Protein AF-A0A3G9IIC0-F1 (afdb_monomer)

Sequence (709 aa):
MGKASKRKFDRRQGTRGLTDKEKLRHTKKIDARGQRVPQTIVGYERVAKLGKKRLEEALIARHTARMGRIRRPSPIEQEFLLGALVPIVHLTPTLLSAGASSTRPPCSYYGEWPDHLLWGVDSAVATTRLLMCGQIVGAATVARNQLERWLMHRAHNASMSQNEGESTLDFIARVWSSTETFHEDWSTPVDVEPLSEGGTSGEEPKFDHEHVQTTDGREICPPLTYKILSELMHARWDPNALGWDALGMLEGHAWPDSLHVAVEAVTDAITLCLRQVRTGAAAMALARGDLNDVALLKGSLDWYSSADFDTTKHRLRVTKAMLRDLGYQTDDANAQKERDEQAFETVDDRNPPALLEKRTVSEESTRKLAYPPLSVLAPLVPMEGLSAEAIASADTLADLYEATVRGRKPAGRMWRDNEYLTIAFGWHRSRSISTALDAMEYERSVIGEGFSELNFGGRIAQWILLGEATSLVGAWHENVPSSAAASLLGSGVRSAYWLWLEDDDRAMSVLRCLLEQTARLRVWRLKPEKAARLEEREQTTPRDWLEDAGWRRLRPLNTALGEYAHTKASSRWSSARQLLSSLQVDADPETAISTARGAAIDFVCELIAAEIAEQMESISPTIAEVLKDVLSDVGLDSVTSAKPVEQRLNHIWSQRATRLGDGDFTRVARPETAKAQTPQEELRRRLEQHRGRPRGETWHPRRRRNPFL

Organism: NCBI:txid1804624

Structure (mmCIF, N/CA/C/O backbone):
data_AF-A0A3G9IIC0-F1
#
_entry.id   AF-A0A3G9IIC0-F1
#
loop_
_atom_site.group_PDB
_atom_site.id
_atom_site.type_symbol
_atom_site.label_atom_id
_atom_site.label_alt_id
_atom_site.label_comp_id
_atom_site.label_asym_id
_atom_site.label_entity_id
_atom_site.label_seq_id
_atom_site.pdbx_PDB_ins_code
_atom_site.Cartn_x
_atom_site.Cartn_y
_atom_site.Cartn_z
_atom_site.occupancy
_atom_site.B_iso_or_equiv
_atom_site.auth_seq_id
_atom_site.auth_comp_id
_atom_site.auth_asym_id
_atom_site.auth_atom_id
_atom_site.pdbx_PDB_model_num
ATOM 1 N N . MET A 1 1 ? -57.717 -7.337 0.389 1.00 72.81 1 MET A N 1
ATOM 2 C CA . MET A 1 1 ? -56.393 -6.721 0.663 1.00 72.81 1 MET A CA 1
ATOM 3 C C . MET A 1 1 ? -55.758 -6.306 -0.667 1.00 72.81 1 MET A C 1
ATOM 5 O O . MET A 1 1 ? -55.681 -7.145 -1.555 1.00 72.81 1 MET A O 1
ATOM 9 N N . GLY A 1 2 ? -55.349 -5.045 -0.859 1.00 93.25 2 GLY A N 1
ATOM 10 C CA . GLY A 1 2 ? -54.723 -4.610 -2.123 1.00 93.25 2 GLY A CA 1
ATOM 11 C C . GLY A 1 2 ? -53.372 -5.297 -2.385 1.00 93.25 2 GLY A C 1
ATOM 12 O O . GLY A 1 2 ? -52.690 -5.682 -1.433 1.00 93.25 2 GLY A O 1
AT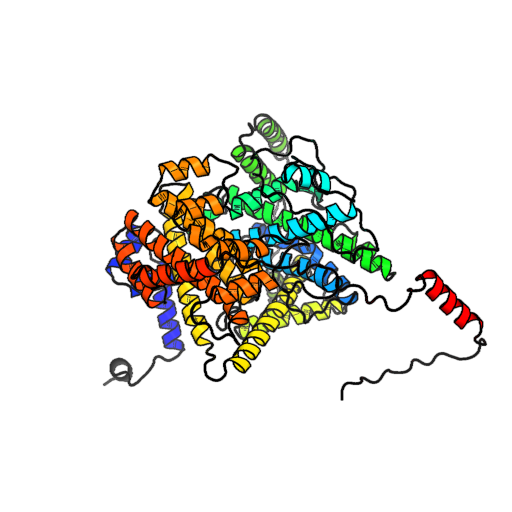OM 13 N N . LYS A 1 3 ? -52.952 -5.426 -3.657 1.00 88.31 3 LYS A N 1
ATOM 14 C CA . LYS A 1 3 ? -51.690 -6.104 -4.047 1.00 88.31 3 LYS A CA 1
ATOM 15 C C . LYS A 1 3 ? -50.466 -5.577 -3.277 1.00 88.31 3 LYS A C 1
ATOM 17 O O . LYS A 1 3 ? -49.592 -6.360 -2.920 1.00 88.31 3 LYS A O 1
ATOM 22 N N . ALA A 1 4 ? -50.412 -4.277 -2.980 1.00 86.38 4 ALA A N 1
ATOM 23 C CA . ALA A 1 4 ? -49.338 -3.671 -2.187 1.00 86.38 4 ALA A CA 1
ATOM 24 C C . ALA A 1 4 ? -49.367 -4.101 -0.707 1.00 86.38 4 ALA A C 1
ATOM 26 O O . ALA A 1 4 ? -48.327 -4.464 -0.159 1.00 86.38 4 ALA A O 1
ATOM 27 N N . SER A 1 5 ? -50.547 -4.126 -0.079 1.00 86.94 5 SER A N 1
ATOM 28 C CA . SER A 1 5 ? -50.704 -4.605 1.301 1.00 86.94 5 SER A CA 1
ATOM 29 C C . SER A 1 5 ? -50.406 -6.093 1.424 1.00 86.94 5 SER A C 1
ATOM 31 O O . SER A 1 5 ? -49.714 -6.466 2.362 1.00 86.94 5 SER A O 1
ATOM 33 N N . LYS A 1 6 ? -50.823 -6.918 0.449 1.00 89.00 6 LYS A N 1
ATOM 34 C CA . LYS A 1 6 ? -50.459 -8.343 0.410 1.00 89.00 6 LYS A CA 1
ATOM 35 C C . LYS A 1 6 ? -48.939 -8.514 0.322 1.00 89.00 6 LYS A C 1
ATOM 37 O O . LYS A 1 6 ? -48.357 -9.142 1.186 1.00 89.00 6 LYS A O 1
ATOM 42 N N . ARG A 1 7 ? -48.260 -7.813 -0.597 1.00 84.56 7 ARG A N 1
ATOM 43 C CA . ARG A 1 7 ? -46.783 -7.832 -0.690 1.00 84.56 7 ARG A CA 1
ATOM 44 C C . ARG A 1 7 ? -46.073 -7.367 0.587 1.00 84.56 7 ARG A C 1
ATOM 46 O O . ARG A 1 7 ? -44.972 -7.831 0.865 1.00 84.56 7 ARG A O 1
ATOM 53 N N . LYS A 1 8 ? -46.650 -6.413 1.327 1.00 85.62 8 LYS A N 1
ATOM 54 C CA . LYS A 1 8 ? -46.109 -5.935 2.611 1.00 85.62 8 LYS A CA 1
ATOM 55 C C . LYS A 1 8 ? -46.358 -6.945 3.733 1.00 85.62 8 LYS A C 1
ATOM 57 O O . LYS A 1 8 ? -45.491 -7.110 4.583 1.00 85.62 8 LYS A O 1
ATOM 62 N N . PHE A 1 9 ? -47.513 -7.607 3.724 1.00 87.25 9 PHE A N 1
ATOM 63 C CA . PHE A 1 9 ? -47.853 -8.690 4.642 1.00 87.25 9 PHE A CA 1
ATOM 64 C C . PHE A 1 9 ? -46.951 -9.907 4.411 1.00 87.25 9 PHE A C 1
ATOM 66 O O . PHE A 1 9 ? -46.278 -10.327 5.343 1.00 87.25 9 PHE A O 1
ATOM 73 N N . ASP A 1 10 ? -46.825 -10.368 3.166 1.00 85.75 10 ASP A N 1
ATOM 74 C CA . ASP A 1 10 ? -45.964 -11.494 2.785 1.00 85.75 10 ASP A CA 1
ATOM 75 C C . ASP A 1 10 ? -44.499 -11.234 3.189 1.00 85.75 10 ASP A C 1
ATOM 77 O O . ASP A 1 10 ? -43.832 -12.110 3.737 1.00 85.75 10 ASP A O 1
ATOM 81 N N . ARG A 1 11 ? -44.017 -9.991 3.015 1.00 84.50 11 ARG A N 1
ATOM 82 C CA . ARG A 1 11 ? -42.690 -9.558 3.490 1.00 84.50 11 ARG A CA 1
ATOM 83 C C . ARG A 1 11 ? -42.536 -9.626 5.007 1.00 84.50 11 ARG A C 1
ATOM 85 O O . ARG A 1 11 ? -41.489 -10.039 5.484 1.00 84.50 11 ARG A O 1
ATOM 92 N N . ARG A 1 12 ? -43.550 -9.199 5.766 1.00 86.31 12 ARG A N 1
ATOM 93 C CA . ARG A 1 12 ? -43.527 -9.270 7.239 1.00 86.31 12 ARG A CA 1
ATOM 94 C C . ARG A 1 12 ? -43.547 -10.711 7.739 1.00 86.31 12 ARG A C 1
ATOM 96 O O . ARG A 1 12 ? -42.940 -10.987 8.759 1.00 86.31 12 ARG A O 1
ATOM 103 N N . GLN A 1 13 ? -44.215 -11.598 7.007 1.00 90.38 13 GLN A N 1
ATOM 104 C CA . GLN A 1 13 ? -44.273 -13.030 7.296 1.00 90.38 13 GLN A CA 1
ATOM 105 C C . GLN A 1 13 ? -43.028 -13.795 6.814 1.00 90.38 13 GLN A C 1
ATOM 107 O O . GLN A 1 13 ? -42.997 -15.014 6.907 1.00 90.38 13 GLN A O 1
ATOM 112 N N . GLY A 1 14 ? -42.039 -13.128 6.202 1.00 84.69 14 GLY A N 1
ATOM 113 C CA . GLY A 1 14 ? -40.867 -13.792 5.612 1.00 84.69 14 GLY A CA 1
ATOM 114 C C . GLY A 1 14 ? -41.170 -14.660 4.381 1.00 84.69 14 GLY A C 1
ATOM 115 O O . GLY A 1 14 ? -40.251 -15.130 3.725 1.00 84.69 14 GLY A O 1
ATOM 116 N N . THR A 1 15 ? -42.443 -14.811 4.000 1.00 85.88 15 THR A N 1
ATOM 117 C CA . THR A 1 15 ? -42.888 -15.626 2.851 1.00 85.88 15 THR A CA 1
ATOM 118 C C . THR A 1 15 ? -42.455 -15.063 1.497 1.00 85.88 15 THR A C 1
ATOM 120 O O . THR A 1 15 ? -42.553 -15.742 0.477 1.00 85.88 15 THR A O 1
ATOM 123 N N . ARG A 1 16 ? -41.960 -13.820 1.462 1.00 87.50 16 ARG A N 1
ATOM 124 C CA . ARG A 1 16 ? -41.419 -13.195 0.256 1.00 87.50 16 ARG A CA 1
ATOM 125 C C . ARG A 1 16 ? -40.153 -12.390 0.548 1.00 87.50 16 ARG A C 1
ATOM 127 O O . ARG A 1 16 ? -40.221 -11.339 1.188 1.00 87.50 16 ARG A O 1
ATOM 134 N N . GLY A 1 17 ? -39.033 -12.817 -0.037 1.00 86.00 17 GLY A N 1
ATOM 135 C CA . GLY A 1 17 ? -37.795 -12.037 -0.103 1.00 86.00 17 GLY A CA 1
ATOM 136 C C . GLY A 1 17 ? -37.917 -10.774 -0.970 1.00 86.00 17 GLY A C 1
ATOM 137 O O . GLY A 1 17 ? -38.825 -10.632 -1.797 1.00 86.00 17 GLY A O 1
ATOM 138 N N . LEU A 1 18 ? -36.996 -9.825 -0.779 1.00 86.88 18 LEU A N 1
ATOM 139 C CA . LEU A 1 18 ? -36.877 -8.658 -1.657 1.00 86.88 18 LEU A CA 1
ATOM 140 C C . LEU A 1 18 ? -36.412 -9.107 -3.046 1.00 86.88 18 LEU A C 1
ATOM 142 O O . LEU A 1 18 ? -35.469 -9.885 -3.161 1.00 86.88 18 LEU A O 1
ATOM 146 N N . THR A 1 19 ? -37.039 -8.577 -4.096 1.00 89.81 19 THR A N 1
ATOM 147 C CA . THR A 1 19 ? -36.488 -8.689 -5.459 1.00 89.81 19 THR A CA 1
ATOM 148 C C . THR A 1 19 ? -35.150 -7.952 -5.547 1.00 89.81 19 THR A C 1
ATOM 150 O O . THR A 1 19 ? -34.929 -7.012 -4.784 1.00 89.81 19 THR A O 1
ATOM 153 N N . ASP A 1 20 ? -34.279 -8.283 -6.500 1.00 84.62 20 ASP A N 1
ATOM 154 C CA . ASP A 1 20 ? -32.958 -7.633 -6.602 1.00 84.62 20 ASP A CA 1
ATOM 155 C C . ASP A 1 20 ? -33.063 -6.122 -6.825 1.00 84.62 20 ASP A C 1
ATOM 157 O O . ASP A 1 20 ? -32.340 -5.335 -6.218 1.00 84.62 20 ASP A O 1
ATOM 161 N N . LYS A 1 21 ? -34.077 -5.677 -7.577 1.00 90.00 21 LYS A N 1
ATOM 162 C CA . LYS A 1 21 ? -34.403 -4.251 -7.721 1.00 90.00 21 LYS A CA 1
ATOM 163 C C . LYS A 1 21 ? -34.821 -3.603 -6.397 1.00 90.00 21 LYS A C 1
ATOM 165 O O . LYS A 1 21 ? -34.520 -2.433 -6.161 1.00 90.00 21 LYS A O 1
ATOM 170 N N . GLU A 1 22 ? -35.548 -4.321 -5.541 1.00 89.56 22 GLU A N 1
ATOM 171 C CA . GLU A 1 22 ? -35.915 -3.839 -4.206 1.00 89.56 22 GLU A CA 1
ATOM 172 C C . GLU A 1 22 ? -34.720 -3.849 -3.245 1.00 89.56 22 GLU A C 1
ATOM 174 O O . GLU A 1 22 ? -34.578 -2.880 -2.500 1.00 89.56 22 GLU A O 1
ATOM 179 N N . LYS A 1 23 ? -33.850 -4.869 -3.299 1.00 87.88 23 LYS A N 1
ATOM 180 C CA . LYS A 1 23 ? -32.579 -4.913 -2.557 1.00 87.88 23 LYS A CA 1
ATOM 181 C C . LYS A 1 23 ? -31.701 -3.727 -2.945 1.00 87.88 23 LYS A C 1
ATOM 183 O O . LYS A 1 23 ? -31.352 -2.939 -2.079 1.00 87.88 23 LYS A O 1
ATOM 188 N N . LEU A 1 24 ? -31.480 -3.496 -4.241 1.00 87.12 24 LEU A N 1
ATOM 189 C CA . LEU A 1 24 ? -30.690 -2.369 -4.743 1.00 87.12 24 LEU A CA 1
ATOM 190 C C . LEU A 1 24 ? -31.259 -1.014 -4.298 1.00 87.12 24 LEU A C 1
ATOM 192 O O . LEU A 1 24 ? -30.520 -0.136 -3.864 1.00 87.12 24 LEU A O 1
ATOM 196 N N . ARG A 1 25 ? -32.584 -0.824 -4.377 1.00 92.25 25 ARG A N 1
ATOM 197 C CA . ARG A 1 25 ? -33.235 0.403 -3.879 1.00 92.25 25 ARG A CA 1
ATOM 198 C C . ARG A 1 25 ? -33.069 0.570 -2.372 1.00 92.25 25 ARG A C 1
ATOM 200 O O . ARG A 1 25 ? -32.905 1.694 -1.904 1.00 92.25 25 ARG A O 1
ATOM 207 N N . HIS A 1 26 ? -33.148 -0.525 -1.623 1.00 91.88 26 HIS A N 1
ATOM 208 C CA . HIS A 1 26 ? -32.935 -0.523 -0.184 1.00 91.88 26 HIS A CA 1
ATOM 209 C C . HIS A 1 26 ? -31.484 -0.163 0.159 1.00 91.88 26 HIS A C 1
ATOM 211 O O . HIS A 1 26 ? -31.283 0.761 0.942 1.00 91.88 26 HIS A O 1
ATOM 217 N N . THR A 1 27 ? -30.502 -0.782 -0.500 1.00 90.88 27 THR A N 1
ATOM 218 C CA . THR A 1 27 ? -29.070 -0.475 -0.362 1.00 90.88 27 THR A CA 1
ATOM 219 C C . THR A 1 27 ? -28.776 0.984 -0.700 1.00 90.88 27 THR A C 1
ATOM 221 O O . THR A 1 27 ? -28.221 1.688 0.130 1.00 90.88 27 THR A O 1
ATOM 224 N N . LYS A 1 28 ? -29.270 1.505 -1.835 1.00 93.94 28 LYS A N 1
ATOM 225 C CA . LYS A 1 28 ? -29.121 2.931 -2.193 1.00 93.94 28 LYS A CA 1
ATOM 226 C C . LYS A 1 28 ? -29.718 3.876 -1.150 1.00 93.94 28 LYS A C 1
ATOM 228 O O . LYS A 1 28 ? -29.195 4.958 -0.921 1.00 93.94 28 LYS A O 1
ATOM 233 N N . LYS A 1 29 ? -30.836 3.495 -0.522 1.00 95.75 29 LYS A N 1
ATOM 234 C CA . LYS A 1 29 ? -31.463 4.298 0.538 1.00 95.75 29 LYS A CA 1
ATOM 235 C C . LYS A 1 29 ? -30.662 4.257 1.842 1.00 95.75 29 LYS A C 1
ATOM 237 O O . LYS A 1 29 ? -30.664 5.250 2.566 1.00 95.75 29 LYS A O 1
ATOM 242 N N . ILE A 1 30 ? -30.059 3.115 2.166 1.00 95.38 30 ILE A N 1
ATOM 243 C CA . ILE A 1 30 ? -29.148 2.972 3.305 1.00 95.38 30 ILE A CA 1
ATOM 244 C C . ILE A 1 30 ? -27.918 3.852 3.085 1.00 95.38 30 ILE A C 1
ATOM 246 O O . ILE A 1 30 ? -27.655 4.722 3.909 1.00 95.38 30 ILE A O 1
ATOM 250 N N . ASP A 1 31 ? -27.256 3.684 1.943 1.00 94.44 31 ASP A N 1
ATOM 251 C CA . ASP A 1 31 ? -26.055 4.421 1.558 1.00 94.44 31 ASP A CA 1
ATOM 252 C C . ASP A 1 31 ? -26.300 5.938 1.564 1.00 94.44 31 ASP A C 1
ATOM 254 O O . ASP A 1 31 ? -25.673 6.676 2.319 1.00 94.44 31 ASP A O 1
ATOM 258 N N . ALA A 1 32 ? -27.346 6.407 0.874 1.00 96.19 32 ALA A N 1
ATOM 259 C CA . ALA A 1 32 ? -27.707 7.826 0.859 1.00 96.19 32 ALA A CA 1
ATOM 260 C C . ALA A 1 32 ? -28.062 8.400 2.242 1.00 96.19 32 ALA A C 1
ATOM 262 O O . ALA A 1 32 ? -28.059 9.617 2.418 1.00 96.19 32 ALA A O 1
ATOM 263 N N . ARG A 1 33 ? -28.438 7.564 3.217 1.00 96.75 33 ARG A N 1
ATOM 264 C CA . ARG A 1 33 ? -28.648 8.002 4.602 1.00 96.75 33 ARG A CA 1
ATOM 265 C C . ARG A 1 33 ? -27.324 8.069 5.357 1.00 96.75 33 ARG A C 1
ATOM 267 O O . ARG A 1 33 ? -27.125 9.050 6.063 1.00 96.75 33 ARG A O 1
ATOM 274 N N . GLY A 1 34 ? -26.458 7.067 5.214 1.00 95.81 34 GLY A N 1
ATOM 275 C CA . GLY A 1 34 ? -25.131 7.066 5.828 1.00 95.81 34 GLY A CA 1
ATOM 276 C C . GLY A 1 34 ? -24.267 8.230 5.329 1.00 95.81 34 GLY A C 1
ATOM 277 O O . GLY A 1 34 ? -23.682 8.937 6.136 1.00 95.81 34 GLY A O 1
ATOM 278 N N . GLN A 1 35 ? -24.320 8.553 4.033 1.00 95.19 35 GLN A N 1
ATOM 279 C CA . GLN A 1 35 ? -23.603 9.699 3.448 1.00 95.19 35 GLN A CA 1
ATOM 280 C C . GLN A 1 35 ? -24.067 11.068 3.972 1.00 95.19 35 GLN A C 1
ATOM 282 O O . GLN A 1 35 ? -23.371 12.063 3.799 1.00 95.19 35 GLN A O 1
ATOM 287 N N . ARG A 1 36 ? -25.249 11.153 4.601 1.00 96.44 36 ARG A N 1
ATOM 288 C CA . ARG A 1 36 ? -25.744 12.396 5.224 1.00 96.44 36 ARG A CA 1
ATOM 289 C C . ARG A 1 36 ? -25.224 12.598 6.642 1.00 96.44 36 ARG A C 1
ATOM 291 O O . ARG A 1 36 ? -25.537 13.625 7.240 1.00 96.44 36 ARG A O 1
ATOM 298 N N . VAL A 1 37 ? -24.522 11.618 7.203 1.00 97.19 37 VAL A N 1
ATOM 299 C CA . VAL A 1 37 ? -23.908 11.734 8.524 1.00 97.19 37 VAL A CA 1
ATOM 300 C C . VAL A 1 37 ? -22.700 12.664 8.386 1.00 97.19 37 VAL A C 1
ATOM 302 O O . VAL A 1 37 ? -21.791 12.347 7.616 1.00 97.19 37 VAL A O 1
ATOM 305 N N . PRO A 1 38 ? -22.678 13.820 9.077 1.00 96.19 38 PRO A N 1
ATOM 306 C CA . PRO A 1 38 ? -21.505 14.687 9.080 1.00 96.19 38 PRO A CA 1
ATOM 307 C C . PRO A 1 38 ? -20.289 13.933 9.624 1.00 96.19 38 PRO A C 1
ATOM 309 O O . PRO A 1 38 ? -20.434 13.142 10.556 1.00 96.19 38 PRO A O 1
ATOM 312 N N . GLN A 1 39 ? -19.095 14.201 9.091 1.00 95.44 39 GLN A N 1
ATOM 313 C CA . GLN A 1 39 ? -17.842 13.552 9.510 1.00 95.44 39 GLN A CA 1
ATOM 314 C C . GLN A 1 39 ? -17.295 14.119 10.837 1.00 95.44 39 GLN A C 1
ATOM 316 O O . GLN A 1 39 ? -16.098 14.317 11.012 1.00 95.44 39 GLN A O 1
ATOM 321 N N . THR A 1 40 ? -18.192 14.393 11.784 1.00 96.88 40 THR A N 1
ATOM 322 C CA . THR A 1 40 ? -17.900 14.967 13.100 1.00 96.88 40 THR A CA 1
ATOM 323 C C . THR A 1 40 ? -18.251 13.979 14.206 1.00 96.88 40 THR A C 1
ATOM 325 O O . THR A 1 40 ? -19.152 13.151 14.037 1.00 96.88 40 THR A O 1
ATOM 328 N N . ILE A 1 41 ? -17.603 14.123 15.367 1.00 98.25 41 ILE A N 1
ATOM 329 C CA . ILE A 1 41 ? -17.883 13.312 16.564 1.00 98.25 41 ILE A CA 1
ATOM 330 C C . ILE A 1 41 ? -19.388 13.334 16.882 1.00 98.25 41 ILE A C 1
ATOM 332 O O . ILE A 1 41 ? -20.027 12.289 16.954 1.00 98.25 41 ILE A O 1
ATOM 336 N N . VAL A 1 42 ? -20.002 14.523 16.933 1.00 98.38 42 VAL A N 1
ATOM 337 C CA . VAL A 1 42 ? -21.445 14.698 17.210 1.00 98.38 42 VAL A CA 1
ATOM 338 C C . VAL A 1 42 ? -22.333 13.965 16.193 1.00 98.38 42 VAL A C 1
ATOM 340 O O . VAL A 1 42 ? -23.367 13.390 16.552 1.00 98.38 42 VAL A O 1
ATOM 343 N N . GLY A 1 43 ? -21.949 13.976 14.912 1.00 98.00 43 GLY A N 1
ATOM 344 C CA . GLY A 1 43 ? -22.666 13.272 13.850 1.00 98.00 43 GLY A CA 1
ATOM 345 C C . GLY A 1 43 ? -22.700 11.763 14.089 1.00 98.00 43 GLY A C 1
ATOM 346 O O . GLY A 1 43 ? -23.772 11.153 14.022 1.00 98.00 43 GLY A O 1
ATOM 347 N N . TYR A 1 44 ? -21.552 11.179 14.426 1.00 98.44 44 TYR A N 1
ATOM 348 C CA . TYR A 1 44 ? -21.422 9.745 14.671 1.00 98.44 44 TYR A CA 1
ATOM 349 C C . TYR A 1 44 ? -21.953 9.312 16.038 1.00 98.44 44 TYR A C 1
ATOM 351 O O . TYR A 1 44 ? -22.566 8.253 16.118 1.00 98.44 44 TYR A O 1
ATOM 359 N N . GLU A 1 45 ? -21.864 10.140 17.081 1.00 98.62 45 GLU A N 1
ATOM 360 C CA . GLU A 1 45 ? -22.526 9.879 18.366 1.00 98.62 45 GLU A CA 1
ATOM 361 C C . GLU A 1 45 ? -24.037 9.742 18.207 1.00 98.62 45 GLU A C 1
ATOM 363 O O . GLU A 1 45 ? -24.662 8.843 18.773 1.00 98.62 45 GLU A O 1
ATOM 368 N N . ARG A 1 46 ? -24.652 10.625 17.411 1.00 98.50 46 ARG A N 1
ATOM 369 C CA . ARG A 1 46 ? -26.086 10.547 17.116 1.00 98.50 46 ARG A CA 1
ATOM 370 C C . ARG A 1 46 ? -26.438 9.224 16.443 1.00 98.50 46 ARG A C 1
ATOM 372 O O . ARG A 1 46 ? -27.489 8.660 16.729 1.00 98.50 46 ARG A O 1
ATOM 379 N N . VAL A 1 47 ? -25.600 8.757 15.525 1.00 98.31 47 VAL A N 1
ATOM 380 C CA . VAL A 1 47 ? -25.810 7.506 14.791 1.00 98.31 47 VAL A CA 1
ATOM 381 C C . VAL A 1 47 ? -25.579 6.297 15.699 1.00 98.31 47 VAL A C 1
ATOM 383 O O . VAL A 1 47 ? -26.414 5.396 15.697 1.00 98.31 47 VAL A O 1
ATOM 386 N N . ALA A 1 48 ? -24.532 6.311 16.523 1.00 98.25 48 ALA A N 1
ATOM 387 C CA . ALA A 1 48 ? -24.242 5.284 17.520 1.00 98.25 48 ALA A CA 1
ATOM 388 C C . ALA A 1 48 ? -25.400 5.126 18.521 1.00 98.25 48 ALA A C 1
ATOM 390 O O . ALA A 1 48 ? -25.880 4.014 18.731 1.00 98.25 48 ALA A O 1
ATOM 391 N N . LYS A 1 49 ? -25.974 6.234 19.018 1.00 98.31 49 LYS A N 1
ATOM 392 C CA . LYS A 1 49 ? -27.180 6.237 19.880 1.00 98.31 49 LYS A CA 1
ATOM 393 C C . LYS A 1 49 ? -28.414 5.602 19.227 1.00 98.31 49 LYS A C 1
ATOM 395 O O . LYS A 1 49 ? -29.339 5.196 19.924 1.00 98.31 49 LYS A O 1
ATOM 400 N N . LEU A 1 50 ? -28.463 5.523 17.895 1.00 97.94 50 LEU A N 1
ATOM 401 C CA . LEU A 1 50 ? -29.533 4.839 17.159 1.00 97.94 50 LEU A CA 1
ATOM 402 C C . LEU A 1 50 ? -29.262 3.332 16.960 1.00 97.94 50 LEU A C 1
ATOM 404 O O . LEU A 1 50 ? -30.101 2.646 16.367 1.00 97.94 50 LEU A O 1
ATOM 408 N N . GLY A 1 51 ? -28.125 2.826 17.444 1.00 97.69 51 GLY A N 1
ATOM 409 C CA . GLY A 1 51 ? -27.745 1.415 17.500 1.00 97.69 51 GLY A CA 1
ATOM 410 C C . GLY A 1 51 ? -26.666 1.003 16.493 1.00 97.69 51 GLY A C 1
ATOM 411 O O . GLY A 1 51 ? -26.461 1.659 15.470 1.00 97.69 51 GLY A O 1
ATOM 412 N N . LYS A 1 52 ? -26.035 -0.153 16.747 1.00 97.38 52 LYS A N 1
ATOM 413 C CA . LYS A 1 52 ? -24.899 -0.701 15.977 1.00 97.38 52 LYS A CA 1
ATOM 414 C C . LYS A 1 52 ? -25.074 -0.685 14.463 1.00 97.38 52 LYS A C 1
ATOM 416 O O . LYS A 1 52 ? -24.242 -0.147 13.741 1.00 97.38 52 LYS A O 1
ATOM 421 N N . LYS A 1 53 ? -26.237 -1.135 13.984 1.00 96.88 53 LYS A N 1
ATOM 422 C CA . LYS A 1 53 ? -26.555 -1.171 12.553 1.00 96.88 53 LYS A CA 1
ATOM 423 C C . LYS A 1 53 ? -26.457 0.209 11.902 1.00 96.88 53 LYS A C 1
ATOM 425 O O . LYS A 1 53 ? -26.126 0.320 10.733 1.00 96.88 53 LYS A O 1
ATOM 430 N N . ARG A 1 54 ? -26.790 1.282 12.622 1.00 97.81 54 ARG A N 1
ATOM 431 C CA . ARG A 1 54 ? -26.712 2.640 12.072 1.00 97.81 54 ARG A CA 1
ATOM 432 C C . ARG A 1 54 ? -25.275 3.098 11.910 1.00 97.81 54 ARG A C 1
ATOM 434 O O . ARG A 1 54 ? -24.982 3.744 10.908 1.00 97.81 54 ARG A O 1
ATOM 441 N N . LEU A 1 55 ? -24.422 2.764 12.875 1.00 98.25 55 LEU A N 1
ATOM 442 C CA . LEU A 1 55 ? -22.999 3.071 12.819 1.00 98.25 55 LEU A CA 1
ATOM 443 C C . LEU A 1 55 ? -22.335 2.313 11.664 1.00 98.25 55 LEU A C 1
ATOM 445 O O . LEU A 1 55 ? -21.680 2.934 10.834 1.00 98.25 55 LEU A O 1
ATOM 449 N N . GLU A 1 56 ? -22.612 1.015 11.544 1.00 97.75 56 GLU A N 1
ATOM 450 C CA . GLU A 1 56 ? -22.172 0.172 10.425 1.00 97.75 56 GLU A CA 1
ATOM 451 C C . GLU A 1 56 ? -22.595 0.759 9.063 1.00 97.75 56 GLU A C 1
ATOM 453 O O . GLU A 1 56 ? -21.763 0.984 8.185 1.00 97.75 56 GLU A O 1
ATOM 458 N N . GLU A 1 57 ? -23.881 1.103 8.903 1.00 97.31 57 GLU A N 1
ATOM 459 C CA . GLU A 1 57 ? -24.406 1.734 7.685 1.00 97.31 57 GLU A CA 1
ATOM 460 C C . GLU A 1 57 ? -23.687 3.057 7.348 1.00 97.31 57 GLU A C 1
ATOM 462 O O . GLU A 1 57 ? -23.506 3.365 6.170 1.00 97.31 57 GLU A O 1
ATOM 467 N N . ALA A 1 58 ? -23.298 3.851 8.353 1.00 98.06 58 ALA A N 1
ATOM 468 C CA . ALA A 1 58 ? -22.583 5.112 8.154 1.00 98.06 58 ALA A CA 1
ATOM 469 C C . ALA A 1 58 ? -21.128 4.892 7.712 1.00 98.06 58 ALA A C 1
ATOM 471 O O . ALA A 1 58 ? -20.680 5.546 6.770 1.00 98.06 58 ALA A O 1
ATOM 472 N N . LEU A 1 59 ? -20.424 3.937 8.326 1.00 98.06 59 LEU A N 1
ATOM 473 C CA . LEU A 1 59 ? -19.053 3.571 7.956 1.00 98.06 59 LEU A CA 1
ATOM 474 C C . LEU A 1 59 ? -18.985 2.991 6.531 1.00 98.06 59 LEU A C 1
ATOM 476 O O . LEU A 1 59 ? -18.164 3.422 5.725 1.00 98.06 59 LEU A O 1
ATOM 480 N N . ILE A 1 60 ? -19.908 2.098 6.158 1.00 96.88 60 ILE A N 1
ATOM 481 C CA . ILE A 1 60 ? -19.987 1.556 4.786 1.00 96.88 60 ILE A CA 1
ATOM 482 C C . ILE A 1 60 ? -20.308 2.660 3.768 1.00 96.88 60 ILE A C 1
ATOM 484 O O . ILE A 1 60 ? -19.739 2.706 2.672 1.00 96.88 60 ILE A O 1
ATOM 488 N N . ALA A 1 61 ? -21.215 3.576 4.114 1.00 96.75 61 ALA A N 1
ATOM 489 C CA . ALA A 1 61 ? -21.566 4.696 3.246 1.00 96.75 61 ALA A CA 1
ATOM 490 C C . ALA A 1 61 ? -20.390 5.663 3.036 1.00 96.75 61 ALA A C 1
ATOM 492 O O . ALA A 1 61 ? -20.231 6.223 1.951 1.00 96.75 61 ALA A O 1
ATOM 493 N N . ARG A 1 62 ? -19.537 5.828 4.052 1.00 96.56 62 ARG A N 1
ATOM 494 C CA . ARG A 1 62 ? -18.298 6.604 3.972 1.00 96.56 62 ARG A CA 1
ATOM 495 C C . ARG A 1 62 ? -17.309 5.984 2.981 1.00 96.56 62 ARG A C 1
ATOM 497 O O . ARG A 1 62 ? -16.833 6.683 2.087 1.00 96.56 62 ARG A O 1
ATOM 504 N N . HIS A 1 63 ? -17.105 4.669 3.044 1.00 95.25 63 HIS A N 1
ATOM 505 C CA . HIS A 1 63 ? -16.322 3.941 2.042 1.00 95.25 63 HIS A CA 1
ATOM 506 C C . HIS A 1 63 ? -16.926 4.049 0.630 1.00 95.25 63 HIS A C 1
ATOM 508 O O . HIS A 1 63 ? -16.227 4.291 -0.352 1.00 95.25 63 HIS A O 1
ATOM 514 N N . THR A 1 64 ? -18.251 3.955 0.509 1.00 94.19 64 THR A N 1
ATOM 515 C CA . THR A 1 64 ? -18.936 4.109 -0.786 1.00 94.19 64 THR A CA 1
ATOM 516 C C . THR A 1 64 ? -18.730 5.511 -1.370 1.00 94.19 64 THR A C 1
ATOM 518 O O . THR A 1 64 ? -18.464 5.657 -2.566 1.00 94.19 64 THR A O 1
ATOM 521 N N . ALA A 1 65 ? -18.802 6.553 -0.534 1.00 93.69 65 ALA A N 1
ATOM 522 C CA . ALA A 1 65 ? -18.529 7.928 -0.943 1.00 93.69 65 ALA A CA 1
ATOM 523 C C . ALA A 1 65 ? -17.086 8.089 -1.443 1.00 93.69 65 ALA A C 1
ATOM 525 O O . ALA A 1 65 ? -16.879 8.675 -2.507 1.00 93.69 65 ALA A O 1
ATOM 526 N N . ARG A 1 66 ? -16.111 7.502 -0.738 1.00 92.62 66 ARG A N 1
ATOM 527 C CA . ARG A 1 66 ? -14.704 7.438 -1.156 1.00 92.62 66 ARG A CA 1
ATOM 528 C C . ARG A 1 66 ? -14.548 6.826 -2.547 1.00 92.62 66 ARG A C 1
ATOM 530 O O . ARG A 1 66 ? -14.019 7.477 -3.446 1.00 92.62 66 ARG A O 1
ATOM 537 N N . MET A 1 67 ? -15.099 5.633 -2.768 1.00 91.50 67 MET A N 1
ATOM 538 C CA . MET A 1 67 ? -15.059 4.970 -4.080 1.00 91.50 67 MET A CA 1
ATOM 539 C C . MET A 1 67 ? -15.754 5.791 -5.180 1.00 91.50 67 MET A C 1
ATOM 541 O O . MET A 1 67 ? -15.371 5.747 -6.351 1.00 91.50 67 MET A O 1
ATOM 545 N N . GLY A 1 68 ? -16.759 6.593 -4.819 1.00 90.31 68 GLY A N 1
ATOM 546 C CA . GLY A 1 68 ? -17.396 7.553 -5.717 1.00 90.31 68 GLY A CA 1
ATOM 547 C C . GLY A 1 68 ? -16.495 8.729 -6.119 1.00 90.31 68 GLY A C 1
ATOM 548 O O . GLY A 1 68 ? -16.603 9.203 -7.253 1.00 90.31 68 GLY A O 1
ATOM 549 N N . ARG A 1 69 ? -15.606 9.186 -5.227 1.00 88.44 69 ARG A N 1
ATOM 550 C CA . ARG A 1 69 ? -14.682 10.316 -5.454 1.00 88.44 69 ARG A CA 1
ATOM 551 C C . ARG A 1 69 ? -13.495 9.947 -6.338 1.00 88.44 69 ARG A C 1
ATOM 553 O O . ARG A 1 69 ? -13.133 10.751 -7.191 1.00 88.44 69 ARG A O 1
ATOM 560 N N . ILE A 1 70 ? -13.005 8.708 -6.243 1.00 86.62 70 ILE A N 1
ATOM 561 C CA . ILE A 1 70 ? -11.956 8.153 -7.126 1.00 86.62 70 ILE A CA 1
ATOM 562 C C . ILE A 1 70 ? -12.319 8.303 -8.617 1.00 86.62 70 ILE A C 1
ATOM 564 O O . ILE A 1 70 ? -11.454 8.411 -9.474 1.00 86.62 70 ILE A O 1
ATOM 568 N N . ARG A 1 71 ? -13.612 8.374 -8.962 1.00 75.81 71 ARG A N 1
ATOM 569 C CA . ARG A 1 71 ? -14.075 8.514 -10.355 1.00 75.81 71 ARG A CA 1
ATOM 570 C C . ARG A 1 71 ? -13.794 9.881 -10.990 1.00 75.81 71 ARG A C 1
ATOM 572 O O . ARG A 1 71 ? -14.116 10.049 -12.165 1.00 75.81 71 ARG A O 1
ATOM 579 N N . ARG A 1 72 ? -13.359 10.887 -10.223 1.00 73.50 72 ARG A N 1
ATOM 580 C CA . ARG A 1 72 ? -13.327 12.290 -10.676 1.00 73.50 72 ARG A CA 1
ATOM 581 C C . ARG A 1 72 ? -12.079 13.074 -10.235 1.00 73.50 72 ARG A C 1
ATOM 583 O O . ARG A 1 72 ? -12.256 14.186 -9.735 1.00 73.50 72 ARG A O 1
ATOM 590 N N . PRO A 1 73 ? -10.852 12.558 -10.415 1.00 79.12 73 PRO A N 1
ATOM 591 C CA . PRO A 1 73 ? -9.672 13.406 -10.276 1.00 79.12 73 PRO A CA 1
ATOM 592 C C . PRO A 1 73 ? -9.718 14.542 -11.298 1.00 79.12 73 PRO A C 1
ATOM 594 O O . PRO A 1 73 ? -10.255 14.377 -12.405 1.00 79.12 73 PRO A O 1
ATOM 597 N N . SER A 1 74 ? -9.163 15.693 -10.933 1.00 80.44 74 SER A N 1
ATOM 598 C CA . SER A 1 74 ? -9.016 16.808 -11.867 1.00 80.44 74 SER A CA 1
ATOM 599 C C . SER A 1 74 ? -8.102 16.402 -13.036 1.00 80.44 74 SER A C 1
ATOM 601 O O . SER A 1 74 ? -7.228 15.558 -12.857 1.00 80.44 74 SER A O 1
ATOM 603 N N . PRO A 1 75 ? -8.262 16.957 -14.253 1.00 78.94 75 PRO A N 1
ATOM 604 C CA . PRO A 1 75 ? -7.385 16.615 -15.379 1.00 78.94 75 PRO A CA 1
ATOM 605 C C . PRO A 1 75 ? -5.887 16.777 -15.074 1.00 78.94 75 PRO A C 1
ATOM 607 O O . PRO A 1 75 ? -5.087 15.976 -15.541 1.00 78.94 75 PRO A O 1
ATOM 610 N N . ILE A 1 76 ? -5.530 17.759 -14.238 1.00 77.62 76 ILE A N 1
ATOM 611 C CA . ILE A 1 76 ? -4.152 18.000 -13.787 1.00 77.62 76 ILE A CA 1
ATOM 612 C C . ILE A 1 76 ? -3.662 16.838 -12.913 1.00 77.62 76 ILE A C 1
ATOM 614 O O . ILE A 1 76 ? -2.577 16.313 -13.141 1.00 77.62 76 ILE A O 1
ATOM 618 N N . GLU A 1 77 ? -4.476 16.386 -11.954 1.00 83.94 77 GLU A N 1
ATOM 619 C CA . GLU A 1 77 ? -4.159 15.203 -11.141 1.00 83.94 77 GLU A CA 1
ATOM 620 C C . GLU A 1 77 ? -4.025 13.951 -12.015 1.00 83.94 77 GLU A C 1
ATOM 622 O O . GLU A 1 77 ? -3.128 13.145 -11.800 1.00 83.94 77 GLU A O 1
ATOM 627 N N . GLN A 1 78 ? -4.890 13.781 -13.021 1.00 82.88 78 GLN A N 1
ATOM 628 C CA . GLN A 1 78 ? -4.830 12.634 -13.932 1.00 82.88 78 GLN A CA 1
ATOM 629 C C . GLN A 1 78 ? -3.516 12.590 -14.705 1.00 82.88 78 GLN A C 1
ATOM 631 O O . GLN A 1 78 ? -2.879 11.539 -14.766 1.00 82.88 78 GLN A O 1
ATOM 636 N N . GLU A 1 79 ? -3.121 13.720 -15.287 1.00 80.31 79 GLU A N 1
ATOM 637 C CA . GLU A 1 79 ? -1.871 13.836 -16.030 1.00 80.31 79 GLU A CA 1
ATOM 638 C C . GLU A 1 79 ? -0.672 13.570 -15.124 1.00 80.31 79 GLU A C 1
ATOM 640 O O . GLU A 1 79 ? 0.211 12.804 -15.498 1.00 80.31 79 GLU A O 1
ATOM 645 N N . PHE A 1 80 ? -0.679 14.118 -13.909 1.00 82.25 80 PHE A N 1
ATOM 646 C CA . PHE A 1 80 ? 0.393 13.909 -12.941 1.00 82.25 80 PHE A CA 1
ATOM 647 C C . PHE A 1 80 ? 0.519 12.441 -12.510 1.00 82.25 80 PHE A C 1
ATOM 649 O O . PHE A 1 80 ? 1.606 11.872 -12.500 1.00 82.25 80 PHE A O 1
ATOM 656 N N . LEU A 1 81 ? -0.603 11.790 -12.202 1.00 88.88 81 LEU A N 1
ATOM 657 C CA . LEU A 1 81 ? -0.621 10.399 -11.747 1.00 88.88 81 LEU A CA 1
ATOM 658 C C . LEU A 1 81 ? -0.213 9.409 -12.844 1.00 88.88 81 LEU A C 1
ATOM 660 O O . LEU A 1 81 ? 0.428 8.396 -12.560 1.00 88.88 81 LEU A O 1
ATOM 664 N N . LEU A 1 82 ? -0.614 9.678 -14.088 1.00 90.50 82 LEU A N 1
ATOM 665 C CA . LEU A 1 82 ? -0.380 8.784 -15.220 1.00 90.50 82 LEU A CA 1
ATOM 666 C C . LEU A 1 82 ? 0.915 9.098 -15.974 1.00 90.50 82 LEU A C 1
ATOM 668 O O . LEU A 1 82 ? 1.476 8.194 -16.583 1.00 90.50 82 LEU A O 1
ATOM 672 N N . GLY A 1 83 ? 1.410 10.335 -15.944 1.00 89.44 83 GLY A N 1
ATOM 673 C CA . GLY A 1 83 ? 2.573 10.749 -16.731 1.00 89.44 83 GLY A CA 1
ATOM 674 C C . GLY A 1 83 ? 3.825 9.923 -16.445 1.00 89.44 83 GLY A C 1
ATOM 675 O O . GLY A 1 83 ? 4.522 9.541 -17.381 1.00 89.44 83 GLY A O 1
ATOM 676 N N . ALA A 1 84 ? 4.027 9.508 -15.189 1.00 91.38 84 ALA A N 1
ATOM 677 C CA . ALA A 1 84 ? 5.155 8.656 -14.806 1.00 91.38 84 ALA A CA 1
ATOM 678 C C . ALA A 1 84 ? 5.134 7.286 -15.509 1.00 91.38 84 ALA A C 1
ATOM 680 O O . ALA A 1 84 ? 6.159 6.620 -15.600 1.00 91.38 84 ALA A O 1
ATOM 681 N N . LEU A 1 85 ? 3.976 6.850 -16.019 1.00 95.00 85 LEU A N 1
ATOM 682 C CA . LEU A 1 85 ? 3.812 5.577 -16.715 1.00 95.00 85 LEU A CA 1
ATOM 683 C C . LEU A 1 85 ? 3.979 5.674 -18.235 1.00 95.00 85 LEU A C 1
ATOM 685 O O . LEU A 1 85 ? 3.907 4.642 -18.896 1.00 95.00 85 LEU A O 1
ATOM 689 N N . VAL A 1 86 ? 4.231 6.849 -18.817 1.00 92.75 86 VAL A N 1
ATOM 690 C CA . VAL A 1 86 ? 4.455 6.983 -20.271 1.00 92.75 86 VAL A CA 1
ATOM 691 C C . VAL A 1 86 ? 5.423 5.923 -20.838 1.00 92.75 86 VAL A C 1
ATOM 693 O O . VAL A 1 86 ? 5.069 5.312 -21.849 1.00 92.75 86 VAL A O 1
ATOM 696 N N . PRO A 1 87 ? 6.559 5.577 -20.190 1.00 94.31 87 PRO A N 1
ATOM 697 C CA . PRO A 1 87 ? 7.465 4.543 -20.696 1.00 94.31 87 PRO A CA 1
ATOM 698 C C . PRO A 1 87 ? 6.833 3.163 -20.952 1.00 94.31 87 PRO A C 1
ATOM 700 O O . PRO A 1 87 ? 7.325 2.414 -21.804 1.00 94.31 87 PRO A O 1
ATOM 703 N N . ILE A 1 88 ? 5.763 2.783 -20.236 1.00 95.81 88 ILE A N 1
ATOM 704 C CA . ILE A 1 88 ? 5.246 1.402 -20.268 1.00 95.81 88 ILE A CA 1
ATOM 705 C C . ILE A 1 88 ? 4.755 0.995 -21.661 1.00 95.81 88 ILE A C 1
ATOM 707 O O . ILE A 1 88 ? 4.811 -0.180 -22.025 1.00 95.81 88 ILE A O 1
ATOM 711 N N . VAL A 1 89 ? 4.327 1.966 -22.473 1.00 93.38 89 VAL A N 1
ATOM 712 C CA . VAL A 1 89 ? 3.798 1.723 -23.822 1.00 93.38 89 VAL A CA 1
ATOM 713 C C . VAL A 1 89 ? 4.847 1.142 -24.776 1.00 93.38 89 VAL A C 1
ATOM 715 O O . VAL A 1 89 ? 4.487 0.438 -25.721 1.00 93.38 89 VAL A O 1
ATOM 718 N N . HIS A 1 90 ? 6.134 1.392 -24.508 1.00 92.12 90 HIS A N 1
ATOM 719 C CA . HIS A 1 90 ? 7.268 0.867 -25.273 1.00 92.12 90 HIS A CA 1
ATOM 720 C C . HIS A 1 90 ? 8.040 -0.220 -24.524 1.00 92.12 90 HIS A C 1
ATOM 722 O O . HIS A 1 90 ? 8.552 -1.149 -25.153 1.00 92.12 90 HIS A O 1
ATOM 728 N N . LEU A 1 91 ? 8.089 -0.155 -23.190 1.00 95.69 91 LEU A N 1
ATOM 729 C CA . LEU A 1 91 ? 8.726 -1.194 -22.381 1.00 95.69 91 LEU A CA 1
ATOM 730 C C . LEU A 1 91 ? 8.022 -2.534 -22.543 1.00 95.69 91 LEU A C 1
ATOM 732 O O . LEU A 1 91 ? 8.666 -3.528 -22.868 1.00 95.69 91 LEU A O 1
ATOM 736 N N . THR A 1 92 ? 6.703 -2.565 -22.371 1.00 96.44 92 THR A N 1
ATOM 737 C CA . THR A 1 92 ? 5.952 -3.821 -22.352 1.00 96.44 92 THR A CA 1
ATOM 738 C C . THR A 1 92 ? 6.104 -4.620 -23.656 1.00 96.44 92 THR A C 1
ATOM 740 O O . THR A 1 92 ? 6.488 -5.788 -23.572 1.00 96.44 92 THR A O 1
ATOM 743 N N . PRO A 1 93 ? 5.937 -4.049 -24.868 1.00 95.50 93 PRO A N 1
ATOM 744 C CA . PRO A 1 93 ? 6.124 -4.804 -26.109 1.00 95.50 93 PRO A CA 1
ATOM 745 C C . PRO A 1 93 ? 7.563 -5.290 -26.303 1.00 95.50 93 PRO A C 1
ATOM 747 O O . PRO A 1 93 ? 7.771 -6.409 -26.780 1.00 95.50 93 PRO A O 1
ATOM 750 N N . THR A 1 94 ? 8.548 -4.481 -25.899 1.00 95.50 94 THR A N 1
ATOM 751 C CA . THR A 1 94 ? 9.969 -4.841 -25.987 1.00 95.50 94 THR A CA 1
ATOM 752 C C . THR A 1 94 ? 10.285 -6.042 -25.096 1.00 95.50 94 THR A C 1
ATOM 754 O O . THR A 1 94 ? 10.931 -6.996 -25.533 1.00 95.50 94 THR A O 1
ATOM 757 N N . LEU A 1 95 ? 9.786 -6.028 -23.856 1.00 96.69 95 LEU A N 1
ATOM 758 C CA . LEU A 1 95 ? 9.985 -7.095 -22.873 1.00 96.69 95 LEU A CA 1
ATOM 759 C C . LEU A 1 95 ? 9.277 -8.389 -23.279 1.00 96.69 95 LEU A C 1
ATOM 761 O O . LEU A 1 95 ? 9.882 -9.458 -23.216 1.00 96.69 95 LEU A O 1
ATOM 765 N N . LEU A 1 96 ? 8.038 -8.301 -23.771 1.00 95.88 96 LEU A N 1
ATOM 766 C CA . LEU A 1 96 ? 7.316 -9.455 -24.317 1.00 95.88 96 LEU A CA 1
ATOM 767 C C . LEU A 1 96 ? 8.063 -10.059 -25.514 1.00 95.88 96 LEU A C 1
ATOM 769 O O . LEU A 1 96 ? 8.255 -11.271 -25.586 1.00 95.88 96 LEU A O 1
ATOM 773 N N . SER A 1 97 ? 8.572 -9.218 -26.419 1.00 94.50 97 SER A N 1
ATOM 774 C CA . SER A 1 97 ? 9.395 -9.665 -27.553 1.00 94.50 97 SER A CA 1
ATOM 775 C C . SER A 1 97 ? 10.729 -10.273 -27.106 1.00 94.50 97 SER A C 1
ATOM 777 O O . SER A 1 97 ? 11.342 -11.046 -27.843 1.00 94.50 97 SER A O 1
ATOM 779 N N . ALA A 1 98 ? 11.196 -9.930 -25.904 1.00 93.81 98 ALA A N 1
ATOM 780 C CA . ALA A 1 98 ? 12.378 -10.510 -25.279 1.00 93.81 98 ALA A CA 1
ATOM 781 C C . ALA A 1 98 ? 12.100 -11.799 -24.494 1.00 93.81 98 ALA A C 1
ATOM 783 O O . ALA A 1 98 ? 13.036 -12.374 -23.943 1.00 93.81 98 ALA A O 1
ATOM 784 N N . GLY A 1 99 ? 10.850 -12.269 -24.474 1.00 95.50 99 GLY A N 1
ATOM 785 C CA . GLY A 1 99 ? 10.455 -13.523 -23.841 1.00 95.50 99 GLY A CA 1
ATOM 786 C C . GLY A 1 99 ? 9.803 -13.372 -22.470 1.00 95.50 99 GLY A C 1
ATOM 787 O O . GLY A 1 99 ? 9.600 -14.390 -21.815 1.00 95.50 99 GLY A O 1
ATOM 788 N N . ALA A 1 100 ? 9.460 -12.153 -22.034 1.00 95.94 100 ALA A N 1
ATOM 789 C CA . ALA A 1 100 ? 8.658 -11.983 -20.825 1.00 95.94 100 ALA A CA 1
ATOM 790 C C . ALA A 1 100 ? 7.298 -12.670 -20.999 1.00 95.94 100 ALA A C 1
ATOM 792 O O . ALA A 1 100 ? 6.652 -12.558 -22.045 1.00 95.94 100 ALA A O 1
ATOM 793 N N . SER A 1 101 ? 6.854 -13.371 -19.966 1.00 95.94 101 SER A N 1
ATOM 794 C CA . SER A 1 101 ? 5.592 -14.089 -19.963 1.00 95.94 101 SER A CA 1
ATOM 795 C C . SER A 1 101 ? 4.427 -13.135 -19.715 1.00 95.94 101 SER A C 1
ATOM 797 O O . SER A 1 101 ? 4.315 -12.502 -18.662 1.0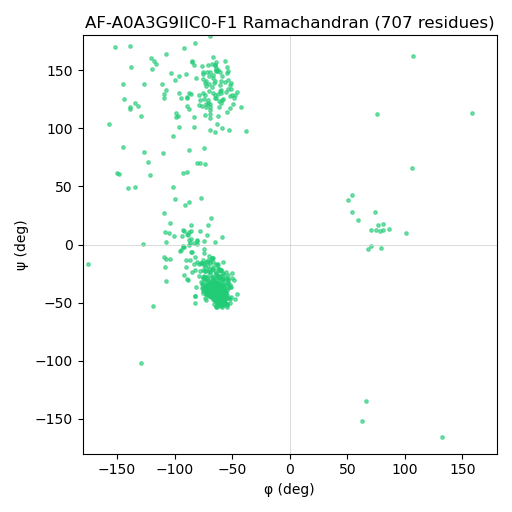0 95.94 101 SER A O 1
ATOM 799 N N . SER A 1 102 ? 3.505 -13.072 -20.677 1.00 94.75 102 SER A N 1
ATOM 800 C CA . SER A 1 102 ? 2.257 -12.315 -20.544 1.00 94.75 102 SER A CA 1
ATOM 801 C C . SER A 1 102 ? 1.274 -12.949 -19.558 1.00 94.75 102 SER A C 1
ATOM 803 O O . SER A 1 102 ? 0.424 -12.246 -19.020 1.00 94.75 102 SER A O 1
ATOM 805 N N . THR A 1 103 ? 1.387 -14.253 -19.294 1.00 94.75 103 THR A N 1
ATOM 806 C CA . THR A 1 103 ? 0.488 -14.998 -18.397 1.00 94.75 103 THR A CA 1
ATOM 807 C C . THR A 1 103 ? 1.021 -15.098 -16.973 1.00 94.75 103 THR A C 1
ATOM 809 O O . THR A 1 103 ? 0.359 -15.641 -16.094 1.00 94.75 103 THR A O 1
ATOM 812 N N . ARG A 1 104 ? 2.237 -14.607 -16.724 1.00 94.00 104 ARG A N 1
ATOM 813 C CA . ARG A 1 104 ? 2.828 -14.612 -15.390 1.00 94.00 104 ARG A CA 1
ATOM 814 C C . ARG A 1 104 ? 2.098 -13.616 -14.484 1.00 94.00 104 ARG A C 1
ATOM 816 O O . ARG A 1 104 ? 1.861 -12.481 -14.926 1.00 94.00 104 ARG A O 1
ATOM 823 N N . PRO A 1 105 ? 1.824 -13.982 -13.216 1.00 94.38 105 PRO A N 1
ATOM 824 C CA . PRO A 1 105 ? 1.242 -13.067 -12.245 1.00 94.38 105 PRO A CA 1
ATOM 825 C C . PRO A 1 105 ? 2.006 -11.738 -12.177 1.00 94.38 105 PRO A C 1
ATOM 827 O O . PRO A 1 105 ? 3.229 -11.767 -12.008 1.00 94.38 105 PRO A O 1
ATOM 830 N N . PRO A 1 106 ? 1.330 -10.578 -12.289 1.00 94.50 106 PRO A N 1
ATOM 831 C CA . PRO A 1 106 ? 1.993 -9.272 -12.242 1.00 94.50 106 PRO A CA 1
ATOM 832 C C . PRO A 1 106 ? 2.774 -9.005 -10.952 1.00 94.50 106 PRO A C 1
ATOM 834 O O . PRO A 1 106 ? 3.775 -8.299 -10.976 1.00 94.50 106 PRO A O 1
ATOM 837 N N . CYS A 1 107 ? 2.338 -9.579 -9.831 1.00 91.44 107 CYS A N 1
ATOM 838 C CA . CYS A 1 107 ? 3.003 -9.478 -8.533 1.00 91.44 107 CYS A CA 1
ATOM 839 C C . CYS A 1 107 ? 4.184 -10.446 -8.368 1.00 91.44 107 CYS A C 1
ATOM 841 O O . CYS A 1 107 ? 4.991 -10.265 -7.457 1.00 91.44 107 CYS A O 1
ATOM 843 N N . SER A 1 108 ? 4.301 -11.460 -9.236 1.00 90.69 108 SER A N 1
ATOM 844 C CA . SER A 1 108 ? 5.373 -12.442 -9.137 1.00 90.69 108 SER A CA 1
ATOM 845 C C . SER A 1 108 ? 6.713 -11.761 -9.366 1.00 90.69 108 SER A C 1
ATOM 847 O O . SER A 1 108 ? 6.869 -10.908 -10.242 1.00 90.69 108 SER A O 1
ATOM 849 N N . TYR A 1 109 ? 7.705 -12.181 -8.599 1.00 86.31 109 TYR A N 1
ATOM 850 C CA . TYR A 1 109 ? 9.101 -11.813 -8.786 1.00 86.31 109 TYR A CA 1
ATOM 851 C C . TYR A 1 109 ? 9.924 -12.981 -9.337 1.00 86.31 109 TYR A C 1
ATOM 853 O O . TYR A 1 109 ? 11.123 -12.825 -9.508 1.00 86.31 109 TYR A O 1
ATOM 861 N N . TYR A 1 110 ? 9.310 -14.134 -9.611 1.00 86.12 110 TYR A N 1
ATOM 862 C CA . TYR A 1 110 ? 9.973 -15.272 -10.244 1.00 86.12 110 TYR A CA 1
ATOM 863 C C . TYR A 1 110 ? 9.963 -15.137 -11.767 1.00 86.12 110 TYR A C 1
ATOM 865 O O . TYR A 1 110 ? 9.080 -14.484 -12.334 1.00 86.12 110 TYR A O 1
ATOM 873 N N . GLY A 1 111 ? 10.894 -15.821 -12.424 1.00 88.00 111 GLY A N 1
ATOM 874 C CA . GLY A 1 111 ? 10.963 -15.935 -13.876 1.00 88.00 111 GLY A CA 1
ATOM 875 C C . GLY A 1 111 ? 12.361 -15.658 -14.404 1.00 88.00 111 GLY A C 1
ATOM 876 O O . GLY A 1 111 ? 13.335 -15.631 -13.654 1.00 88.00 111 GLY A O 1
ATOM 877 N N . GLU A 1 112 ? 12.439 -15.452 -15.712 1.00 88.62 112 GLU A N 1
ATOM 878 C CA . GLU A 1 112 ? 13.657 -14.975 -16.351 1.00 88.62 112 GLU A CA 1
ATOM 879 C C . GLU A 1 112 ? 13.737 -13.452 -16.225 1.00 88.62 112 GLU A C 1
ATOM 881 O O . GLU A 1 112 ? 12.822 -12.760 -15.784 1.00 88.62 112 GLU A O 1
ATOM 886 N N . TRP A 1 113 ? 14.839 -12.855 -16.636 1.00 88.31 113 TRP A N 1
ATOM 887 C CA . TRP A 1 113 ? 14.964 -11.406 -16.513 1.00 88.31 113 TRP A CA 1
ATOM 888 C C . TRP A 1 113 ? 13.957 -10.534 -17.255 1.00 88.31 113 TRP A C 1
ATOM 890 O O . TRP A 1 113 ? 13.544 -9.530 -16.671 1.00 88.31 113 TRP A O 1
ATOM 900 N N . PRO A 1 114 ? 13.533 -10.860 -18.494 1.00 93.50 114 PRO A N 1
ATOM 901 C CA . PRO A 1 114 ? 12.429 -10.131 -19.098 1.00 93.50 114 PRO A CA 1
ATOM 902 C C . PRO A 1 114 ? 11.214 -10.059 -18.154 1.00 93.50 114 PRO A C 1
ATOM 904 O O . PRO A 1 114 ? 10.571 -9.014 -18.067 1.00 93.50 114 PRO A O 1
ATOM 907 N N . ASP A 1 115 ? 10.952 -11.127 -17.386 1.00 94.12 115 ASP A N 1
ATOM 908 C CA . ASP A 1 115 ? 9.898 -11.178 -16.370 1.00 94.12 115 ASP A CA 1
ATOM 909 C C . ASP A 1 115 ? 10.197 -10.271 -15.175 1.00 94.12 115 ASP A C 1
ATOM 911 O O . ASP A 1 115 ? 9.314 -9.566 -14.694 1.00 94.12 115 ASP A O 1
ATOM 915 N N . HIS A 1 116 ? 11.445 -10.234 -14.709 1.00 91.31 116 HIS A N 1
ATOM 916 C CA . HIS A 1 116 ? 11.884 -9.341 -13.635 1.00 91.31 116 HIS A CA 1
ATOM 917 C C . HIS A 1 116 ? 11.804 -7.852 -14.004 1.00 91.31 116 HIS A C 1
ATOM 919 O O . HIS A 1 116 ? 11.525 -7.026 -13.124 1.00 91.31 116 HIS A O 1
ATOM 925 N N . LEU A 1 117 ? 12.069 -7.499 -15.265 1.00 94.81 117 LEU A N 1
ATOM 926 C CA . LEU A 1 117 ? 11.871 -6.149 -15.798 1.00 94.81 117 LEU A CA 1
ATOM 927 C C . LEU A 1 117 ? 10.382 -5.830 -15.922 1.00 94.81 117 LEU A C 1
ATOM 929 O O . LEU A 1 117 ? 9.946 -4.761 -15.493 1.00 94.81 117 LEU A O 1
ATOM 933 N N . LEU A 1 118 ? 9.594 -6.779 -16.435 1.00 96.88 118 LEU A N 1
ATOM 934 C CA . LEU A 1 118 ? 8.145 -6.637 -16.544 1.00 96.88 118 LEU A CA 1
ATOM 935 C C . LEU A 1 118 ? 7.495 -6.498 -15.162 1.00 96.88 118 LEU A C 1
ATOM 937 O O . LEU A 1 118 ? 6.595 -5.684 -15.007 1.00 96.88 118 LEU A O 1
ATOM 941 N N . TRP A 1 119 ? 8.010 -7.180 -14.134 1.00 96.06 119 TRP A N 1
ATOM 942 C CA . TRP A 1 119 ? 7.602 -6.972 -12.741 1.00 96.06 119 TRP A CA 1
ATOM 943 C C . TRP A 1 119 ? 7.834 -5.526 -12.279 1.00 96.06 119 TRP A C 1
ATOM 945 O O . TRP A 1 119 ? 7.005 -4.970 -11.562 1.00 96.06 119 TRP A O 1
ATOM 955 N N . GLY A 1 120 ? 8.924 -4.879 -12.711 1.00 96.75 120 GLY A N 1
ATOM 956 C CA . GLY A 1 120 ? 9.156 -3.454 -12.448 1.00 96.75 120 GLY A CA 1
ATOM 957 C C . GLY A 1 120 ? 8.077 -2.564 -13.076 1.00 96.75 120 GLY A C 1
ATOM 958 O O . GLY A 1 120 ? 7.570 -1.655 -12.419 1.00 96.75 120 GLY A O 1
ATOM 959 N N . VAL A 1 121 ? 7.661 -2.876 -14.308 1.00 97.88 121 VAL A N 1
ATOM 960 C CA . VAL A 1 121 ? 6.545 -2.198 -14.995 1.00 97.88 121 VAL A CA 1
ATOM 961 C C . VAL A 1 121 ? 5.210 -2.450 -14.286 1.00 97.88 121 VAL A C 1
ATOM 963 O O . VAL A 1 121 ? 4.477 -1.508 -13.993 1.00 97.88 121 VAL A O 1
ATOM 966 N N . ASP A 1 122 ? 4.914 -3.706 -13.948 1.00 98.06 122 ASP A N 1
ATOM 967 C CA . ASP A 1 122 ? 3.709 -4.110 -13.216 1.00 98.06 122 ASP A CA 1
ATOM 968 C C . ASP A 1 122 ? 3.621 -3.399 -11.852 1.00 98.06 122 ASP A C 1
ATOM 970 O O . ASP A 1 122 ? 2.553 -2.957 -11.429 1.00 98.06 122 ASP A O 1
ATOM 974 N N . SER A 1 123 ? 4.764 -3.213 -11.189 1.00 97.75 123 SER A N 1
ATOM 975 C CA . SER A 1 123 ? 4.867 -2.486 -9.922 1.00 97.75 123 SER A CA 1
ATOM 976 C C . SER A 1 123 ? 4.568 -0.998 -10.069 1.00 97.75 123 SER A C 1
ATOM 978 O O . SER A 1 123 ? 3.871 -0.439 -9.228 1.00 97.75 123 SER A O 1
ATOM 980 N N . ALA A 1 124 ? 5.046 -0.359 -11.139 1.00 98.06 124 ALA A N 1
ATOM 981 C CA . ALA A 1 124 ? 4.711 1.029 -11.447 1.00 98.06 124 ALA A CA 1
ATOM 982 C C . ALA A 1 124 ? 3.196 1.201 -11.654 1.00 98.06 124 ALA A C 1
ATOM 984 O O . ALA A 1 124 ? 2.583 2.090 -11.063 1.00 98.06 124 ALA A O 1
ATOM 985 N N . VAL A 1 125 ? 2.573 0.291 -12.413 1.00 97.81 125 VAL A N 1
ATOM 986 C CA . VAL A 1 125 ? 1.116 0.265 -12.624 1.00 97.81 125 VAL A CA 1
ATOM 987 C C . VAL A 1 125 ? 0.363 0.090 -11.301 1.00 97.81 125 VAL A C 1
ATOM 989 O O . VAL A 1 125 ? -0.599 0.818 -11.046 1.00 97.81 125 VAL A O 1
ATOM 992 N N . ALA A 1 126 ? 0.803 -0.833 -10.438 1.00 97.81 126 ALA A N 1
ATOM 993 C CA . ALA A 1 126 ? 0.202 -1.051 -9.122 1.00 97.81 126 ALA A CA 1
ATOM 994 C C . ALA A 1 126 ? 0.311 0.193 -8.224 1.00 97.81 126 ALA A C 1
ATOM 996 O O . ALA A 1 126 ? -0.682 0.604 -7.621 1.00 97.81 126 ALA A O 1
ATOM 997 N N . THR A 1 127 ? 1.476 0.843 -8.184 1.00 98.06 127 THR A N 1
ATOM 998 C CA . THR A 1 127 ? 1.679 2.090 -7.437 1.00 98.06 127 THR A CA 1
ATOM 999 C C . THR A 1 127 ? 0.744 3.197 -7.920 1.00 98.06 127 THR A C 1
ATOM 1001 O O . THR A 1 127 ? 0.038 3.802 -7.111 1.00 98.06 127 THR A O 1
ATOM 1004 N N . THR A 1 128 ? 0.682 3.443 -9.232 1.00 97.12 128 THR A N 1
ATOM 1005 C CA . THR A 1 128 ? -0.204 4.465 -9.807 1.00 97.12 128 THR A CA 1
ATOM 1006 C C . THR A 1 128 ? -1.674 4.150 -9.533 1.00 97.12 128 THR A C 1
ATOM 1008 O O . THR A 1 128 ? -2.425 5.046 -9.152 1.00 97.12 128 THR A O 1
ATOM 1011 N N . ARG A 1 129 ? -2.090 2.877 -9.621 1.00 96.81 129 ARG A N 1
ATOM 1012 C CA . ARG A 1 129 ? -3.446 2.442 -9.241 1.00 96.81 129 ARG A CA 1
ATOM 1013 C C . ARG A 1 129 ? -3.777 2.824 -7.798 1.00 96.81 129 ARG A C 1
ATOM 1015 O O . ARG A 1 129 ? -4.858 3.356 -7.540 1.00 96.81 129 ARG A O 1
ATOM 1022 N N . LEU A 1 130 ? -2.864 2.552 -6.865 1.00 96.62 130 LEU A N 1
ATOM 1023 C CA . LEU A 1 130 ? -3.043 2.870 -5.448 1.00 96.62 130 LEU A CA 1
ATOM 1024 C C . LEU A 1 130 ? -3.134 4.388 -5.229 1.00 96.62 130 LEU A C 1
ATOM 1026 O O . LEU A 1 130 ? -4.058 4.834 -4.547 1.00 96.62 130 LEU A O 1
ATOM 1030 N N . LEU A 1 131 ? -2.272 5.187 -5.873 1.00 95.25 131 LEU A N 1
ATOM 1031 C CA . LEU A 1 131 ? -2.351 6.655 -5.829 1.00 95.25 131 LEU A CA 1
ATOM 1032 C C . LEU A 1 131 ? -3.695 7.182 -6.339 1.00 95.25 131 LEU A C 1
ATOM 1034 O O . LEU A 1 131 ? -4.337 7.991 -5.671 1.00 95.25 131 LEU A O 1
ATOM 1038 N N . MET A 1 132 ? -4.156 6.683 -7.489 1.00 93.00 132 MET A N 1
ATOM 1039 C CA . MET A 1 132 ? -5.453 7.044 -8.072 1.00 93.00 132 MET A CA 1
ATOM 1040 C C . MET A 1 132 ? -6.615 6.732 -7.121 1.00 93.00 132 MET A C 1
ATOM 1042 O O . MET A 1 132 ? -7.643 7.403 -7.158 1.00 93.00 132 MET A O 1
ATOM 1046 N N . CYS A 1 133 ? -6.440 5.749 -6.235 1.00 92.62 133 CYS A N 1
ATOM 1047 C CA . CYS A 1 133 ? -7.418 5.368 -5.222 1.00 92.62 133 CYS A CA 1
ATOM 1048 C C . CYS A 1 133 ? -7.216 6.060 -3.858 1.00 92.62 133 CYS A C 1
ATOM 1050 O O . CYS A 1 133 ? -7.894 5.700 -2.894 1.00 92.62 133 CYS A O 1
ATOM 1052 N N . GLY A 1 134 ? -6.296 7.028 -3.759 1.00 91.50 134 GLY A N 1
ATOM 1053 C CA . GLY A 1 134 ? -5.932 7.733 -2.522 1.00 91.50 134 GLY A CA 1
ATOM 1054 C C . GLY A 1 134 ? -5.156 6.902 -1.505 1.00 91.50 134 GLY A C 1
ATOM 1055 O O . GLY A 1 134 ? -5.013 7.310 -0.356 1.00 91.50 134 GLY A O 1
ATOM 1056 N N . GLN A 1 135 ? -4.660 5.732 -1.901 1.00 94.25 135 GLN A N 1
ATOM 1057 C CA . GLN A 1 135 ? -3.939 4.799 -1.038 1.00 94.25 135 GLN A CA 1
ATOM 1058 C C . GLN A 1 135 ? -2.440 5.111 -1.047 1.00 94.25 135 GLN A C 1
ATOM 1060 O O . GLN A 1 135 ? -1.614 4.309 -1.486 1.00 94.25 135 GLN A O 1
ATOM 1065 N N . ILE A 1 136 ? -2.095 6.314 -0.577 1.00 95.62 136 ILE A N 1
ATOM 1066 C CA . ILE A 1 136 ? -0.729 6.856 -0.632 1.00 95.62 136 ILE A CA 1
ATOM 1067 C C . ILE A 1 136 ? 0.281 5.981 0.118 1.00 95.62 136 ILE A C 1
ATOM 1069 O O . ILE A 1 136 ? 1.399 5.805 -0.350 1.00 95.62 136 ILE A O 1
ATOM 1073 N N . VAL A 1 137 ? -0.122 5.364 1.233 1.00 96.00 137 VAL A N 1
ATOM 1074 C CA . VAL A 1 137 ? 0.749 4.498 2.046 1.00 96.00 137 VAL A CA 1
ATOM 1075 C C . VAL A 1 137 ? 1.132 3.231 1.279 1.00 96.00 137 VAL A C 1
ATOM 1077 O O . VAL A 1 137 ? 2.308 2.864 1.222 1.00 96.00 137 VAL A O 1
ATOM 1080 N N . GLY A 1 138 ? 0.155 2.574 0.645 1.00 97.00 138 GLY A N 1
ATOM 1081 C CA . GLY A 1 138 ? 0.402 1.420 -0.217 1.00 97.00 138 GLY A CA 1
ATOM 1082 C C . GLY A 1 138 ? 1.272 1.781 -1.412 1.00 97.00 138 GLY A C 1
ATOM 1083 O O . GLY A 1 138 ? 2.248 1.090 -1.694 1.00 97.00 138 GLY A O 1
ATOM 1084 N N . ALA A 1 139 ? 0.957 2.896 -2.073 1.00 97.88 139 ALA A N 1
ATOM 1085 C CA . ALA A 1 139 ? 1.727 3.380 -3.208 1.00 97.88 139 ALA A CA 1
ATOM 1086 C C . ALA A 1 139 ? 3.188 3.673 -2.825 1.00 97.88 139 ALA A C 1
ATOM 1088 O O . ALA A 1 139 ? 4.107 3.178 -3.476 1.00 97.88 139 ALA A O 1
ATOM 1089 N N . ALA A 1 140 ? 3.414 4.392 -1.723 1.00 97.81 140 ALA A N 1
ATOM 1090 C CA . ALA A 1 140 ? 4.749 4.678 -1.211 1.00 97.81 140 ALA A CA 1
ATOM 1091 C C . ALA A 1 140 ? 5.519 3.400 -0.862 1.00 97.81 140 ALA A C 1
ATOM 1093 O O . ALA A 1 140 ? 6.701 3.291 -1.178 1.00 97.81 140 ALA A O 1
ATOM 1094 N N . THR A 1 141 ? 4.838 2.402 -0.293 1.00 97.25 141 THR A N 1
ATOM 1095 C CA . THR A 1 141 ? 5.439 1.101 0.032 1.00 97.25 141 THR A CA 1
ATOM 1096 C C . THR A 1 141 ? 5.914 0.368 -1.222 1.00 97.25 141 THR A C 1
ATOM 1098 O O . THR A 1 141 ? 7.057 -0.090 -1.277 1.00 97.25 141 THR A O 1
ATOM 1101 N N . VAL A 1 142 ? 5.068 0.281 -2.253 1.00 97.75 142 VAL A N 1
ATOM 1102 C CA . VAL A 1 142 ? 5.419 -0.381 -3.519 1.00 97.75 142 VAL A CA 1
ATOM 1103 C C . VAL A 1 142 ? 6.538 0.380 -4.240 1.00 97.75 142 VAL A C 1
ATOM 1105 O O . VAL A 1 142 ? 7.505 -0.239 -4.690 1.00 97.75 142 VAL A O 1
ATOM 1108 N N . ALA A 1 143 ? 6.447 1.712 -4.303 1.00 98.00 143 ALA A N 1
ATOM 1109 C CA . ALA A 1 143 ? 7.445 2.571 -4.938 1.00 98.00 143 ALA A CA 1
ATOM 1110 C C . ALA A 1 143 ? 8.810 2.486 -4.248 1.00 98.00 143 ALA A C 1
ATOM 1112 O O . ALA A 1 143 ? 9.815 2.264 -4.919 1.00 98.00 143 ALA A O 1
ATOM 1113 N N . ARG A 1 144 ? 8.852 2.590 -2.913 1.00 96.88 144 ARG A N 1
ATOM 1114 C CA . ARG A 1 144 ? 10.092 2.467 -2.136 1.00 96.88 144 ARG A CA 1
ATOM 1115 C C . ARG A 1 144 ? 10.726 1.097 -2.326 1.00 96.88 144 ARG A C 1
ATOM 1117 O O . ARG A 1 144 ? 11.927 1.016 -2.556 1.00 96.88 144 ARG A O 1
ATOM 1124 N N . ASN A 1 145 ? 9.930 0.030 -2.278 1.00 95.00 145 ASN A N 1
ATOM 1125 C CA . ASN A 1 145 ? 10.432 -1.325 -2.474 1.00 95.00 145 ASN A CA 1
ATOM 1126 C C . ASN A 1 145 ? 11.111 -1.496 -3.849 1.00 95.00 145 ASN A C 1
ATOM 1128 O O . ASN A 1 145 ? 12.174 -2.112 -3.942 1.00 95.00 145 ASN A O 1
ATOM 1132 N N . GLN A 1 146 ? 10.533 -0.921 -4.911 1.00 95.56 146 GLN A N 1
ATOM 1133 C CA . GLN A 1 146 ? 11.171 -0.918 -6.230 1.00 95.56 146 GLN A CA 1
ATOM 1134 C C . GLN A 1 146 ? 12.387 0.012 -6.292 1.00 95.56 146 GLN A C 1
ATOM 1136 O O . GLN A 1 146 ? 13.390 -0.365 -6.894 1.00 95.56 146 GLN A O 1
ATOM 1141 N N . LEU A 1 147 ? 12.341 1.180 -5.649 1.00 96.06 147 LEU A N 1
ATOM 1142 C CA . LEU A 1 147 ? 13.473 2.104 -5.606 1.00 96.06 147 LEU A CA 1
ATOM 1143 C C . LEU A 1 147 ? 14.688 1.462 -4.927 1.00 96.06 147 LEU A C 1
ATOM 1145 O O . LEU A 1 147 ? 15.786 1.545 -5.465 1.00 96.06 147 LEU A O 1
ATOM 1149 N N . GLU A 1 148 ? 14.493 0.763 -3.805 1.00 94.06 148 GLU A N 1
ATOM 1150 C CA . GLU A 1 148 ? 15.547 -0.008 -3.132 1.00 94.06 148 GLU A CA 1
ATOM 1151 C C . GLU A 1 148 ? 16.124 -1.078 -4.061 1.00 94.06 148 GLU A C 1
ATOM 1153 O O . GLU A 1 148 ? 17.336 -1.155 -4.240 1.00 94.06 148 GLU A O 1
ATOM 1158 N N . ARG A 1 149 ? 15.267 -1.860 -4.726 1.00 91.50 149 ARG A N 1
ATOM 1159 C CA . ARG A 1 149 ? 15.710 -2.885 -5.680 1.00 91.50 149 ARG A CA 1
ATOM 1160 C C . ARG A 1 149 ? 16.587 -2.293 -6.788 1.00 91.50 149 ARG A C 1
ATOM 1162 O O . ARG A 1 149 ? 17.659 -2.826 -7.079 1.00 91.50 149 ARG A O 1
ATOM 1169 N N . TRP A 1 150 ? 16.135 -1.207 -7.413 1.00 92.56 150 TRP A N 1
ATOM 1170 C CA . TRP A 1 150 ? 16.848 -0.572 -8.522 1.00 92.56 150 TRP A CA 1
ATOM 1171 C C . TRP A 1 150 ? 18.096 0.186 -8.072 1.00 92.56 150 TRP A C 1
ATOM 1173 O O . TRP A 1 150 ? 19.078 0.213 -8.812 1.00 92.56 150 TRP A O 1
ATOM 1183 N N . LEU A 1 151 ? 18.104 0.715 -6.848 1.00 93.06 151 LEU A N 1
ATOM 1184 C CA . LEU A 1 151 ? 19.301 1.240 -6.201 1.00 93.06 151 LEU A CA 1
ATOM 1185 C C . LEU A 1 151 ? 20.364 0.147 -6.060 1.00 93.06 151 LEU A C 1
ATOM 1187 O O . LEU A 1 151 ? 21.490 0.349 -6.505 1.00 93.06 151 LEU A O 1
ATOM 1191 N N . MET A 1 152 ? 20.016 -1.011 -5.486 1.00 90.00 152 MET A N 1
ATOM 1192 C CA . MET A 1 152 ? 20.973 -2.111 -5.306 1.00 90.00 152 MET A CA 1
ATOM 1193 C C . MET A 1 152 ? 21.501 -2.615 -6.652 1.00 90.00 152 MET A C 1
ATOM 1195 O O . MET A 1 152 ? 22.695 -2.866 -6.800 1.00 90.00 152 MET A O 1
ATOM 1199 N N . HIS A 1 153 ? 20.626 -2.708 -7.656 1.00 87.69 153 HIS A N 1
ATOM 1200 C CA . HIS A 1 153 ? 21.023 -3.062 -9.016 1.00 87.69 153 HIS A CA 1
ATOM 1201 C C . HIS A 1 153 ? 22.009 -2.046 -9.615 1.00 87.69 153 HIS A C 1
ATOM 1203 O O . HIS A 1 153 ? 23.029 -2.425 -10.187 1.00 87.69 153 HIS A O 1
ATOM 1209 N N . ARG A 1 154 ? 21.741 -0.744 -9.466 1.00 91.00 154 ARG A N 1
ATOM 1210 C CA . ARG A 1 154 ? 22.644 0.308 -9.948 1.00 91.00 154 ARG A CA 1
ATOM 1211 C C . ARG A 1 154 ? 23.988 0.279 -9.218 1.00 91.00 154 ARG A C 1
ATOM 1213 O O . ARG A 1 154 ? 25.025 0.353 -9.869 1.00 91.00 154 ARG A O 1
ATOM 1220 N N . ALA A 1 155 ? 23.972 0.116 -7.895 1.00 91.00 155 ALA A N 1
ATOM 1221 C CA . ALA A 1 155 ? 25.180 0.005 -7.084 1.00 91.00 155 ALA A CA 1
ATOM 1222 C C . ALA A 1 155 ? 26.060 -1.162 -7.549 1.00 91.00 155 ALA A C 1
ATOM 1224 O O . ALA A 1 155 ? 27.262 -0.991 -7.726 1.00 91.00 155 ALA A O 1
ATOM 1225 N N . HIS A 1 156 ? 25.453 -2.315 -7.841 1.00 86.44 156 HIS A N 1
ATOM 1226 C CA . HIS A 1 156 ? 26.164 -3.465 -8.393 1.00 86.44 156 HIS A CA 1
ATOM 1227 C C . HIS A 1 156 ? 26.879 -3.155 -9.704 1.00 86.44 156 HIS A C 1
ATOM 1229 O O . HIS A 1 156 ? 28.071 -3.424 -9.833 1.00 86.44 156 HIS A O 1
ATOM 1235 N N . ASN A 1 157 ? 26.160 -2.569 -10.665 1.00 86.12 157 ASN A N 1
ATOM 1236 C CA . ASN A 1 157 ? 26.718 -2.260 -11.979 1.00 86.12 157 ASN A CA 1
ATOM 1237 C C . ASN A 1 157 ? 27.876 -1.265 -11.887 1.00 86.12 157 ASN A C 1
ATOM 1239 O O . ASN A 1 157 ? 28.841 -1.374 -12.636 1.00 86.12 157 ASN A O 1
ATOM 1243 N N . ALA A 1 158 ? 27.811 -0.348 -10.925 1.00 89.94 158 ALA A N 1
ATOM 1244 C CA . ALA A 1 158 ? 28.884 0.591 -10.643 1.00 89.94 158 ALA A CA 1
ATOM 1245 C C . ALA A 1 158 ? 29.993 0.011 -9.735 1.00 89.94 158 ALA A C 1
ATOM 1247 O O . ALA A 1 158 ? 30.946 0.719 -9.418 1.00 89.94 158 ALA A O 1
ATOM 1248 N N . SER A 1 159 ? 29.900 -1.261 -9.318 1.00 90.31 159 SER A N 1
ATOM 1249 C CA . SER A 1 159 ? 30.808 -1.902 -8.348 1.00 90.31 159 SER A CA 1
ATOM 1250 C C . SER A 1 159 ? 30.923 -1.129 -7.027 1.00 90.31 159 SER A C 1
ATOM 1252 O O . SER A 1 159 ? 32.008 -0.945 -6.478 1.00 90.31 159 SER A O 1
ATOM 1254 N N . MET A 1 160 ? 29.787 -0.651 -6.525 1.00 92.31 160 MET A N 1
ATOM 1255 C CA . MET A 1 160 ? 29.678 0.162 -5.319 1.00 92.31 160 MET A CA 1
ATOM 1256 C C . MET A 1 160 ? 28.998 -0.615 -4.192 1.00 92.31 160 MET A C 1
ATOM 1258 O O . MET A 1 160 ? 27.971 -1.261 -4.390 1.00 92.31 160 MET A O 1
ATOM 1262 N N . SER A 1 161 ? 29.533 -0.476 -2.983 1.00 92.06 161 SER A N 1
ATOM 1263 C CA . SER A 1 161 ? 28.901 -0.883 -1.724 1.00 92.06 161 SER A CA 1
ATOM 1264 C C . SER A 1 161 ? 28.737 0.329 -0.809 1.00 92.06 161 SER A C 1
ATOM 1266 O O . SER A 1 161 ? 29.400 1.351 -1.018 1.00 92.06 161 SER A O 1
ATOM 1268 N N . GLN A 1 162 ? 27.849 0.234 0.183 1.00 90.75 162 GLN A N 1
ATOM 1269 C CA . GLN A 1 162 ? 27.749 1.243 1.237 1.00 90.75 162 GLN A CA 1
ATOM 1270 C C . GLN A 1 162 ? 29.030 1.197 2.080 1.00 90.75 162 GLN A C 1
ATOM 1272 O O . GLN A 1 162 ? 29.478 0.118 2.466 1.00 90.75 162 GLN A O 1
ATOM 1277 N N . ASN A 1 163 ? 29.656 2.349 2.309 1.00 92.12 163 ASN A N 1
ATOM 1278 C CA . ASN A 1 163 ? 30.861 2.429 3.131 1.00 92.12 163 ASN A CA 1
ATOM 1279 C C . ASN A 1 163 ? 30.495 2.329 4.619 1.00 92.12 163 ASN A C 1
ATOM 1281 O O . ASN A 1 163 ? 29.399 2.713 5.033 1.00 92.12 163 ASN A O 1
ATOM 1285 N N . GLU A 1 164 ? 31.427 1.861 5.449 1.00 90.62 164 GLU A N 1
ATOM 1286 C CA . GLU A 1 164 ? 31.229 1.849 6.901 1.00 90.62 164 GLU A CA 1
ATOM 1287 C C . GLU A 1 164 ? 30.967 3.276 7.418 1.00 90.62 164 GLU A C 1
ATOM 1289 O O . GLU A 1 164 ? 31.740 4.198 7.161 1.00 90.62 164 GLU A O 1
ATOM 1294 N N . GLY A 1 165 ? 29.850 3.463 8.128 1.00 88.94 165 GLY A N 1
ATOM 1295 C CA . GLY A 1 165 ? 29.424 4.764 8.655 1.00 88.94 165 GLY A CA 1
ATOM 1296 C C . GLY A 1 165 ? 28.759 5.705 7.641 1.00 88.94 165 GLY A C 1
ATOM 1297 O O . GLY A 1 165 ? 28.303 6.775 8.039 1.00 88.94 165 GLY A O 1
ATOM 1298 N N . GLU A 1 166 ? 28.662 5.330 6.363 1.00 90.81 166 GLU A N 1
ATOM 1299 C CA . GLU A 1 166 ? 27.929 6.106 5.357 1.00 90.81 166 GLU A CA 1
ATOM 1300 C C . GLU A 1 166 ? 26.423 6.027 5.617 1.00 90.81 166 GLU A C 1
ATOM 1302 O O . GLU A 1 166 ? 25.870 4.938 5.802 1.00 90.81 166 GLU A O 1
ATOM 1307 N N . SER A 1 167 ? 25.735 7.171 5.608 1.00 89.81 167 SER A N 1
ATOM 1308 C CA . SER A 1 167 ? 24.281 7.172 5.748 1.00 89.81 167 SER A CA 1
ATOM 1309 C C . SER A 1 167 ? 23.617 6.546 4.519 1.00 89.81 167 SER A C 1
ATOM 1311 O O . SER A 1 167 ? 24.156 6.548 3.412 1.00 89.81 167 SER A O 1
ATOM 1313 N N . THR A 1 168 ? 22.407 6.016 4.684 1.00 90.44 168 THR A N 1
ATOM 1314 C CA . THR A 1 168 ? 21.655 5.455 3.552 1.00 90.44 168 THR A CA 1
ATOM 1315 C C . THR A 1 168 ? 21.368 6.509 2.478 1.00 90.44 168 THR A C 1
ATOM 1317 O O . THR A 1 168 ? 21.421 6.194 1.293 1.00 90.44 168 THR A O 1
ATOM 1320 N N . LEU A 1 169 ? 21.121 7.766 2.865 1.00 92.00 169 LEU A N 1
ATOM 1321 C CA . LEU A 1 169 ? 20.888 8.856 1.911 1.00 92.00 169 LEU A CA 1
ATOM 1322 C C . LEU A 1 169 ? 22.162 9.214 1.138 1.00 92.00 169 LEU A C 1
ATOM 1324 O O . LEU A 1 169 ? 22.093 9.414 -0.073 1.00 92.00 169 LEU A O 1
ATOM 1328 N N . ASP A 1 170 ? 23.314 9.214 1.811 1.00 92.88 170 ASP A N 1
ATOM 1329 C CA . ASP A 1 170 ? 24.610 9.448 1.174 1.00 92.88 170 ASP A CA 1
ATOM 1330 C C . ASP A 1 170 ? 24.953 8.336 0.176 1.00 92.88 170 ASP A C 1
ATOM 1332 O O . ASP A 1 170 ? 25.345 8.600 -0.961 1.00 92.88 170 ASP A O 1
ATOM 1336 N N . PHE A 1 171 ? 24.718 7.078 0.556 1.00 93.62 171 PHE A N 1
ATOM 1337 C CA . PHE A 1 171 ? 24.899 5.951 -0.352 1.00 93.62 171 PHE A CA 1
ATOM 1338 C C . PHE A 1 171 ? 24.011 6.076 -1.597 1.00 93.62 171 PHE A C 1
ATOM 1340 O O . PHE A 1 171 ? 24.487 5.891 -2.719 1.00 93.62 171 PHE A O 1
ATOM 1347 N N . ILE A 1 172 ? 22.735 6.443 -1.420 1.00 94.50 172 ILE A N 1
ATOM 1348 C CA . ILE A 1 172 ? 21.804 6.683 -2.530 1.00 94.50 172 ILE A CA 1
ATOM 1349 C C . ILE A 1 172 ? 22.331 7.792 -3.442 1.00 94.50 172 ILE A C 1
ATOM 1351 O O . ILE A 1 172 ? 22.427 7.581 -4.650 1.00 94.50 172 ILE A O 1
ATOM 1355 N N . ALA A 1 173 ? 22.709 8.942 -2.881 1.00 95.00 173 ALA A N 1
ATOM 1356 C CA . ALA A 1 173 ? 23.231 10.077 -3.637 1.00 95.00 173 ALA A CA 1
ATOM 1357 C C . ALA A 1 173 ? 24.447 9.670 -4.479 1.00 95.00 173 ALA A C 1
ATOM 1359 O O . ALA A 1 173 ? 24.504 9.944 -5.680 1.00 95.00 173 ALA A O 1
ATOM 1360 N N . ARG A 1 174 ? 25.382 8.926 -3.881 1.00 95.00 174 ARG A N 1
ATOM 1361 C CA . ARG A 1 174 ? 26.600 8.469 -4.550 1.00 95.00 174 ARG A CA 1
ATOM 1362 C C . ARG A 1 174 ? 26.286 7.489 -5.680 1.00 95.00 174 ARG A C 1
ATOM 1364 O O . ARG A 1 174 ? 26.809 7.638 -6.782 1.00 95.00 174 ARG A O 1
ATOM 1371 N N . VAL A 1 175 ? 25.421 6.501 -5.435 1.00 94.44 175 VAL A N 1
ATOM 1372 C CA . VAL A 1 175 ? 25.032 5.495 -6.440 1.00 94.44 175 VAL A CA 1
ATOM 1373 C C . VAL A 1 175 ? 24.301 6.141 -7.614 1.00 94.44 175 VAL A C 1
ATOM 1375 O O . VAL A 1 175 ? 24.588 5.816 -8.767 1.00 94.44 175 VAL A O 1
ATOM 1378 N N . TRP A 1 176 ? 23.386 7.075 -7.358 1.00 95.06 176 TRP A N 1
ATOM 1379 C CA . TRP A 1 176 ? 22.637 7.749 -8.420 1.00 95.06 176 TRP A CA 1
ATOM 1380 C C . TRP A 1 176 ? 23.448 8.799 -9.187 1.00 95.06 176 TRP A C 1
ATOM 1382 O O . TRP A 1 176 ? 23.132 9.030 -10.350 1.00 95.06 176 TRP A O 1
ATOM 1392 N N . SER A 1 177 ? 24.525 9.326 -8.598 1.00 94.38 177 SER A N 1
ATOM 1393 C CA . SER A 1 177 ? 25.501 10.191 -9.287 1.00 94.38 177 SER A CA 1
ATOM 1394 C C . SER A 1 177 ? 26.547 9.416 -10.093 1.00 94.38 177 SER A C 1
ATOM 1396 O O . SER A 1 177 ? 27.327 9.999 -10.838 1.00 94.38 177 SER A O 1
ATOM 1398 N N . SER A 1 178 ? 26.625 8.090 -9.936 1.00 93.00 178 SER A N 1
ATOM 1399 C CA . SER A 1 178 ? 27.511 7.282 -10.779 1.00 93.00 178 SER A CA 1
ATOM 1400 C C . SER A 1 178 ? 26.991 7.252 -12.215 1.00 93.00 178 SER A C 1
ATOM 1402 O O . SER A 1 178 ? 25.781 7.271 -12.435 1.00 93.00 178 SER A O 1
ATOM 1404 N N . THR A 1 179 ? 27.880 7.160 -13.205 1.00 86.75 179 THR A N 1
ATOM 1405 C CA . THR A 1 179 ? 27.474 7.018 -14.608 1.00 86.75 179 THR A CA 1
ATOM 1406 C C . THR A 1 179 ? 26.516 5.839 -14.764 1.00 86.75 179 THR A C 1
ATOM 1408 O O . THR A 1 179 ? 26.784 4.751 -14.249 1.00 86.75 179 THR A O 1
ATOM 1411 N N . GLU A 1 180 ? 25.417 6.034 -15.502 1.00 79.31 180 GLU A N 1
ATOM 1412 C CA . GLU A 1 180 ? 24.506 4.943 -15.851 1.00 79.31 180 GLU A CA 1
ATOM 1413 C C . GLU A 1 180 ? 25.277 3.862 -16.621 1.00 79.31 180 GLU A C 1
ATOM 1415 O O . GLU A 1 180 ? 25.561 3.981 -17.813 1.00 79.31 180 GLU A O 1
ATOM 1420 N N . THR A 1 181 ? 25.644 2.806 -15.904 1.00 72.50 181 THR A N 1
ATOM 1421 C CA . THR A 1 181 ? 26.351 1.648 -16.431 1.00 72.50 181 THR A CA 1
ATOM 1422 C C . THR A 1 181 ? 25.388 0.473 -16.453 1.00 72.50 181 THR A C 1
ATOM 1424 O O . THR A 1 181 ? 24.692 0.169 -15.481 1.00 72.50 181 THR A O 1
ATOM 1427 N N . PHE A 1 182 ? 25.314 -0.183 -17.606 1.00 71.94 182 PHE A N 1
ATOM 1428 C CA . PHE A 1 182 ? 24.565 -1.418 -17.764 1.00 71.94 182 PHE A CA 1
ATOM 1429 C C . PHE A 1 182 ? 25.485 -2.438 -18.426 1.00 71.94 182 PHE A C 1
ATOM 1431 O O . PHE A 1 182 ? 25.870 -2.270 -19.583 1.00 71.94 182 PHE A O 1
ATOM 1438 N N . HIS A 1 183 ? 25.890 -3.458 -17.671 1.00 67.00 183 HIS A N 1
ATOM 1439 C CA . HIS A 1 183 ? 26.775 -4.516 -18.156 1.00 67.00 183 HIS A CA 1
ATOM 1440 C C . HIS A 1 183 ? 25.970 -5.676 -18.759 1.00 67.00 183 HIS A C 1
ATOM 1442 O O . HIS A 1 183 ? 24.874 -5.974 -18.299 1.00 67.00 183 HIS A O 1
ATOM 1448 N N . GLU A 1 184 ? 26.510 -6.347 -19.785 1.00 56.50 184 GLU A N 1
ATOM 1449 C CA . GLU A 1 184 ? 25.859 -7.493 -20.451 1.00 56.50 184 GLU A CA 1
ATOM 1450 C C . GLU A 1 184 ? 25.795 -8.761 -19.570 1.00 56.50 184 GLU A C 1
ATOM 1452 O O . GLU A 1 184 ? 24.909 -9.592 -19.765 1.00 56.50 184 GLU A O 1
ATOM 1457 N N . ASP A 1 185 ? 26.653 -8.881 -18.549 1.00 58.22 185 ASP A N 1
ATOM 1458 C CA . ASP A 1 185 ? 26.707 -10.015 -17.604 1.00 58.22 185 ASP A CA 1
ATOM 1459 C C . ASP A 1 185 ? 25.766 -9.844 -16.384 1.00 58.22 185 ASP A C 1
ATOM 1461 O O . ASP A 1 185 ? 26.052 -10.262 -15.259 1.00 58.22 185 ASP A O 1
ATOM 1465 N N . TRP A 1 186 ? 24.596 -9.247 -16.619 1.00 59.34 186 TRP A N 1
ATOM 1466 C CA . TRP A 1 186 ? 23.628 -8.789 -15.611 1.00 59.34 186 TRP A CA 1
ATOM 1467 C C . TRP A 1 186 ? 22.810 -9.912 -14.935 1.00 59.34 186 TRP A C 1
ATOM 1469 O O . TRP A 1 186 ? 22.059 -9.663 -13.998 1.00 59.34 186 TRP A O 1
ATOM 1479 N N . SER A 1 187 ? 22.974 -11.175 -15.351 1.00 53.50 187 SER A N 1
ATOM 1480 C CA . SER A 1 187 ? 22.306 -12.337 -14.723 1.00 53.50 187 SER A CA 1
ATOM 1481 C C . SER A 1 187 ? 22.886 -12.753 -13.360 1.00 53.50 187 SER A C 1
ATOM 1483 O O . SER A 1 187 ? 22.486 -13.779 -12.804 1.00 53.50 187 SER A O 1
ATOM 1485 N N . THR A 1 188 ? 23.873 -12.019 -12.843 1.00 54.06 188 THR A N 1
ATOM 1486 C CA . THR A 1 188 ? 24.549 -12.350 -11.586 1.00 54.06 188 THR A CA 1
ATOM 1487 C C . THR A 1 188 ? 23.802 -11.688 -10.427 1.00 54.06 188 THR A C 1
ATOM 1489 O O . THR A 1 188 ? 23.693 -10.464 -10.415 1.00 54.06 188 THR A O 1
ATOM 1492 N N . PRO A 1 189 ? 23.263 -12.453 -9.457 1.00 50.53 189 PRO A N 1
ATOM 1493 C CA . PRO A 1 189 ? 22.658 -11.864 -8.273 1.00 50.53 189 PRO A CA 1
ATOM 1494 C C . PRO A 1 189 ? 23.650 -10.962 -7.549 1.00 50.53 189 PRO A C 1
ATOM 1496 O O . PRO A 1 189 ? 24.837 -11.270 -7.437 1.00 50.53 189 PRO A O 1
ATOM 1499 N N . VAL A 1 190 ? 23.131 -9.843 -7.069 1.00 55.34 190 VAL A N 1
ATOM 1500 C CA . VAL A 1 190 ? 23.911 -8.763 -6.485 1.00 55.34 190 VAL A CA 1
ATOM 1501 C C . VAL A 1 190 ? 24.208 -9.070 -5.019 1.00 55.34 190 VAL A C 1
ATOM 1503 O O . VAL A 1 190 ? 23.350 -8.849 -4.175 1.00 55.34 190 VAL A O 1
ATOM 1506 N N . ASP A 1 191 ? 25.411 -9.533 -4.685 1.00 53.31 191 ASP A N 1
ATOM 1507 C CA . ASP A 1 191 ? 25.837 -9.659 -3.283 1.00 53.31 191 ASP A CA 1
ATOM 1508 C C . ASP A 1 191 ? 26.297 -8.290 -2.751 1.00 53.31 191 ASP A C 1
ATOM 1510 O O . ASP A 1 191 ? 27.485 -8.011 -2.614 1.00 53.31 191 ASP A O 1
ATOM 1514 N N . VAL A 1 192 ? 25.349 -7.366 -2.572 1.00 58.16 192 VAL A N 1
ATOM 1515 C CA . VAL A 1 192 ? 25.613 -6.072 -1.929 1.00 58.16 192 VAL A CA 1
ATOM 1516 C C . VAL A 1 192 ? 24.984 -6.105 -0.549 1.00 58.16 192 VAL A C 1
ATOM 1518 O O . VAL A 1 192 ? 23.829 -6.518 -0.386 1.00 58.16 192 VAL A O 1
ATOM 1521 N N . GLU A 1 193 ? 25.762 -5.670 0.443 1.00 62.16 193 GLU A N 1
ATOM 1522 C CA . GLU A 1 193 ? 25.306 -5.617 1.822 1.00 62.16 193 GLU A CA 1
ATOM 1523 C C . GLU A 1 193 ? 23.990 -4.830 1.942 1.00 62.16 193 GLU A C 1
ATOM 1525 O O . GLU A 1 193 ? 23.779 -3.835 1.239 1.00 62.16 193 GLU A O 1
ATOM 1530 N N . PRO A 1 194 ? 23.071 -5.280 2.814 1.00 60.97 194 PRO A N 1
ATOM 1531 C CA . PRO A 1 194 ? 21.837 -4.564 3.089 1.00 60.97 194 PRO A CA 1
ATOM 1532 C C . PRO A 1 194 ? 22.113 -3.101 3.428 1.00 60.97 194 PRO A C 1
ATOM 1534 O O . PRO A 1 194 ? 22.990 -2.837 4.248 1.00 60.97 194 PRO A O 1
ATOM 1537 N N . LEU A 1 195 ? 21.281 -2.182 2.915 1.00 70.06 195 LEU A N 1
ATOM 1538 C CA . LEU A 1 195 ? 21.225 -0.828 3.467 1.00 70.06 195 LEU A CA 1
ATOM 1539 C C . LEU A 1 195 ? 21.113 -0.931 4.985 1.00 70.06 195 LEU A C 1
ATOM 1541 O O . LEU A 1 195 ? 20.223 -1.638 5.489 1.00 70.06 195 LEU A O 1
ATOM 1545 N N . SER A 1 196 ? 22.022 -0.264 5.692 1.00 64.31 196 SER A N 1
ATOM 1546 C CA . SER A 1 196 ? 21.947 -0.225 7.145 1.00 64.31 196 SER A CA 1
ATOM 1547 C C . SER A 1 196 ? 20.605 0.402 7.546 1.00 64.31 196 SER A C 1
ATOM 1549 O O . SER A 1 196 ? 20.203 1.440 7.019 1.00 64.31 196 SER A O 1
ATOM 1551 N N . GLU A 1 197 ? 19.884 -0.216 8.489 1.00 61.78 197 GLU A N 1
ATOM 1552 C CA . GLU A 1 197 ? 18.675 0.385 9.088 1.00 61.78 197 GLU A CA 1
ATOM 1553 C C . GLU A 1 197 ? 19.033 1.571 10.020 1.00 61.78 197 GLU A C 1
ATOM 1555 O O . GLU A 1 197 ? 18.231 1.972 10.862 1.00 61.78 197 GLU A O 1
ATOM 1560 N N . GLY A 1 198 ? 20.250 2.124 9.908 1.00 55.94 198 GLY A N 1
ATOM 1561 C CA . GLY A 1 198 ? 20.668 3.317 10.633 1.00 55.94 198 GLY A CA 1
ATOM 1562 C C . GLY A 1 198 ? 19.758 4.491 10.284 1.00 55.94 198 GLY A C 1
ATOM 1563 O O . GLY A 1 198 ? 19.337 4.630 9.135 1.00 55.94 198 GLY A O 1
ATOM 1564 N N . GLY A 1 199 ? 19.423 5.303 11.292 1.00 53.56 199 GLY A N 1
ATOM 1565 C CA . GLY A 1 199 ? 18.484 6.415 11.151 1.00 53.56 199 GLY A CA 1
ATOM 1566 C C . GLY A 1 199 ? 18.791 7.261 9.916 1.00 53.56 199 GLY A C 1
ATOM 1567 O O . GLY A 1 199 ? 19.929 7.679 9.704 1.00 53.56 199 GLY A O 1
ATOM 1568 N N . THR A 1 200 ? 17.778 7.490 9.085 1.00 55.47 200 THR A N 1
ATOM 1569 C CA . THR A 1 200 ? 17.845 8.479 8.012 1.00 55.47 200 THR A CA 1
ATOM 1570 C C . THR A 1 200 ? 17.856 9.844 8.682 1.00 55.47 200 THR A C 1
ATOM 1572 O O . THR A 1 200 ? 16.802 10.309 9.113 1.00 55.47 200 THR A O 1
ATOM 1575 N N . SER A 1 201 ? 19.033 10.455 8.837 1.00 52.53 201 SER A N 1
ATOM 1576 C CA . SER A 1 201 ? 19.126 11.822 9.351 1.00 52.53 201 SER A CA 1
ATOM 1577 C C . SER A 1 201 ? 18.206 12.728 8.538 1.00 52.53 201 SER A C 1
ATOM 1579 O O . SER A 1 201 ? 18.149 12.616 7.310 1.00 52.53 201 SER A O 1
ATOM 1581 N N . GLY A 1 202 ? 17.484 13.622 9.211 1.00 54.06 202 GLY A N 1
ATOM 1582 C CA . GLY A 1 202 ? 16.523 14.531 8.585 1.00 54.06 202 GLY A CA 1
ATOM 1583 C C . GLY A 1 202 ? 17.129 15.566 7.627 1.00 54.06 202 GLY A C 1
ATOM 1584 O O . GLY A 1 202 ? 16.388 16.378 7.081 1.00 54.06 202 GLY A O 1
ATOM 1585 N N . GLU A 1 203 ? 18.433 15.555 7.381 1.00 67.19 203 GLU A N 1
ATOM 1586 C CA . GLU A 1 203 ? 19.119 16.492 6.490 1.00 67.19 203 GLU A CA 1
ATOM 1587 C C . GLU A 1 203 ? 19.300 15.877 5.094 1.00 67.19 203 GLU A C 1
ATOM 1589 O O . GLU A 1 203 ? 19.466 14.664 4.946 1.00 67.19 203 GLU A O 1
ATOM 1594 N N . GLU A 1 204 ? 19.218 16.712 4.058 1.00 73.31 204 GLU A N 1
ATOM 1595 C CA . GLU A 1 204 ? 19.679 16.352 2.713 1.00 73.31 204 GLU A CA 1
ATOM 1596 C C . GLU A 1 204 ? 21.148 15.882 2.776 1.00 73.31 204 GLU A C 1
ATOM 1598 O O . GLU A 1 204 ? 21.892 16.371 3.638 1.00 73.31 204 GLU A O 1
ATOM 1603 N N . PRO A 1 205 ? 21.583 14.931 1.921 1.00 77.12 205 PRO A N 1
ATOM 1604 C CA . PRO A 1 205 ? 22.988 14.543 1.844 1.00 77.12 205 PRO A CA 1
ATOM 1605 C C . PRO A 1 205 ? 23.902 15.767 1.814 1.00 77.12 205 PRO A C 1
ATOM 1607 O O . PRO A 1 205 ? 23.689 16.703 1.048 1.00 77.12 205 PRO A O 1
ATOM 1610 N N . LYS A 1 206 ? 24.933 15.769 2.663 1.00 77.06 206 LYS A N 1
ATOM 1611 C CA . LYS A 1 206 ? 25.805 16.945 2.844 1.00 77.06 206 LYS A CA 1
ATOM 1612 C C . LYS A 1 206 ? 26.706 17.224 1.646 1.00 77.06 206 LYS A C 1
ATOM 1614 O O . LYS A 1 206 ? 27.344 18.274 1.604 1.00 77.06 206 LYS A O 1
ATOM 1619 N N . PHE A 1 207 ? 26.821 16.276 0.723 1.00 79.75 207 PHE A N 1
ATOM 1620 C CA . PHE A 1 207 ? 27.659 16.412 -0.454 1.00 79.75 207 PHE A CA 1
ATOM 1621 C C . PHE A 1 207 ? 26.827 16.706 -1.702 1.00 79.75 207 PHE A C 1
ATOM 1623 O O . PHE A 1 207 ? 25.695 16.245 -1.854 1.00 79.75 207 PHE A O 1
ATOM 1630 N N . ASP A 1 208 ? 27.445 17.470 -2.596 1.00 84.81 208 ASP A N 1
ATOM 1631 C CA . ASP A 1 208 ? 26.913 17.792 -3.913 1.00 84.81 208 ASP A CA 1
ATOM 1632 C C . ASP A 1 208 ? 26.738 16.510 -4.737 1.00 84.81 208 ASP A C 1
ATOM 1634 O O . ASP A 1 208 ? 27.683 15.729 -4.890 1.00 84.81 208 ASP A O 1
ATOM 1638 N N . HIS A 1 209 ? 25.522 16.263 -5.213 1.00 90.25 209 HIS A N 1
ATOM 1639 C CA . HIS A 1 209 ? 25.154 15.032 -5.902 1.00 90.25 209 HIS A CA 1
ATOM 1640 C C . HIS A 1 209 ? 24.276 15.330 -7.115 1.00 90.25 209 HIS A C 1
ATOM 1642 O O . HIS A 1 209 ? 23.572 16.335 -7.171 1.00 90.25 209 HIS A O 1
ATOM 1648 N N . GLU A 1 210 ? 24.321 14.449 -8.113 1.00 91.12 210 GLU A N 1
ATOM 1649 C CA . GLU A 1 210 ? 23.603 14.675 -9.362 1.00 91.12 210 GLU A CA 1
ATOM 1650 C C . GLU A 1 210 ? 22.102 14.428 -9.193 1.00 91.12 210 GLU A C 1
ATOM 1652 O O . GLU A 1 210 ? 21.654 13.375 -8.724 1.00 91.12 210 GLU A O 1
ATOM 1657 N N . HIS A 1 211 ? 21.312 15.397 -9.648 1.00 92.69 211 HIS A N 1
ATOM 1658 C CA . HIS A 1 211 ? 19.882 15.228 -9.845 1.00 92.69 211 HIS A CA 1
ATOM 1659 C C . HIS A 1 211 ? 19.605 14.522 -11.175 1.00 92.69 211 HIS A C 1
ATOM 1661 O O . HIS A 1 211 ? 20.250 14.776 -12.197 1.00 92.69 211 HIS A O 1
ATOM 1667 N N . VAL A 1 212 ? 18.588 13.663 -11.194 1.00 91.81 212 VAL A N 1
ATOM 1668 C CA . VAL A 1 212 ? 18.137 13.015 -12.426 1.00 91.81 212 VAL A CA 1
ATOM 1669 C C . VAL A 1 212 ? 17.200 13.960 -13.164 1.00 91.81 212 VAL A C 1
ATOM 1671 O O . VAL A 1 212 ? 16.069 14.188 -12.744 1.00 91.81 212 VAL A O 1
ATOM 1674 N N . GLN A 1 213 ? 17.673 14.480 -14.292 1.00 91.94 213 GLN A N 1
ATOM 1675 C CA . GLN A 1 213 ? 16.866 15.277 -15.211 1.00 91.94 213 GLN A CA 1
ATOM 1676 C C . GLN A 1 213 ? 15.915 14.373 -15.996 1.00 91.94 213 GLN A C 1
ATOM 1678 O O . GLN A 1 213 ? 16.339 13.416 -16.659 1.00 91.94 213 GLN A O 1
ATOM 1683 N N . THR A 1 214 ? 14.633 14.697 -15.924 1.00 89.31 214 THR A N 1
ATOM 1684 C CA . THR A 1 214 ? 13.562 14.084 -16.714 1.00 89.31 214 THR A CA 1
ATOM 1685 C C . THR A 1 214 ? 13.326 14.866 -18.005 1.00 89.31 214 THR A C 1
ATOM 1687 O O . THR A 1 214 ? 13.835 15.968 -18.218 1.00 89.31 214 THR A O 1
ATOM 1690 N N . THR A 1 215 ? 12.540 14.292 -18.909 1.00 84.62 215 THR A N 1
ATOM 1691 C CA . THR A 1 215 ? 12.361 14.823 -20.266 1.00 84.62 215 THR A CA 1
ATOM 1692 C C . THR A 1 215 ? 11.500 16.071 -20.343 1.00 84.62 215 THR A C 1
ATOM 1694 O O . THR A 1 215 ? 11.583 16.800 -21.327 1.00 84.62 215 THR A O 1
ATOM 1697 N N . ASP A 1 216 ? 10.687 16.330 -19.323 1.00 80.56 216 ASP A N 1
ATOM 1698 C CA . ASP A 1 216 ? 9.932 17.573 -19.168 1.00 80.56 216 ASP A CA 1
ATOM 1699 C C . ASP A 1 216 ? 10.695 18.628 -18.343 1.00 80.56 216 ASP A C 1
ATOM 1701 O O . ASP A 1 216 ? 10.112 19.642 -17.949 1.00 80.56 216 ASP A O 1
ATOM 1705 N N . GLY A 1 217 ? 11.989 18.396 -18.087 1.00 86.31 217 GLY A N 1
ATOM 1706 C CA . GLY A 1 217 ? 12.882 19.314 -17.386 1.00 86.31 217 GLY A CA 1
ATOM 1707 C C . GLY A 1 217 ? 12.729 19.315 -15.867 1.00 86.31 217 GLY A C 1
ATOM 1708 O O . GLY A 1 217 ? 13.256 20.221 -15.226 1.00 86.31 217 GLY A O 1
ATOM 1709 N N . ARG A 1 218 ? 12.004 18.354 -15.270 1.00 87.69 218 ARG A N 1
ATOM 1710 C CA . ARG A 1 218 ? 12.009 18.197 -13.809 1.00 87.69 218 ARG A CA 1
ATOM 1711 C C . ARG A 1 218 ? 13.310 17.558 -13.354 1.00 87.69 218 ARG A C 1
ATOM 1713 O O . ARG A 1 218 ? 13.787 16.599 -13.967 1.00 87.69 218 ARG A O 1
ATOM 1720 N N . GLU A 1 219 ? 13.792 18.020 -12.214 1.00 92.81 219 GLU A N 1
ATOM 1721 C CA . GLU A 1 219 ? 14.893 17.402 -11.493 1.00 92.81 219 GLU A CA 1
ATOM 1722 C C . GLU A 1 219 ? 14.343 16.483 -10.409 1.00 92.81 219 GLU A C 1
ATOM 1724 O O . GLU A 1 219 ? 13.494 16.891 -9.618 1.00 92.81 219 GLU A O 1
ATOM 1729 N N . ILE A 1 220 ? 14.839 15.252 -10.357 1.00 94.12 220 ILE A N 1
ATOM 1730 C CA . ILE A 1 220 ? 14.536 14.318 -9.277 1.00 94.12 220 ILE A CA 1
ATOM 1731 C C . ILE A 1 220 ? 15.794 14.152 -8.431 1.00 94.12 220 ILE A C 1
ATOM 1733 O O . ILE A 1 220 ? 16.837 13.775 -8.964 1.00 94.12 220 ILE A O 1
ATOM 1737 N N . CYS A 1 221 ? 15.682 14.373 -7.121 1.00 95.25 221 CYS A N 1
ATOM 1738 C CA . CYS A 1 221 ? 16.716 14.067 -6.130 1.00 95.25 221 CYS A CA 1
ATOM 1739 C C . CYS A 1 221 ? 16.419 12.687 -5.503 1.00 95.25 221 CYS A C 1
ATOM 1741 O O . CYS A 1 221 ? 15.559 12.590 -4.620 1.00 95.25 221 CYS A O 1
ATOM 1743 N N . PRO A 1 222 ? 17.097 11.594 -5.918 1.00 95.88 222 PRO A N 1
ATOM 1744 C CA . PRO A 1 222 ? 16.785 10.248 -5.430 1.00 95.88 222 PRO A CA 1
ATOM 1745 C C . PRO A 1 222 ? 16.874 10.074 -3.899 1.00 95.88 222 PRO A C 1
ATOM 1747 O O . PRO A 1 222 ? 16.006 9.395 -3.341 1.00 95.88 222 PRO A O 1
ATOM 1750 N N . PRO A 1 223 ? 17.852 10.676 -3.186 1.00 94.75 223 PRO A N 1
ATOM 1751 C CA . PRO A 1 223 ? 17.894 10.647 -1.722 1.00 94.75 223 PRO A CA 1
ATOM 1752 C C . PRO A 1 223 ? 16.660 11.274 -1.071 1.00 94.75 223 PRO A C 1
ATOM 1754 O O . PRO A 1 223 ? 16.064 10.669 -0.177 1.00 94.75 223 PRO A O 1
ATOM 1757 N N . LEU A 1 224 ? 16.245 12.460 -1.530 1.00 93.19 224 LEU A N 1
ATOM 1758 C CA . LEU A 1 224 ? 15.070 13.147 -0.997 1.00 93.19 224 LEU A CA 1
ATOM 1759 C C . LEU A 1 224 ? 13.798 12.342 -1.271 1.00 93.19 224 LEU A C 1
ATOM 1761 O O . LEU A 1 224 ? 12.993 12.139 -0.362 1.00 93.19 224 LEU A O 1
ATOM 1765 N N . THR A 1 225 ? 13.654 11.809 -2.487 1.00 95.81 225 THR A N 1
ATOM 1766 C CA . THR A 1 225 ? 12.556 10.909 -2.845 1.00 95.81 225 THR A CA 1
ATOM 1767 C C . THR A 1 225 ? 12.489 9.713 -1.890 1.00 95.81 225 THR A C 1
ATOM 1769 O O . THR A 1 225 ? 11.441 9.455 -1.299 1.00 95.81 225 THR A O 1
ATOM 1772 N N . TYR A 1 226 ? 13.605 9.006 -1.673 1.00 95.62 226 TYR A N 1
ATOM 1773 C CA . TYR A 1 226 ? 13.657 7.865 -0.753 1.00 95.62 226 TYR A CA 1
ATOM 1774 C C . TYR A 1 226 ? 13.267 8.255 0.679 1.00 95.62 226 TYR A C 1
ATOM 1776 O O . TYR A 1 226 ? 12.484 7.555 1.327 1.00 95.62 226 TYR A O 1
ATOM 1784 N N . LYS A 1 227 ? 13.779 9.391 1.165 1.00 93.06 227 LYS A N 1
ATOM 1785 C CA . LYS A 1 227 ? 13.469 9.919 2.494 1.00 93.06 227 LYS A CA 1
ATOM 1786 C C . LYS A 1 227 ? 11.973 10.185 2.658 1.00 93.06 227 LYS A C 1
ATOM 1788 O O . LYS A 1 227 ? 11.385 9.674 3.605 1.00 93.06 227 LYS A O 1
ATOM 1793 N N . ILE A 1 228 ? 11.347 10.919 1.735 1.00 94.31 228 ILE A N 1
ATOM 1794 C CA . ILE A 1 228 ? 9.910 11.238 1.803 1.00 94.31 228 ILE A CA 1
ATOM 1795 C C . ILE A 1 228 ? 9.078 9.951 1.835 1.00 94.31 228 ILE A C 1
ATOM 1797 O O . ILE A 1 228 ? 8.180 9.818 2.665 1.00 94.31 228 ILE A O 1
ATOM 1801 N N . LEU A 1 229 ? 9.408 8.966 0.993 1.00 96.06 229 LEU A N 1
ATOM 1802 C CA . LEU A 1 229 ? 8.726 7.669 1.004 1.00 96.06 229 LEU A CA 1
ATOM 1803 C C . LEU A 1 229 ? 8.864 6.944 2.346 1.00 96.06 229 LEU A C 1
ATOM 1805 O O . LEU A 1 229 ? 7.890 6.377 2.841 1.00 96.06 229 LEU A O 1
ATOM 1809 N N . SER A 1 230 ? 10.054 6.977 2.948 1.00 94.06 230 SER A N 1
ATOM 1810 C CA . SER A 1 230 ? 10.290 6.415 4.279 1.00 94.06 230 SER A CA 1
ATOM 1811 C C . SER A 1 230 ? 9.439 7.123 5.341 1.00 94.06 230 SER A C 1
ATOM 1813 O O . SER A 1 230 ? 8.707 6.468 6.081 1.00 94.06 230 SER A O 1
ATOM 1815 N N . GLU A 1 231 ? 9.445 8.456 5.375 1.00 93.81 231 GLU A N 1
ATOM 1816 C CA . GLU A 1 231 ? 8.668 9.238 6.348 1.00 93.81 231 GLU A CA 1
ATOM 1817 C C . GLU A 1 231 ? 7.149 9.050 6.191 1.00 93.81 231 GLU A C 1
ATOM 1819 O O . GLU A 1 231 ? 6.425 8.983 7.192 1.00 93.81 231 GLU A O 1
ATOM 1824 N N . LEU A 1 232 ? 6.657 8.894 4.956 1.00 95.00 232 LEU A N 1
ATOM 1825 C CA . LEU A 1 232 ? 5.259 8.548 4.674 1.00 95.00 232 LEU A CA 1
ATOM 1826 C C . LEU A 1 232 ? 4.889 7.174 5.244 1.00 95.00 232 LEU A C 1
ATOM 1828 O O . LEU A 1 232 ? 3.835 7.030 5.861 1.00 95.00 232 LEU A O 1
ATOM 1832 N N . MET A 1 233 ? 5.754 6.169 5.075 1.00 95.44 233 MET A N 1
ATOM 1833 C CA . MET A 1 233 ? 5.529 4.804 5.573 1.00 95.44 233 MET A CA 1
ATOM 1834 C C . MET A 1 233 ? 5.585 4.684 7.103 1.00 95.44 233 MET A C 1
ATOM 1836 O O . MET A 1 233 ? 4.994 3.758 7.660 1.00 95.44 233 MET A O 1
ATOM 1840 N N . HIS A 1 234 ? 6.268 5.607 7.784 1.00 94.56 234 HIS A N 1
ATOM 1841 C CA . HIS A 1 234 ? 6.394 5.628 9.246 1.00 94.56 234 HIS A CA 1
ATOM 1842 C C . HIS A 1 234 ? 5.454 6.638 9.933 1.00 94.56 234 HIS A C 1
ATOM 1844 O O . HIS A 1 234 ? 5.541 6.830 11.144 1.00 94.56 234 HIS A O 1
ATOM 1850 N N . ALA A 1 235 ? 4.538 7.271 9.186 1.00 95.38 235 ALA A N 1
ATOM 1851 C CA . ALA A 1 235 ? 3.655 8.339 9.673 1.00 95.38 235 ALA A CA 1
ATOM 1852 C C . ALA A 1 235 ? 4.404 9.469 10.403 1.00 95.38 235 ALA A C 1
ATOM 1854 O O . ALA A 1 235 ? 3.948 9.974 11.435 1.00 95.38 235 ALA A O 1
ATOM 1855 N N . ARG A 1 236 ? 5.587 9.812 9.894 1.00 93.00 236 ARG A N 1
ATOM 1856 C CA . ARG A 1 236 ? 6.429 10.910 10.386 1.00 93.00 236 ARG A CA 1
ATOM 1857 C C . ARG A 1 236 ? 6.440 12.106 9.429 1.00 93.00 236 ARG A C 1
ATOM 1859 O O . ARG A 1 236 ? 6.863 13.190 9.812 1.00 93.00 236 ARG A O 1
ATOM 1866 N N . TRP A 1 237 ? 5.931 11.916 8.210 1.00 89.69 237 TRP A N 1
ATOM 1867 C CA . TRP A 1 237 ? 5.624 13.005 7.283 1.00 89.69 237 TRP A CA 1
ATOM 1868 C C . TRP A 1 237 ? 4.424 13.850 7.755 1.00 89.69 237 TRP A C 1
ATOM 1870 O O . TRP A 1 237 ? 3.810 13.553 8.780 1.00 89.69 237 TRP A O 1
ATOM 1880 N N . ASP A 1 238 ? 4.062 14.880 6.982 1.00 90.75 238 ASP A N 1
ATOM 1881 C CA . ASP A 1 238 ? 2.939 15.777 7.261 1.00 90.75 238 ASP A CA 1
ATOM 1882 C C . ASP A 1 238 ? 1.621 15.001 7.532 1.00 90.75 238 ASP A C 1
ATOM 1884 O O . ASP A 1 238 ? 1.087 14.326 6.636 1.00 90.75 238 ASP A O 1
ATOM 1888 N N . PRO A 1 239 ? 1.052 15.132 8.746 1.00 91.00 239 PRO A N 1
ATOM 1889 C CA . PRO A 1 239 ? -0.242 14.570 9.119 1.00 91.00 239 PRO A CA 1
ATOM 1890 C C . PRO A 1 239 ? -1.394 14.974 8.192 1.00 91.00 239 PRO A C 1
ATOM 1892 O O . PRO A 1 239 ? -2.321 14.189 8.015 1.00 91.00 239 PRO A O 1
ATOM 1895 N N . ASN A 1 240 ? -1.352 16.154 7.569 1.00 91.50 240 ASN A N 1
ATOM 1896 C CA . ASN A 1 240 ? -2.374 16.615 6.628 1.00 91.50 240 ASN A CA 1
ATOM 1897 C C . ASN A 1 240 ? -2.401 15.763 5.357 1.00 91.50 240 ASN A C 1
ATOM 1899 O O . ASN A 1 240 ? -3.481 15.459 4.850 1.00 91.50 240 ASN A O 1
ATOM 1903 N N . ALA A 1 241 ? -1.236 15.338 4.857 1.00 92.31 241 ALA A N 1
ATOM 1904 C CA . ALA A 1 241 ? -1.154 14.470 3.686 1.00 92.31 241 ALA A CA 1
ATOM 1905 C C . ALA A 1 241 ? -1.759 13.089 3.985 1.00 92.31 241 ALA A C 1
ATOM 1907 O O . ALA A 1 241 ? -2.577 12.580 3.218 1.00 92.31 241 ALA A O 1
ATOM 1908 N N . LEU A 1 242 ? -1.419 12.513 5.143 1.00 91.94 242 LEU A N 1
ATOM 1909 C CA . LEU A 1 242 ? -1.947 11.219 5.594 1.00 91.94 242 LEU A CA 1
ATOM 1910 C C . LEU A 1 242 ? -3.439 11.300 5.959 1.00 91.94 242 LEU A C 1
ATOM 1912 O O . LEU A 1 242 ? -4.214 10.391 5.658 1.00 91.94 242 LEU A O 1
ATOM 1916 N N . GLY A 1 243 ? -3.851 12.402 6.581 1.00 92.19 243 GLY A N 1
ATOM 1917 C CA . GLY A 1 243 ? -5.222 12.679 7.002 1.00 92.19 243 GLY A CA 1
ATOM 1918 C C . GLY A 1 243 ? -6.148 13.110 5.863 1.00 92.19 243 GLY A C 1
ATOM 1919 O O . GLY A 1 243 ? -7.370 13.044 6.014 1.00 92.19 243 GLY A O 1
ATOM 1920 N N . TRP A 1 244 ? -5.618 13.503 4.699 1.00 94.12 244 TRP A N 1
ATOM 1921 C CA . TRP A 1 244 ? -6.449 13.895 3.557 1.00 94.12 244 TRP A CA 1
ATOM 1922 C C . TRP A 1 244 ? -7.327 12.741 3.072 1.00 94.12 244 TRP A C 1
ATOM 1924 O O . TRP A 1 244 ? -8.523 12.921 2.843 1.00 94.12 244 TRP A O 1
ATOM 1934 N N . ASP A 1 245 ? -6.775 11.532 2.985 1.00 86.62 245 ASP A N 1
ATOM 1935 C CA . ASP A 1 245 ? -7.559 10.342 2.659 1.00 86.62 245 ASP A CA 1
ATOM 1936 C C . ASP A 1 245 ? -8.585 10.044 3.771 1.00 86.62 245 ASP A C 1
ATOM 1938 O O . ASP A 1 245 ? -9.712 9.637 3.496 1.00 86.62 245 ASP A O 1
ATOM 1942 N N . ALA A 1 246 ? -8.281 10.338 5.037 1.00 87.94 246 ALA A N 1
ATOM 1943 C CA . ALA A 1 246 ? -9.275 10.222 6.097 1.00 87.94 246 ALA A CA 1
ATOM 1944 C C . ALA A 1 246 ? -10.440 11.211 5.902 1.00 87.94 246 ALA A C 1
ATOM 1946 O O . ALA A 1 246 ? -11.585 10.778 5.887 1.00 87.94 246 ALA A O 1
ATOM 1947 N N . LEU A 1 247 ? -10.217 12.511 5.722 1.00 89.56 247 LEU A N 1
ATOM 1948 C CA . LEU A 1 247 ? -11.315 13.492 5.714 1.00 89.56 247 LEU A CA 1
ATOM 1949 C C . LEU A 1 247 ? -11.454 14.256 4.391 1.00 89.56 247 LEU A C 1
ATOM 1951 O O . LEU A 1 247 ? -12.531 14.256 3.788 1.00 89.56 247 LEU A O 1
ATOM 1955 N N . GLY A 1 248 ? -10.361 14.857 3.920 1.00 87.31 248 GLY A N 1
ATOM 1956 C CA . GLY A 1 248 ? -10.349 15.763 2.768 1.00 87.31 248 GLY A CA 1
ATOM 1957 C C . GLY A 1 248 ? -10.925 15.159 1.485 1.00 87.31 248 GLY A C 1
ATOM 1958 O O . GLY A 1 248 ? -11.727 15.809 0.809 1.00 87.31 248 GLY A O 1
ATOM 1959 N N . MET A 1 249 ? -10.619 13.892 1.186 1.00 88.44 249 MET A N 1
ATOM 1960 C CA . MET A 1 249 ? -11.154 13.201 0.008 1.00 88.44 249 MET A CA 1
ATOM 1961 C C . MET A 1 249 ? -12.690 13.138 0.022 1.00 88.44 249 MET A C 1
ATOM 1963 O O . MET A 1 249 ? -13.344 13.323 -1.008 1.00 88.44 249 MET A O 1
ATOM 1967 N N . LEU A 1 250 ? -13.290 12.871 1.183 1.00 89.81 250 LEU A N 1
ATOM 1968 C CA . LEU A 1 250 ? -14.739 12.700 1.315 1.00 89.81 250 LEU A CA 1
ATOM 1969 C C . LEU A 1 250 ? -15.474 14.033 1.157 1.00 89.81 250 LEU A C 1
ATOM 1971 O O . LEU A 1 250 ? -16.506 14.112 0.474 1.00 89.81 250 LEU A O 1
ATOM 1975 N N . GLU A 1 251 ? -14.899 15.082 1.736 1.00 89.25 251 GLU A N 1
ATOM 1976 C CA . GLU A 1 251 ? -15.403 16.455 1.674 1.00 89.25 251 GLU A CA 1
ATOM 1977 C C . GLU A 1 251 ? -15.184 17.082 0.287 1.00 89.25 251 GLU A C 1
ATOM 1979 O O . GLU A 1 251 ? -15.881 18.023 -0.093 1.00 89.25 251 GLU A O 1
ATOM 1984 N N . GLY A 1 252 ? -14.327 16.474 -0.542 1.00 84.94 252 GLY A N 1
ATOM 1985 C CA . GLY A 1 252 ? -13.988 16.978 -1.870 1.00 84.94 252 GLY A CA 1
ATOM 1986 C C . GLY A 1 252 ? -13.070 18.194 -1.800 1.00 84.94 252 GLY A C 1
ATOM 1987 O O . GLY A 1 252 ? -13.128 19.048 -2.682 1.00 84.94 252 GLY A O 1
ATOM 1988 N N . HIS A 1 253 ? -12.266 18.285 -0.741 1.00 87.75 253 HIS A N 1
ATOM 1989 C CA . HIS A 1 253 ? -11.219 19.286 -0.626 1.00 87.75 253 HIS A CA 1
ATOM 1990 C C . HIS A 1 253 ? -10.130 19.028 -1.666 1.00 87.75 253 HIS A C 1
ATOM 1992 O O . HIS A 1 253 ? -9.819 17.876 -1.984 1.00 87.75 253 HIS A O 1
ATOM 1998 N N . ALA A 1 254 ? -9.541 20.112 -2.170 1.00 88.38 254 ALA A N 1
ATOM 1999 C CA . ALA A 1 254 ? -8.329 20.034 -2.973 1.00 88.38 254 ALA A CA 1
ATOM 2000 C C . ALA A 1 254 ? -7.219 19.312 -2.192 1.00 88.38 254 ALA A C 1
ATOM 2002 O O . ALA A 1 254 ? -7.254 19.238 -0.958 1.00 88.38 254 ALA A O 1
ATOM 2003 N N . TRP A 1 255 ? -6.247 18.764 -2.914 1.00 91.31 255 TRP A N 1
ATOM 2004 C CA . TRP A 1 255 ? -5.066 18.194 -2.283 1.00 91.31 255 TRP A CA 1
ATOM 2005 C C . TRP A 1 255 ? -4.318 19.297 -1.523 1.00 91.31 255 TRP A C 1
ATOM 2007 O O . TRP A 1 255 ? -4.089 20.367 -2.090 1.00 91.31 255 TRP A O 1
ATOM 2017 N N . PRO A 1 256 ? -3.963 19.083 -0.245 1.00 92.44 256 PRO A N 1
ATOM 2018 C CA . PRO A 1 256 ? -3.035 19.977 0.428 1.00 92.44 256 PRO A CA 1
ATOM 2019 C C . PRO A 1 256 ? -1.663 19.892 -0.254 1.00 92.44 256 PRO A C 1
ATOM 2021 O O . PRO A 1 256 ? -1.318 18.862 -0.838 1.00 92.44 256 PRO A O 1
ATOM 2024 N N . ASP A 1 257 ? -0.862 20.952 -0.150 1.00 91.25 257 ASP A N 1
ATOM 2025 C CA . ASP A 1 257 ? 0.467 21.009 -0.776 1.00 91.25 257 ASP A CA 1
ATOM 2026 C C . ASP A 1 257 ? 1.361 19.839 -0.336 1.00 91.25 257 ASP A C 1
ATOM 2028 O O . ASP A 1 257 ? 2.047 19.227 -1.153 1.00 91.25 257 ASP A O 1
ATOM 2032 N N . SER A 1 258 ? 1.280 19.432 0.929 1.00 92.69 258 SER A N 1
ATOM 2033 C CA . SER A 1 258 ? 2.037 18.286 1.432 1.00 92.69 258 SER A CA 1
ATOM 2034 C C . SER A 1 258 ? 1.600 16.941 0.851 1.00 92.69 258 SER A C 1
ATOM 2036 O O . SER A 1 258 ? 2.425 16.031 0.739 1.00 92.69 258 SER A O 1
ATOM 2038 N N . LEU A 1 259 ? 0.336 16.803 0.429 1.00 93.69 259 LEU A N 1
ATOM 2039 C CA . LEU A 1 259 ? -0.100 15.643 -0.348 1.00 93.69 259 LEU A CA 1
ATOM 2040 C C . LEU A 1 259 ? 0.451 15.709 -1.772 1.00 93.69 259 LEU A C 1
ATOM 2042 O O . LEU A 1 259 ? 0.866 14.676 -2.285 1.00 93.69 259 LEU A O 1
ATOM 2046 N N . HIS A 1 260 ? 0.505 16.891 -2.395 1.00 92.38 260 HIS A N 1
ATOM 2047 C CA . HIS A 1 260 ? 1.159 17.044 -3.697 1.00 92.38 260 HIS A CA 1
ATOM 2048 C C . HIS A 1 260 ? 2.620 16.585 -3.643 1.00 92.38 260 HIS A C 1
ATOM 2050 O O . HIS A 1 260 ? 3.008 15.760 -4.464 1.00 92.38 260 HIS A O 1
ATOM 2056 N N . VAL A 1 261 ? 3.384 17.018 -2.633 1.00 92.69 261 VAL A N 1
ATOM 2057 C CA . VAL A 1 261 ? 4.779 16.584 -2.422 1.00 92.69 261 VAL A CA 1
ATOM 2058 C C . VAL A 1 261 ? 4.874 15.069 -2.208 1.00 92.69 261 VAL A C 1
ATOM 2060 O O . VAL A 1 261 ? 5.748 14.408 -2.766 1.00 92.69 261 VAL A O 1
ATOM 2063 N N . ALA A 1 262 ? 3.956 14.487 -1.432 1.00 94.50 262 ALA A N 1
ATOM 2064 C CA . ALA A 1 262 ? 3.927 13.044 -1.208 1.00 94.50 262 ALA A CA 1
ATOM 2065 C C . ALA A 1 262 ? 3.651 12.259 -2.501 1.00 94.50 262 ALA A C 1
ATOM 2067 O O . ALA A 1 262 ? 4.336 11.278 -2.789 1.00 94.50 262 ALA A O 1
ATOM 2068 N N . VAL A 1 263 ? 2.661 12.686 -3.292 1.00 95.31 263 VAL A N 1
ATOM 2069 C CA . VAL A 1 263 ? 2.341 12.069 -4.587 1.00 95.31 263 VAL A CA 1
ATOM 2070 C C . VAL A 1 263 ? 3.516 12.234 -5.550 1.00 95.31 263 VAL A C 1
ATOM 2072 O O . VAL A 1 263 ? 3.870 11.270 -6.221 1.00 95.31 263 VAL A O 1
ATOM 2075 N N . GLU A 1 264 ? 4.155 13.405 -5.562 1.00 94.25 264 GLU A N 1
ATOM 2076 C CA . GLU A 1 264 ? 5.335 13.702 -6.374 1.00 94.25 264 GLU A CA 1
ATOM 2077 C C . GLU A 1 264 ? 6.501 12.768 -6.060 1.00 94.25 264 GLU A C 1
ATOM 2079 O O . GLU A 1 264 ? 7.024 12.129 -6.969 1.00 94.25 264 GLU A O 1
ATOM 2084 N N . ALA A 1 265 ? 6.832 12.577 -4.781 1.00 95.94 265 ALA A N 1
ATOM 2085 C CA . ALA A 1 265 ? 7.870 11.635 -4.373 1.00 95.94 265 ALA A CA 1
ATOM 2086 C C . ALA A 1 265 ? 7.554 10.193 -4.817 1.00 95.94 265 ALA A C 1
ATOM 2088 O O . ALA A 1 265 ? 8.438 9.456 -5.258 1.00 95.94 265 ALA A O 1
ATOM 2089 N N . VAL A 1 266 ? 6.287 9.772 -4.756 1.00 97.44 266 VAL A N 1
ATOM 2090 C CA . VAL A 1 266 ? 5.888 8.448 -5.258 1.00 97.44 266 VAL A CA 1
ATOM 2091 C C . VAL A 1 266 ? 6.051 8.358 -6.777 1.00 97.44 266 VAL A C 1
ATOM 2093 O O . VAL A 1 266 ? 6.612 7.375 -7.267 1.00 97.44 266 VAL A O 1
ATOM 2096 N N . THR A 1 267 ? 5.605 9.363 -7.534 1.00 96.50 267 THR A N 1
ATOM 2097 C CA . THR A 1 267 ? 5.751 9.380 -8.999 1.00 96.50 267 THR A CA 1
ATOM 2098 C C . THR A 1 267 ? 7.211 9.488 -9.439 1.00 96.50 267 THR A C 1
ATOM 2100 O O . THR A 1 267 ? 7.603 8.848 -10.415 1.00 96.50 267 THR A O 1
ATOM 2103 N N . ASP A 1 268 ? 8.041 10.209 -8.690 1.00 96.25 268 ASP A N 1
ATOM 2104 C CA . ASP A 1 268 ? 9.479 10.323 -8.924 1.00 96.25 268 ASP A CA 1
ATOM 2105 C C . ASP A 1 268 ? 10.178 8.989 -8.734 1.00 96.25 268 ASP A C 1
ATOM 2107 O O . ASP A 1 268 ? 10.937 8.555 -9.600 1.00 96.25 268 ASP A O 1
ATOM 2111 N N . ALA A 1 269 ? 9.863 8.274 -7.655 1.00 97.69 269 ALA A N 1
ATOM 2112 C CA . ALA A 1 269 ? 10.403 6.941 -7.443 1.00 97.69 269 ALA A CA 1
ATOM 2113 C C . ALA A 1 269 ? 10.019 5.982 -8.575 1.00 97.69 269 ALA A C 1
ATOM 2115 O O . ALA A 1 269 ? 10.879 5.248 -9.061 1.00 97.69 269 ALA A O 1
ATOM 2116 N N . ILE A 1 270 ? 8.766 6.009 -9.047 1.00 97.38 270 ILE A N 1
ATOM 2117 C CA . ILE A 1 270 ? 8.347 5.212 -10.211 1.00 97.38 270 ILE A CA 1
ATOM 2118 C C . ILE A 1 270 ? 9.138 5.607 -11.461 1.00 97.38 270 ILE A C 1
ATOM 2120 O O . ILE A 1 270 ? 9.589 4.728 -12.194 1.00 97.38 270 ILE A O 1
ATOM 2124 N N . THR A 1 271 ? 9.336 6.904 -11.693 1.00 96.06 271 THR A N 1
ATOM 2125 C CA . THR A 1 271 ? 10.062 7.430 -12.858 1.00 96.06 271 THR A CA 1
ATOM 2126 C C . THR A 1 271 ? 11.518 6.962 -12.846 1.00 96.06 271 THR A C 1
ATOM 2128 O O . THR A 1 271 ? 12.002 6.402 -13.833 1.00 96.06 271 THR A O 1
ATOM 2131 N N . LEU A 1 272 ? 12.191 7.078 -11.696 1.00 96.00 272 LEU A N 1
ATOM 2132 C CA . LEU A 1 272 ? 13.536 6.547 -11.471 1.00 96.00 272 LEU A CA 1
ATOM 2133 C C . LEU A 1 272 ? 13.599 5.035 -11.739 1.00 96.00 272 LEU A C 1
ATOM 2135 O O . LEU A 1 272 ? 14.505 4.565 -12.432 1.00 96.00 272 LEU A O 1
ATOM 2139 N N . CYS A 1 273 ? 12.621 4.270 -11.244 1.00 96.44 273 CYS A N 1
ATOM 2140 C CA . CYS A 1 273 ? 12.546 2.824 -11.460 1.00 96.44 273 CYS A CA 1
ATOM 2141 C C . CYS A 1 273 ? 12.349 2.472 -12.941 1.00 96.44 273 CYS A C 1
ATOM 2143 O O . CYS A 1 273 ? 13.083 1.646 -13.480 1.00 96.44 273 CYS A O 1
ATOM 2145 N N . LEU A 1 274 ? 11.388 3.101 -13.624 1.00 96.06 274 LEU A N 1
ATOM 2146 C CA . LEU A 1 274 ? 11.096 2.829 -15.033 1.00 96.06 274 LEU A CA 1
ATOM 2147 C C . LEU A 1 274 ? 12.250 3.232 -15.949 1.00 96.06 274 LEU A C 1
ATOM 2149 O O . LEU A 1 274 ? 12.491 2.552 -16.945 1.00 96.06 274 LEU A O 1
ATOM 2153 N N . ARG A 1 275 ? 13.019 4.264 -15.592 1.00 93.81 275 ARG A N 1
ATOM 2154 C CA . ARG A 1 275 ? 14.263 4.607 -16.287 1.00 93.81 275 ARG A CA 1
ATOM 2155 C C . ARG A 1 275 ? 15.293 3.481 -16.190 1.00 93.81 275 ARG A C 1
ATOM 2157 O O . ARG A 1 275 ? 15.871 3.111 -17.208 1.00 93.81 275 ARG A O 1
ATOM 2164 N N . GLN A 1 276 ? 15.466 2.871 -15.016 1.00 93.62 276 GLN A N 1
ATOM 2165 C CA . GLN A 1 276 ? 16.352 1.707 -14.865 1.00 93.62 276 GLN A CA 1
ATOM 2166 C C . GLN A 1 276 ? 15.835 0.477 -15.626 1.00 93.62 276 GLN A C 1
ATOM 2168 O O . GLN A 1 276 ? 16.606 -0.180 -16.329 1.00 93.62 276 GLN A O 1
ATOM 2173 N N . VAL A 1 277 ? 14.524 0.208 -15.573 1.00 94.94 277 VAL A N 1
ATOM 2174 C CA . VAL A 1 277 ? 13.884 -0.856 -16.370 1.00 94.94 277 VAL A CA 1
ATOM 2175 C C . VAL A 1 277 ? 14.127 -0.633 -17.865 1.00 94.94 277 VAL A C 1
ATOM 2177 O O . VAL A 1 277 ? 14.446 -1.577 -18.586 1.00 94.94 277 VAL A O 1
ATOM 2180 N N . ARG A 1 278 ? 14.029 0.616 -18.333 1.00 93.94 278 ARG A N 1
ATOM 2181 C CA . ARG A 1 278 ? 14.280 1.010 -19.723 1.00 93.94 278 ARG A CA 1
ATOM 2182 C C . ARG A 1 278 ? 15.717 0.780 -20.143 1.00 93.94 278 ARG A C 1
ATOM 2184 O O . ARG A 1 278 ? 15.938 0.196 -21.202 1.00 93.94 278 ARG A O 1
ATOM 2191 N N . THR A 1 279 ? 16.680 1.169 -19.314 1.00 91.94 279 THR A N 1
ATOM 2192 C CA . THR A 1 279 ? 18.097 0.893 -19.567 1.00 91.94 279 THR A CA 1
ATOM 2193 C C . THR A 1 279 ? 18.346 -0.614 -19.676 1.00 91.94 279 THR A C 1
ATOM 2195 O O . THR A 1 279 ? 19.018 -1.054 -20.611 1.00 91.94 279 THR A O 1
ATOM 2198 N N . GLY A 1 280 ? 17.721 -1.422 -18.812 1.00 91.56 280 GLY A N 1
ATOM 2199 C CA . GLY A 1 280 ? 17.817 -2.880 -18.901 1.00 91.56 280 GLY A CA 1
ATOM 2200 C C . GLY A 1 280 ? 17.166 -3.480 -20.143 1.00 91.56 280 GLY A C 1
ATOM 2201 O O . GLY A 1 280 ? 17.771 -4.318 -20.813 1.00 91.56 280 GLY A O 1
ATOM 2202 N N . ALA A 1 281 ? 15.977 -3.009 -20.514 1.00 93.56 281 ALA A N 1
ATOM 2203 C CA . ALA A 1 281 ? 15.303 -3.435 -21.736 1.00 93.56 281 ALA A CA 1
ATOM 2204 C C . ALA A 1 281 ? 16.111 -3.054 -22.993 1.00 93.56 281 ALA A C 1
ATOM 2206 O O . ALA A 1 281 ? 16.220 -3.855 -23.923 1.00 93.56 281 ALA A O 1
ATOM 2207 N N . ALA A 1 282 ? 16.738 -1.872 -23.003 1.00 92.31 282 ALA A N 1
ATOM 2208 C CA . ALA A 1 282 ? 17.580 -1.411 -24.103 1.00 92.31 282 ALA A CA 1
ATOM 2209 C C . ALA A 1 282 ? 18.845 -2.268 -24.244 1.00 92.31 282 ALA A C 1
ATOM 2211 O O . ALA A 1 282 ? 19.212 -2.643 -25.357 1.00 92.31 282 ALA A O 1
ATOM 2212 N N . ALA A 1 283 ? 19.488 -2.639 -23.136 1.00 89.88 283 ALA A N 1
ATOM 2213 C CA . ALA A 1 283 ? 20.629 -3.549 -23.168 1.00 89.88 283 ALA A CA 1
ATOM 2214 C C . ALA A 1 283 ? 20.244 -4.936 -23.712 1.00 89.88 283 ALA A C 1
ATOM 2216 O O . ALA A 1 283 ? 20.949 -5.496 -24.551 1.00 89.88 283 ALA A O 1
ATOM 2217 N N . MET A 1 284 ? 19.083 -5.468 -23.319 1.00 90.25 284 MET A N 1
ATOM 2218 C CA . MET A 1 284 ? 18.574 -6.728 -23.871 1.00 90.25 284 MET A CA 1
ATOM 2219 C C . MET A 1 284 ? 18.228 -6.639 -25.361 1.00 90.25 284 MET A C 1
ATOM 2221 O O . MET A 1 284 ? 18.427 -7.599 -26.105 1.00 90.25 284 MET A O 1
ATOM 2225 N N . ALA A 1 285 ? 17.667 -5.517 -25.813 1.00 92.19 285 ALA A N 1
ATOM 2226 C CA . ALA A 1 285 ? 17.425 -5.272 -27.231 1.00 92.19 285 ALA A CA 1
ATOM 2227 C C . ALA A 1 285 ? 18.744 -5.234 -28.017 1.00 92.19 285 ALA A C 1
ATOM 2229 O O . ALA A 1 285 ? 18.867 -5.914 -29.037 1.00 92.19 285 ALA A O 1
ATOM 2230 N N . LEU A 1 286 ? 19.763 -4.548 -27.488 1.00 89.94 286 LEU A N 1
ATOM 2231 C CA . LEU A 1 286 ? 21.096 -4.490 -28.084 1.00 89.94 286 LEU A CA 1
ATOM 2232 C C . LEU A 1 286 ? 21.727 -5.882 -28.210 1.00 89.94 286 LEU A C 1
ATOM 2234 O O . LEU A 1 286 ? 22.188 -6.239 -29.293 1.00 89.94 286 LEU A O 1
ATOM 2238 N N . ALA A 1 287 ? 21.668 -6.697 -27.153 1.00 89.00 287 ALA A N 1
ATOM 2239 C CA . ALA A 1 287 ? 22.188 -8.067 -27.158 1.00 89.00 287 ALA A CA 1
ATOM 2240 C C . ALA A 1 287 ? 21.492 -8.974 -28.196 1.00 89.00 287 ALA A C 1
ATOM 2242 O O . ALA A 1 287 ? 22.095 -9.910 -28.720 1.00 89.00 287 ALA A O 1
ATOM 2243 N N . ARG A 1 288 ? 20.226 -8.686 -28.530 1.00 91.62 288 ARG A N 1
ATOM 2244 C CA . ARG A 1 288 ? 19.462 -9.374 -29.589 1.00 91.62 288 ARG A CA 1
ATOM 2245 C C . ARG A 1 288 ? 19.696 -8.790 -30.989 1.00 91.62 288 ARG A C 1
ATOM 2247 O O . ARG A 1 288 ? 19.210 -9.360 -31.963 1.00 91.62 288 ARG A O 1
ATOM 2254 N N . GLY A 1 289 ? 20.428 -7.681 -31.102 1.00 93.19 289 GLY A N 1
ATOM 2255 C CA . GLY A 1 289 ? 20.638 -6.953 -32.354 1.00 93.19 289 GLY A CA 1
ATOM 2256 C C . GLY A 1 289 ? 19.439 -6.109 -32.801 1.00 93.19 289 GLY A C 1
ATOM 2257 O O . GLY A 1 289 ? 19.383 -5.719 -33.967 1.00 93.19 289 GLY A O 1
ATOM 2258 N N . ASP A 1 290 ? 18.484 -5.819 -31.911 1.00 94.12 290 ASP A N 1
ATOM 2259 C CA . ASP A 1 290 ? 17.310 -4.996 -32.217 1.00 94.12 290 ASP A CA 1
ATOM 2260 C C . ASP A 1 290 ? 17.605 -3.505 -32.001 1.00 94.12 290 ASP A C 1
ATOM 2262 O O . ASP A 1 290 ? 17.313 -2.913 -30.962 1.00 94.12 290 ASP A O 1
ATOM 2266 N N . LEU A 1 291 ? 18.237 -2.886 -32.998 1.00 93.56 291 LEU A N 1
ATOM 2267 C CA . LEU A 1 291 ? 18.631 -1.476 -32.928 1.00 93.56 291 LEU A CA 1
ATOM 2268 C C . LEU A 1 291 ? 17.436 -0.509 -32.914 1.00 93.56 291 LEU A C 1
ATOM 2270 O O . LEU A 1 291 ? 17.594 0.625 -32.460 1.00 93.56 291 LEU A O 1
ATOM 2274 N N . ASN A 1 292 ? 16.261 -0.936 -33.390 1.00 91.62 292 ASN A N 1
ATOM 2275 C CA . ASN A 1 292 ? 15.059 -0.102 -33.379 1.00 91.62 292 ASN A CA 1
ATOM 2276 C C . ASN A 1 292 ? 14.519 0.032 -31.956 1.00 91.62 292 ASN A C 1
ATOM 2278 O O . ASN A 1 292 ? 14.288 1.154 -31.507 1.00 91.62 292 ASN A O 1
ATOM 2282 N N . ASP A 1 293 ? 14.400 -1.084 -31.232 1.00 91.50 293 ASP A N 1
ATOM 2283 C CA . ASP A 1 293 ? 14.013 -1.076 -29.819 1.00 91.50 293 ASP A CA 1
ATOM 2284 C C . ASP A 1 293 ? 15.033 -0.295 -28.977 1.00 91.50 293 ASP A C 1
ATOM 2286 O O . ASP A 1 293 ? 14.651 0.492 -28.114 1.00 91.50 293 ASP A O 1
ATOM 2290 N N . VAL A 1 294 ? 16.336 -0.422 -29.264 1.00 90.88 294 VAL A N 1
ATOM 2291 C CA . VAL A 1 294 ? 17.373 0.389 -28.595 1.00 90.88 294 VAL A CA 1
ATOM 2292 C C . VAL A 1 294 ? 17.154 1.882 -28.834 1.00 90.88 294 VAL A C 1
ATOM 2294 O O . VAL A 1 294 ? 17.207 2.661 -27.884 1.00 90.88 294 VAL A O 1
ATOM 2297 N N . ALA A 1 295 ? 16.932 2.299 -30.083 1.00 90.00 295 ALA A N 1
ATOM 2298 C CA . ALA A 1 295 ? 16.710 3.704 -30.417 1.00 90.00 295 ALA A CA 1
ATOM 2299 C C . ALA A 1 295 ? 15.430 4.245 -29.762 1.00 90.00 295 ALA A C 1
ATOM 2301 O O . ALA A 1 295 ? 15.439 5.349 -29.224 1.00 90.00 295 ALA A O 1
ATOM 2302 N N . LEU A 1 296 ? 14.362 3.445 -29.754 1.00 88.94 296 LEU A N 1
ATOM 2303 C CA . LEU A 1 296 ? 13.084 3.778 -29.134 1.00 88.94 296 LEU A CA 1
ATOM 2304 C C . LEU A 1 296 ? 13.208 3.934 -27.614 1.00 88.94 296 LEU A C 1
ATOM 2306 O O . LEU A 1 296 ? 12.758 4.932 -27.063 1.00 88.94 296 LEU A O 1
ATOM 2310 N N . LEU A 1 297 ? 13.857 2.982 -26.942 1.00 90.06 297 LEU A N 1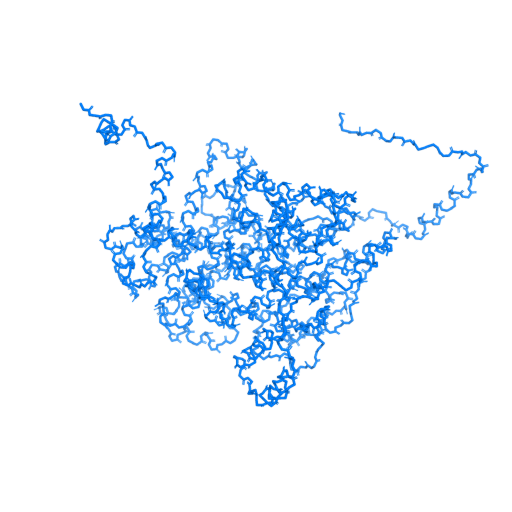
ATOM 2311 C CA . LEU A 1 297 ? 14.047 2.998 -25.490 1.00 90.06 297 LEU A CA 1
ATOM 2312 C C . LEU A 1 297 ? 15.088 4.028 -25.033 1.00 90.06 297 LEU A C 1
ATOM 2314 O O . LEU A 1 297 ? 15.060 4.453 -23.884 1.00 90.06 297 LEU A O 1
ATOM 2318 N N . LYS A 1 298 ? 16.011 4.450 -25.901 1.00 85.81 298 LYS A N 1
ATOM 2319 C CA . LYS A 1 298 ? 16.896 5.594 -25.626 1.00 85.81 298 LYS A CA 1
ATOM 2320 C C . LYS A 1 298 ? 16.244 6.938 -25.942 1.00 85.81 298 LYS A C 1
ATOM 2322 O O . LYS A 1 298 ? 16.744 7.964 -25.487 1.00 85.81 298 LYS A O 1
ATOM 2327 N N . GLY A 1 299 ? 15.157 6.942 -26.714 1.00 78.31 299 GLY A N 1
ATOM 2328 C CA . GLY A 1 299 ? 14.337 8.122 -26.933 1.00 78.31 299 GLY A CA 1
ATOM 2329 C C . GLY A 1 299 ? 13.790 8.620 -25.599 1.00 78.31 299 GLY A C 1
ATOM 2330 O O . GLY A 1 299 ? 13.139 7.869 -24.876 1.00 78.31 299 GLY A O 1
ATOM 2331 N N . SER A 1 300 ? 14.096 9.873 -25.261 1.00 61.50 300 SER A N 1
ATOM 2332 C CA . SER A 1 300 ? 13.621 10.558 -24.057 1.00 61.50 300 SER A CA 1
ATOM 2333 C C . SER A 1 300 ? 12.094 10.488 -23.952 1.00 61.50 300 SER A C 1
ATOM 2335 O O . SER A 1 300 ? 11.395 11.290 -24.563 1.00 61.50 300 SER A O 1
ATOM 2337 N N . LEU A 1 301 ? 11.583 9.551 -23.155 1.00 66.06 301 LEU A N 1
ATOM 2338 C CA . LEU A 1 301 ? 10.153 9.358 -22.905 1.00 66.06 301 LEU A CA 1
ATOM 2339 C C . LEU A 1 301 ? 9.895 9.162 -21.409 1.00 66.06 301 LEU A C 1
ATOM 2341 O O . LEU A 1 301 ? 9.253 8.192 -21.023 1.00 66.06 301 LEU A O 1
ATOM 2345 N N . ASP A 1 302 ? 10.444 10.034 -20.559 1.00 70.81 302 ASP A N 1
ATOM 2346 C CA . ASP A 1 302 ? 10.119 9.999 -19.124 1.00 70.81 302 ASP A CA 1
ATOM 2347 C C . ASP A 1 302 ? 8.744 10.650 -18.864 1.00 70.81 302 ASP A C 1
ATOM 2349 O O . ASP A 1 302 ? 8.096 10.328 -17.874 1.00 70.81 302 ASP A O 1
ATOM 2353 N N . TRP A 1 303 ? 8.279 11.522 -19.773 1.00 67.62 303 TRP A N 1
ATOM 2354 C CA . TRP A 1 303 ? 7.019 12.264 -19.664 1.00 67.62 303 TRP A CA 1
ATOM 2355 C C . TRP A 1 303 ? 6.402 12.627 -21.033 1.00 67.62 303 TRP A C 1
ATOM 2357 O O . TRP A 1 303 ? 7.059 12.502 -22.069 1.00 67.62 303 TRP A O 1
ATOM 2367 N N . TYR A 1 304 ? 5.152 13.114 -21.047 1.00 61.88 304 TYR A N 1
ATOM 2368 C CA . TYR A 1 304 ? 4.494 13.671 -22.243 1.00 61.88 304 TYR A CA 1
ATOM 2369 C C . TYR A 1 304 ? 5.202 14.937 -22.758 1.00 61.88 304 TYR A C 1
ATOM 2371 O O . TYR A 1 304 ? 5.717 15.731 -21.969 1.00 61.88 304 TYR A O 1
ATOM 2379 N N . SER A 1 305 ? 5.144 15.205 -24.071 1.00 53.72 305 SER A N 1
ATOM 2380 C CA . SER A 1 305 ? 5.492 16.536 -24.590 1.00 53.72 305 SER A CA 1
ATOM 2381 C C . SER A 1 305 ? 4.424 17.546 -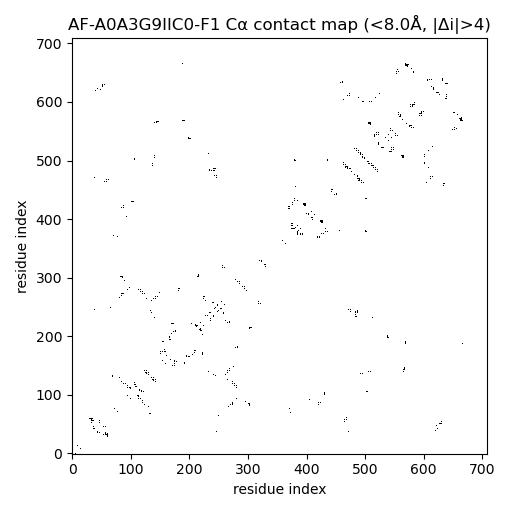24.153 1.00 53.72 305 SER A C 1
ATOM 2383 O O . SER A 1 305 ? 3.262 17.411 -24.535 1.00 53.72 305 SER A O 1
ATOM 2385 N N . SER A 1 306 ? 4.814 18.558 -23.379 1.00 48.53 306 SER A N 1
ATOM 2386 C CA . SER A 1 306 ? 3.957 19.530 -22.675 1.00 48.53 306 SER A CA 1
ATOM 2387 C C . SER A 1 306 ? 3.188 20.527 -23.559 1.00 48.53 306 SER A C 1
ATOM 2389 O O . SER A 1 306 ? 2.813 21.597 -23.088 1.00 48.53 306 SER A O 1
ATOM 2391 N N . ALA A 1 307 ? 2.939 20.212 -24.833 1.00 44.44 307 ALA A N 1
ATOM 2392 C CA . ALA A 1 307 ? 2.503 21.183 -25.836 1.00 44.44 307 ALA A CA 1
ATOM 2393 C C . ALA A 1 307 ? 1.192 21.937 -25.506 1.00 44.44 307 ALA A C 1
ATOM 2395 O O . ALA A 1 307 ? 0.963 22.979 -26.110 1.00 44.44 307 ALA A O 1
ATOM 2396 N N . ASP A 1 308 ? 0.381 21.482 -24.539 1.00 43.97 308 ASP A N 1
ATOM 2397 C CA . ASP A 1 308 ? -0.944 22.055 -24.253 1.00 43.97 308 ASP A CA 1
ATOM 2398 C C . ASP A 1 308 ? -1.220 22.467 -22.782 1.00 43.97 308 ASP A C 1
ATOM 2400 O O . ASP A 1 308 ? -2.313 22.971 -22.511 1.00 43.97 308 ASP A O 1
ATOM 2404 N N . PHE A 1 309 ? -0.293 22.318 -21.818 1.00 48.16 309 PHE A N 1
ATOM 2405 C CA . PHE A 1 309 ? -0.587 22.614 -20.397 1.00 48.16 309 PHE A CA 1
ATOM 2406 C C . PHE A 1 309 ? 0.495 23.447 -19.683 1.00 48.16 309 PHE A C 1
ATOM 2408 O O . PHE A 1 309 ? 1.645 23.034 -19.555 1.00 48.16 309 PHE A O 1
ATOM 2415 N N . ASP A 1 310 ? 0.104 24.611 -19.140 1.00 54.00 310 ASP A N 1
ATOM 2416 C CA . ASP A 1 310 ? 0.936 25.463 -18.266 1.00 54.00 310 ASP A CA 1
ATOM 2417 C C . ASP A 1 310 ? 1.082 24.827 -16.866 1.00 54.00 310 ASP A C 1
ATOM 2419 O O . ASP A 1 310 ? 0.528 25.287 -15.865 1.00 54.00 310 ASP A O 1
ATOM 2423 N N . THR A 1 311 ? 1.816 23.713 -16.788 1.00 56.41 311 THR A N 1
ATOM 2424 C CA . THR A 1 311 ? 2.151 23.045 -15.519 1.00 56.41 311 THR A CA 1
ATOM 2425 C C . THR A 1 311 ? 3.131 23.861 -14.670 1.00 56.41 311 THR A C 1
ATOM 2427 O O . THR A 1 311 ? 3.264 23.623 -13.470 1.00 56.41 311 THR A O 1
ATOM 2430 N N . THR A 1 312 ? 3.802 24.847 -15.267 1.00 59.38 312 THR A N 1
ATOM 2431 C CA . THR A 1 312 ? 4.873 25.647 -14.660 1.00 59.38 312 THR A CA 1
ATOM 2432 C C . THR A 1 312 ? 4.382 26.427 -13.442 1.00 59.38 312 THR A C 1
ATOM 2434 O O . THR A 1 312 ? 5.024 26.405 -12.391 1.00 59.38 312 THR A O 1
ATOM 2437 N N . LYS A 1 313 ? 3.194 27.043 -13.522 1.00 62.00 313 LYS A N 1
ATOM 2438 C CA . LYS A 1 313 ? 2.599 27.774 -12.387 1.00 62.00 313 LYS A CA 1
ATOM 2439 C C . LYS A 1 313 ? 2.206 26.874 -11.219 1.00 62.00 313 LYS A C 1
ATOM 2441 O O . LYS A 1 313 ? 2.326 27.293 -10.068 1.00 62.00 313 LYS A O 1
ATOM 2446 N N . HIS A 1 314 ? 1.717 25.664 -11.492 1.00 61.94 314 HIS A N 1
ATOM 2447 C CA . HIS A 1 314 ? 1.378 24.705 -10.438 1.00 61.94 314 HIS A CA 1
ATOM 2448 C C . HIS A 1 314 ? 2.648 24.205 -9.736 1.00 61.94 314 HIS A C 1
ATOM 2450 O O . HIS A 1 314 ? 2.722 24.246 -8.511 1.00 61.94 314 HIS A O 1
ATOM 2456 N N . ARG A 1 315 ? 3.684 23.865 -10.512 1.00 61.38 315 ARG A N 1
ATOM 2457 C CA . ARG A 1 315 ? 4.996 23.417 -10.014 1.00 61.38 315 ARG A CA 1
ATOM 2458 C C . ARG A 1 315 ? 5.650 24.439 -9.085 1.00 61.38 315 ARG A C 1
ATOM 2460 O O . ARG A 1 315 ? 6.014 24.104 -7.966 1.00 61.38 315 ARG A O 1
ATOM 2467 N N . LEU A 1 316 ? 5.689 25.709 -9.492 1.00 65.81 316 LEU A N 1
ATOM 2468 C CA . LEU A 1 316 ? 6.236 26.802 -8.677 1.00 65.81 316 LEU A CA 1
ATOM 2469 C C . LEU A 1 316 ? 5.546 26.949 -7.313 1.00 65.81 316 LEU A C 1
ATOM 2471 O O . LEU A 1 316 ? 6.184 27.385 -6.355 1.00 65.81 316 LEU A O 1
ATOM 2475 N N . ARG A 1 317 ? 4.256 26.604 -7.201 1.00 68.50 317 ARG A N 1
ATOM 2476 C CA . ARG A 1 317 ? 3.549 26.613 -5.911 1.00 68.50 317 ARG A CA 1
ATOM 2477 C C . ARG A 1 317 ? 3.976 25.442 -5.030 1.00 68.50 317 ARG A C 1
ATOM 2479 O O . ARG A 1 317 ? 4.296 25.679 -3.870 1.00 68.50 317 ARG A O 1
ATOM 2486 N N . VAL A 1 318 ? 4.041 24.231 -5.587 1.00 63.81 318 VAL A N 1
ATOM 2487 C CA . VAL A 1 318 ? 4.426 23.014 -4.850 1.00 63.81 318 VAL A CA 1
ATOM 2488 C C . VAL A 1 318 ? 5.863 23.113 -4.338 1.00 63.81 318 VAL A C 1
ATOM 2490 O O . VAL A 1 318 ? 6.096 22.928 -3.148 1.00 63.81 318 VAL A O 1
ATOM 2493 N N . THR A 1 319 ? 6.819 23.521 -5.181 1.00 64.38 319 THR A N 1
ATOM 2494 C CA . THR A 1 319 ? 8.222 23.698 -4.765 1.00 64.38 319 THR A CA 1
ATOM 2495 C C . THR A 1 319 ? 8.358 24.732 -3.645 1.00 64.38 319 THR A C 1
ATOM 2497 O O . THR A 1 319 ? 9.098 24.522 -2.686 1.00 64.38 319 THR A O 1
ATOM 2500 N N . LYS A 1 320 ? 7.609 25.843 -3.717 1.00 66.19 320 LYS A N 1
ATOM 2501 C CA . LYS A 1 320 ? 7.608 26.868 -2.660 1.00 66.19 320 LYS A CA 1
ATOM 2502 C C . LYS A 1 320 ? 7.027 26.352 -1.345 1.00 66.19 320 LYS A C 1
ATOM 2504 O O . LYS A 1 320 ? 7.540 26.720 -0.290 1.00 66.19 320 LYS A O 1
ATOM 2509 N N . ALA A 1 321 ? 5.975 25.538 -1.399 1.00 67.38 321 ALA A N 1
ATOM 2510 C CA . ALA A 1 321 ? 5.407 24.907 -0.213 1.00 67.38 321 ALA A CA 1
ATOM 2511 C C . ALA A 1 321 ? 6.394 23.906 0.407 1.00 67.38 321 ALA A C 1
ATOM 2513 O O . ALA A 1 321 ? 6.685 24.005 1.593 1.00 67.38 321 ALA A O 1
ATOM 2514 N N . MET A 1 322 ? 7.013 23.049 -0.413 1.00 62.34 322 MET A N 1
ATOM 2515 C CA . MET A 1 322 ? 8.013 22.075 0.036 1.00 62.34 322 MET A CA 1
ATOM 2516 C C . MET A 1 322 ? 9.206 22.740 0.735 1.00 62.34 322 MET A C 1
ATOM 2518 O O . MET A 1 322 ? 9.592 22.333 1.827 1.00 62.34 322 MET A O 1
ATOM 2522 N N . LEU A 1 323 ? 9.772 23.794 0.138 1.00 64.50 323 LEU A N 1
ATOM 2523 C CA . LEU A 1 323 ? 10.893 24.530 0.734 1.00 64.50 323 LEU A CA 1
ATOM 2524 C C . LEU A 1 323 ? 10.501 25.200 2.056 1.00 64.50 323 LEU A C 1
ATOM 2526 O O . LEU A 1 323 ? 11.291 25.208 2.999 1.00 64.50 323 LEU A O 1
ATOM 2530 N N . ARG A 1 324 ? 9.273 25.723 2.148 1.00 67.81 324 ARG A N 1
ATOM 2531 C CA . ARG A 1 324 ? 8.753 26.321 3.381 1.00 67.81 324 ARG A CA 1
ATOM 2532 C C . ARG A 1 324 ? 8.594 25.282 4.490 1.00 67.81 324 ARG A C 1
ATOM 2534 O O . ARG A 1 324 ? 9.008 25.551 5.614 1.00 67.81 324 ARG A O 1
ATOM 2541 N N . ASP A 1 325 ? 8.035 24.117 4.173 1.00 56.75 325 ASP A N 1
ATOM 2542 C CA . ASP A 1 325 ? 7.817 23.035 5.142 1.00 56.75 325 ASP A CA 1
ATOM 2543 C C . ASP A 1 325 ? 9.141 22.437 5.640 1.00 56.75 325 ASP A C 1
ATOM 2545 O O . ASP A 1 325 ? 9.243 22.014 6.789 1.00 56.75 325 ASP A O 1
ATOM 2549 N N . LEU A 1 326 ? 10.187 22.480 4.812 1.00 57.94 326 LEU A N 1
ATOM 2550 C CA . LEU A 1 326 ? 11.552 22.097 5.181 1.00 57.94 326 LEU A CA 1
ATOM 2551 C C . LEU A 1 326 ? 12.324 23.196 5.942 1.00 57.94 326 LEU A C 1
ATOM 2553 O O . LEU A 1 326 ? 13.495 23.008 6.264 1.00 57.94 326 LEU A O 1
ATOM 2557 N N . GLY A 1 327 ? 11.696 24.336 6.251 1.00 58.25 327 GLY A N 1
ATOM 2558 C CA . GLY A 1 327 ? 12.306 25.411 7.039 1.00 58.25 327 GLY A CA 1
ATOM 2559 C C . GLY A 1 327 ? 13.244 26.344 6.263 1.00 58.25 327 GLY A C 1
ATOM 2560 O O . GLY A 1 327 ? 13.945 27.143 6.887 1.00 58.25 327 GLY A O 1
ATOM 2561 N N . TYR A 1 328 ? 13.255 26.300 4.927 1.00 54.12 328 TYR A N 1
ATOM 2562 C CA . TYR A 1 328 ? 14.039 27.233 4.112 1.00 54.12 328 TYR A CA 1
ATOM 2563 C C . TYR A 1 328 ? 13.335 28.600 4.007 1.00 54.12 328 TYR A C 1
ATOM 2565 O O . TYR A 1 328 ? 12.159 28.694 3.648 1.00 54.12 328 TYR A O 1
ATOM 2573 N N . GLN A 1 329 ? 14.061 29.688 4.296 1.00 52.94 329 GLN A N 1
ATOM 2574 C CA . GLN A 1 329 ? 13.578 31.063 4.105 1.00 52.94 329 GLN A CA 1
ATOM 2575 C C . GLN A 1 329 ? 13.619 31.435 2.613 1.00 52.94 329 GLN A C 1
ATOM 2577 O O . GLN A 1 329 ? 14.674 31.434 1.988 1.00 52.94 329 GLN A O 1
ATOM 2582 N N . THR A 1 330 ? 12.463 31.746 2.021 1.00 55.50 330 THR A N 1
ATOM 2583 C CA . THR A 1 330 ? 12.301 31.952 0.568 1.00 55.50 330 THR A CA 1
ATOM 2584 C C . THR A 1 330 ? 12.487 33.407 0.115 1.00 55.50 330 THR A C 1
ATOM 2586 O O . THR A 1 330 ? 11.791 33.848 -0.805 1.00 55.50 330 THR A O 1
ATOM 2589 N N . ASP A 1 331 ? 13.369 34.179 0.751 1.00 61.16 331 ASP A N 1
ATOM 2590 C CA . ASP A 1 331 ? 13.487 35.622 0.479 1.00 61.16 331 ASP A CA 1
ATOM 2591 C C . ASP A 1 331 ? 13.898 35.914 -0.982 1.00 61.16 331 ASP A C 1
ATOM 2593 O O . ASP A 1 331 ? 13.342 36.821 -1.607 1.00 61.16 331 ASP A O 1
ATOM 2597 N N . ASP A 1 332 ? 14.713 35.053 -1.602 1.00 56.28 332 ASP A N 1
ATOM 2598 C CA . ASP A 1 332 ? 15.084 35.162 -3.025 1.00 56.28 332 ASP A CA 1
ATOM 2599 C C . ASP A 1 332 ? 13.963 34.738 -3.999 1.00 56.28 332 ASP A C 1
ATOM 2601 O O . ASP A 1 332 ? 13.831 35.277 -5.102 1.00 56.28 332 ASP A O 1
ATOM 2605 N N . ALA A 1 333 ? 13.076 33.820 -3.596 1.00 52.84 333 ALA A N 1
ATOM 2606 C CA . ALA A 1 333 ? 11.999 33.319 -4.461 1.00 52.84 333 ALA A CA 1
ATOM 2607 C C . ALA A 1 333 ? 10.817 34.301 -4.598 1.00 52.84 333 ALA A C 1
ATOM 2609 O O . ALA A 1 333 ? 9.966 34.146 -5.489 1.00 52.84 333 ALA A O 1
ATOM 2610 N N . ASN A 1 334 ? 10.742 35.296 -3.710 1.00 55.81 334 ASN A N 1
ATOM 2611 C CA . ASN A 1 334 ? 9.798 36.408 -3.802 1.00 55.81 334 ASN A CA 1
ATOM 2612 C C . ASN A 1 334 ? 10.301 37.490 -4.770 1.00 55.81 334 ASN A C 1
ATOM 2614 O O . ASN A 1 334 ? 9.506 38.001 -5.555 1.00 55.81 334 ASN A O 1
ATOM 2618 N N . ALA A 1 335 ? 11.613 37.750 -4.810 1.00 60.75 335 ALA A N 1
ATOM 2619 C CA . ALA A 1 335 ? 12.218 38.686 -5.760 1.00 60.75 335 ALA A CA 1
ATOM 2620 C C . ALA A 1 335 ? 12.121 38.201 -7.222 1.00 60.75 335 ALA A C 1
ATOM 2622 O O . ALA A 1 335 ? 11.927 39.005 -8.133 1.00 60.75 335 ALA A O 1
ATOM 2623 N N . GLN A 1 336 ? 12.198 36.885 -7.460 1.00 52.12 336 GLN A N 1
ATOM 2624 C CA . GLN A 1 336 ? 12.008 36.306 -8.798 1.00 52.12 336 GLN A CA 1
ATOM 2625 C C . GLN A 1 336 ? 10.537 36.365 -9.260 1.00 52.12 336 GLN A C 1
ATOM 2627 O O . GLN A 1 336 ? 10.261 36.612 -10.431 1.00 52.12 336 GLN A O 1
ATOM 2632 N N . LYS A 1 337 ? 9.582 36.235 -8.326 1.00 55.91 337 LYS A N 1
ATOM 2633 C CA . LYS A 1 337 ? 8.138 36.333 -8.597 1.00 55.91 337 LYS A CA 1
ATOM 2634 C C . LYS A 1 337 ? 7.738 37.716 -9.120 1.00 55.91 337 LYS A C 1
ATOM 2636 O O . LYS A 1 337 ? 6.986 37.792 -10.083 1.00 55.91 337 LYS A O 1
ATOM 2641 N N . GLU A 1 338 ? 8.260 38.791 -8.527 1.00 63.59 338 GLU A N 1
ATOM 2642 C CA . GLU A 1 338 ? 7.965 40.157 -8.990 1.00 63.59 338 GLU A CA 1
ATOM 2643 C C . GLU A 1 338 ? 8.467 40.408 -10.421 1.00 63.59 338 GLU A C 1
ATOM 2645 O O . GLU A 1 338 ? 7.839 41.153 -11.172 1.00 63.59 338 GLU A O 1
ATOM 2650 N N . ARG A 1 339 ? 9.559 39.747 -10.828 1.00 65.38 339 ARG A N 1
ATOM 2651 C CA . ARG A 1 339 ? 10.100 39.844 -12.193 1.00 65.38 339 ARG A CA 1
ATOM 2652 C C . ARG A 1 339 ? 9.275 39.048 -13.205 1.00 65.38 339 ARG A C 1
ATOM 2654 O O . ARG A 1 339 ? 9.002 39.556 -14.290 1.00 65.38 339 ARG A O 1
ATOM 2661 N N . ASP A 1 340 ? 8.845 37.839 -12.847 1.00 56.47 340 ASP A N 1
ATOM 2662 C CA . ASP A 1 340 ? 8.076 36.966 -13.743 1.00 56.47 340 ASP A CA 1
ATOM 2663 C C . ASP A 1 340 ? 6.612 37.430 -13.896 1.00 56.47 340 ASP A C 1
ATOM 2665 O O . ASP A 1 340 ? 6.036 37.320 -14.980 1.00 56.47 340 ASP A O 1
ATOM 2669 N N . GLU A 1 341 ? 6.014 38.009 -12.847 1.00 61.56 341 GLU A N 1
ATOM 2670 C CA . GLU A 1 341 ? 4.669 38.604 -12.909 1.00 61.56 341 GLU A CA 1
ATOM 2671 C C . GLU A 1 341 ? 4.651 39.889 -13.759 1.00 61.56 341 GLU A C 1
ATOM 2673 O O . GLU A 1 341 ? 3.723 40.076 -14.547 1.00 61.56 341 GLU A O 1
ATOM 2678 N N . GLN A 1 342 ? 5.711 40.710 -13.716 1.00 61.16 342 GLN A N 1
ATOM 2679 C CA . GLN A 1 342 ? 5.862 41.877 -14.603 1.00 61.16 342 GLN A CA 1
ATOM 2680 C C . GLN A 1 342 ? 6.075 41.502 -16.079 1.00 61.16 342 GLN A C 1
ATOM 2682 O O . GLN A 1 342 ? 5.692 42.264 -16.967 1.00 61.16 342 GLN A O 1
ATOM 2687 N N . ALA A 1 343 ? 6.655 40.334 -16.368 1.00 53.28 343 ALA A N 1
ATOM 2688 C CA . ALA A 1 343 ? 6.841 39.865 -17.741 1.00 53.28 343 ALA A CA 1
ATOM 2689 C C . ALA A 1 343 ? 5.530 39.366 -18.387 1.00 53.28 343 ALA A C 1
ATOM 2691 O O . ALA A 1 343 ? 5.379 39.434 -19.607 1.00 53.28 343 ALA A O 1
ATOM 2692 N N . PHE A 1 344 ? 4.569 38.895 -17.586 1.00 41.50 344 PHE A N 1
ATOM 2693 C CA . PHE A 1 344 ? 3.352 38.235 -18.075 1.00 41.50 344 PHE A CA 1
ATOM 2694 C C . PHE A 1 344 ? 2.163 39.173 -18.346 1.00 41.50 344 PHE A C 1
ATOM 2696 O O . PHE A 1 344 ? 1.278 38.807 -19.118 1.00 41.50 344 PHE A O 1
ATOM 2703 N N . GLU A 1 345 ? 2.139 40.387 -17.789 1.00 47.09 345 GLU A N 1
ATOM 2704 C CA . GLU A 1 345 ? 1.051 41.366 -18.003 1.00 47.09 345 GLU A CA 1
ATOM 2705 C C . GLU A 1 345 ? 1.029 42.007 -19.413 1.00 47.09 345 GLU A C 1
ATOM 2707 O O . GLU A 1 345 ? 0.241 42.914 -19.672 1.00 47.09 345 GLU A O 1
ATOM 2712 N N . THR A 1 346 ? 1.846 41.534 -20.364 1.00 44.53 346 THR A N 1
ATOM 2713 C CA . THR A 1 346 ? 1.944 42.108 -21.724 1.00 44.53 346 THR A CA 1
ATOM 2714 C C . THR A 1 346 ? 1.273 41.293 -22.841 1.00 44.53 346 THR A C 1
ATOM 2716 O O . THR A 1 346 ? 1.420 41.639 -24.014 1.00 44.53 346 THR A O 1
ATOM 2719 N N . VAL A 1 347 ? 0.486 40.256 -22.527 1.00 39.16 347 VAL A N 1
ATOM 2720 C CA . VAL A 1 347 ? -0.221 39.449 -23.544 1.00 39.16 347 VAL A CA 1
ATOM 2721 C C . VAL A 1 347 ? -1.688 39.897 -23.682 1.00 39.16 347 VAL A C 1
ATOM 2723 O O . VAL A 1 347 ? -2.479 39.767 -22.754 1.00 39.16 347 VAL A O 1
ATOM 2726 N N . ASP A 1 348 ? -2.027 40.459 -24.848 1.00 40.66 348 ASP A N 1
ATOM 2727 C CA . ASP A 1 348 ? -3.324 41.062 -25.213 1.00 40.66 348 ASP A CA 1
ATOM 2728 C C . ASP A 1 348 ? -4.445 40.012 -25.388 1.00 40.66 348 ASP A C 1
ATOM 2730 O O . ASP A 1 348 ? -4.360 39.108 -26.220 1.00 40.66 348 ASP A O 1
ATOM 2734 N N . ASP A 1 349 ? -5.518 40.156 -24.606 1.00 43.25 349 ASP A N 1
ATOM 2735 C CA . ASP A 1 349 ? -6.552 39.145 -24.340 1.00 43.25 349 ASP A CA 1
ATOM 2736 C C . ASP A 1 349 ? -7.846 39.380 -25.161 1.00 43.25 349 ASP A C 1
ATOM 2738 O O . ASP A 1 349 ? -8.960 39.453 -24.636 1.00 43.25 349 ASP A O 1
ATOM 2742 N N . ARG A 1 350 ? -7.726 39.579 -26.486 1.00 38.22 350 ARG A N 1
ATOM 2743 C CA . ARG A 1 350 ? -8.860 39.968 -27.359 1.00 38.22 350 ARG A CA 1
ATOM 2744 C C . ARG A 1 350 ? -9.132 39.012 -28.527 1.00 38.22 350 ARG A C 1
ATOM 2746 O O . ARG A 1 350 ? -8.928 39.391 -29.676 1.00 38.22 350 ARG A O 1
ATOM 2753 N N . ASN A 1 351 ? -9.644 37.807 -28.244 1.00 40.81 351 ASN A N 1
ATOM 2754 C CA . ASN A 1 351 ? -10.708 37.098 -29.005 1.00 40.81 351 ASN A CA 1
ATOM 2755 C C . ASN A 1 351 ? -10.683 35.575 -28.759 1.00 40.81 351 ASN A C 1
ATOM 2757 O O . ASN A 1 351 ? -9.807 34.896 -29.296 1.00 40.81 351 ASN A O 1
ATOM 2761 N N . PRO A 1 352 ? -11.702 34.980 -28.117 1.00 36.25 352 PRO A N 1
ATOM 2762 C CA . PRO A 1 352 ? -11.968 33.554 -28.272 1.00 36.25 352 PRO A CA 1
ATOM 2763 C C . PRO A 1 352 ? -12.931 33.314 -29.459 1.00 36.25 352 PRO A C 1
ATOM 2765 O O . PRO A 1 352 ? -14.008 33.916 -29.504 1.00 36.25 352 PRO A O 1
ATOM 2768 N N . PRO A 1 353 ? -12.604 32.441 -30.433 1.00 40.78 353 PRO A N 1
ATOM 2769 C CA . PRO A 1 353 ? -13.502 32.150 -31.545 1.00 40.78 353 PRO A CA 1
ATOM 2770 C C . PRO A 1 353 ? -14.630 31.197 -31.122 1.00 40.78 353 PRO A C 1
ATOM 2772 O O . PRO A 1 353 ? -14.410 30.074 -30.665 1.00 40.78 353 PRO A O 1
ATOM 2775 N N . ALA A 1 354 ? -15.864 31.645 -31.341 1.00 42.28 354 ALA A N 1
ATOM 2776 C CA . ALA A 1 354 ? -17.089 30.873 -31.185 1.00 42.28 354 ALA A CA 1
ATOM 2777 C C . ALA A 1 354 ? -17.268 29.874 -32.345 1.00 42.28 354 ALA A C 1
ATOM 2779 O O . ALA A 1 354 ? -17.973 30.156 -33.308 1.00 42.28 354 ALA A O 1
ATOM 2780 N N . LEU A 1 355 ? -16.637 28.700 -32.266 1.00 42.56 355 LEU A N 1
ATOM 2781 C CA . LEU A 1 355 ? -16.905 27.575 -33.173 1.00 42.56 355 LEU A CA 1
ATOM 2782 C C . LEU A 1 355 ? -16.782 26.243 -32.429 1.00 42.56 355 LEU A C 1
ATOM 2784 O O . LEU A 1 355 ? -15.745 25.589 -32.473 1.00 42.56 355 LEU A O 1
ATOM 2788 N N . LEU A 1 356 ? -17.850 25.822 -31.747 1.00 44.47 356 LEU A N 1
ATOM 2789 C CA . LEU A 1 356 ? -17.935 24.491 -31.138 1.00 44.47 356 LEU A CA 1
ATOM 2790 C C . LEU A 1 356 ? -19.385 23.990 -31.086 1.00 44.47 356 LEU A C 1
ATOM 2792 O O . LEU A 1 356 ? -19.915 23.702 -30.021 1.00 44.47 356 LEU A O 1
ATOM 2796 N N . GLU A 1 357 ? -20.036 23.833 -32.240 1.00 49.06 357 GLU A N 1
ATOM 2797 C CA . GLU A 1 357 ? -21.284 23.066 -32.303 1.00 49.06 357 GLU A CA 1
ATOM 2798 C C . GLU A 1 357 ? -21.286 22.049 -33.447 1.00 49.06 357 GLU A C 1
ATOM 2800 O O . GLU A 1 357 ? -21.223 22.404 -34.622 1.00 49.06 357 GLU A O 1
ATOM 2805 N N . LYS A 1 358 ? -21.426 20.779 -33.028 1.00 45.06 358 LYS A N 1
ATOM 2806 C CA . LYS A 1 358 ? -21.565 19.503 -33.765 1.00 45.06 358 LYS A CA 1
ATOM 2807 C C . LYS A 1 358 ? -20.324 18.611 -33.754 1.00 45.06 358 LYS A C 1
ATOM 2809 O O . LYS A 1 358 ? -19.756 18.285 -34.790 1.00 45.06 358 LYS A O 1
ATOM 2814 N N . ARG A 1 359 ? -19.975 18.123 -32.560 1.00 41.94 359 ARG A N 1
ATOM 2815 C CA . ARG A 1 359 ? -19.167 16.905 -32.412 1.00 41.94 359 ARG A CA 1
ATOM 2816 C C . ARG A 1 359 ? -20.067 15.677 -32.392 1.00 41.94 359 ARG A C 1
ATOM 2818 O O . ARG A 1 359 ? -21.066 15.631 -31.680 1.00 41.94 359 ARG A O 1
ATOM 2825 N N . THR A 1 360 ? -19.720 14.689 -33.205 1.00 44.50 360 THR A N 1
ATOM 2826 C CA . THR A 1 360 ? -20.401 13.395 -33.279 1.00 44.50 360 THR A CA 1
ATOM 2827 C C . THR A 1 360 ? -20.149 12.571 -32.014 1.00 44.50 360 THR A C 1
ATOM 2829 O O . THR A 1 360 ? -19.038 12.573 -31.490 1.00 44.50 360 THR A O 1
ATOM 2832 N N . VAL A 1 361 ? -21.145 11.792 -31.577 1.00 46.88 361 VAL A N 1
ATOM 2833 C CA . VAL A 1 361 ? -21.126 10.918 -30.377 1.00 46.88 361 VAL A CA 1
ATOM 2834 C C . VAL A 1 361 ? -19.891 9.991 -30.302 1.00 46.88 361 VAL A C 1
ATOM 2836 O O . VAL A 1 361 ? -19.464 9.611 -29.212 1.00 46.88 361 VAL A O 1
ATOM 2839 N N . SER A 1 362 ? -19.259 9.671 -31.439 1.00 51.16 362 SER A N 1
ATOM 2840 C CA . SER A 1 362 ? -18.027 8.870 -31.493 1.00 51.16 362 SER A CA 1
ATOM 2841 C C . SER A 1 362 ? -16.784 9.599 -30.943 1.00 51.16 362 SER A C 1
ATOM 2843 O O . SER A 1 362 ? -15.949 8.948 -30.318 1.00 51.16 362 SER A O 1
ATOM 2845 N N . GLU A 1 363 ? -16.665 10.925 -31.093 1.00 45.94 363 GLU A N 1
ATOM 2846 C CA . GLU A 1 363 ? -15.515 11.684 -30.566 1.00 45.94 363 GLU A CA 1
ATOM 2847 C C . GLU A 1 363 ? -15.579 11.826 -29.041 1.00 45.94 363 GLU A C 1
ATOM 2849 O O . GLU A 1 363 ? -14.561 11.739 -28.348 1.00 45.94 363 GLU A O 1
ATOM 2854 N N . GLU A 1 364 ? -16.787 11.999 -28.504 1.00 47.38 364 GLU A N 1
ATOM 2855 C CA . GLU A 1 364 ? -17.028 12.115 -27.066 1.00 47.38 364 GLU A CA 1
ATOM 2856 C C . GLU A 1 364 ? -16.790 10.783 -26.339 1.00 47.38 364 GLU A C 1
ATOM 2858 O O . GLU A 1 364 ? -16.304 10.772 -25.210 1.00 47.38 364 GLU A O 1
ATOM 2863 N N . SER A 1 365 ? -17.035 9.650 -27.008 1.00 49.47 365 SER A N 1
ATOM 2864 C CA . SER A 1 365 ? -16.642 8.320 -26.525 1.00 49.47 365 SER A CA 1
ATOM 2865 C C . SER A 1 365 ? -15.121 8.150 -26.459 1.00 49.47 365 SER A C 1
ATOM 2867 O O . SER A 1 365 ? -14.616 7.607 -25.483 1.00 49.47 365 SER A O 1
ATOM 2869 N N . THR A 1 366 ? -14.371 8.626 -27.458 1.00 46.72 366 THR A N 1
ATOM 2870 C CA . THR A 1 366 ? -12.901 8.503 -27.466 1.00 46.72 366 THR A CA 1
ATOM 2871 C C . THR A 1 366 ? -12.200 9.464 -26.507 1.00 46.72 366 THR A C 1
ATOM 2873 O O . THR A 1 366 ? -11.171 9.118 -25.941 1.00 46.72 366 THR A O 1
ATOM 2876 N N . ARG A 1 367 ? -12.776 10.642 -26.227 1.00 52.81 367 ARG A N 1
ATOM 2877 C CA . ARG A 1 367 ? -12.237 11.549 -25.196 1.00 52.81 367 ARG A CA 1
ATOM 2878 C C . ARG A 1 367 ? -12.339 10.988 -23.775 1.00 52.81 367 ARG A C 1
ATOM 2880 O O . ARG A 1 367 ? -11.565 11.410 -22.925 1.00 52.81 367 ARG A O 1
ATOM 2887 N N . LYS A 1 368 ? -13.236 10.027 -23.526 1.00 60.00 368 LYS A N 1
ATOM 2888 C CA . LYS A 1 368 ? -13.395 9.368 -22.217 1.00 60.00 368 LYS A CA 1
ATOM 2889 C C . LYS A 1 368 ? -12.256 8.404 -21.857 1.00 60.00 368 LYS A C 1
ATOM 2891 O O . LYS A 1 368 ? -12.149 8.052 -20.691 1.00 60.00 368 LYS A O 1
ATOM 2896 N N . LEU A 1 369 ? -11.410 8.002 -22.811 1.00 58.25 369 LEU A N 1
ATOM 2897 C CA . LEU A 1 369 ? -10.317 7.032 -22.611 1.00 58.25 369 LEU A CA 1
ATOM 2898 C C . LEU A 1 369 ? -9.006 7.649 -22.093 1.00 58.25 369 LEU A C 1
ATOM 2900 O O . LEU A 1 369 ? -7.983 6.981 -22.109 1.00 58.25 369 LEU A O 1
ATOM 2904 N N . ALA A 1 370 ? -9.006 8.907 -21.649 1.00 77.75 370 ALA A N 1
ATOM 2905 C CA . ALA A 1 370 ? -7.803 9.540 -21.101 1.00 77.75 370 ALA A CA 1
ATOM 2906 C C . ALA A 1 370 ? -7.443 9.057 -19.681 1.00 77.75 370 ALA A C 1
ATOM 2908 O O . ALA A 1 370 ? -6.399 9.437 -19.161 1.00 77.75 370 ALA A O 1
ATOM 2909 N N . TYR A 1 371 ? -8.313 8.259 -19.053 1.00 86.56 371 TYR A N 1
ATOM 2910 C CA . TYR A 1 371 ? -8.148 7.792 -17.684 1.00 86.56 371 TYR A CA 1
ATOM 2911 C C . TYR A 1 371 ? -8.679 6.360 -17.524 1.00 86.56 371 TYR A C 1
ATOM 2913 O O . TYR A 1 371 ? -9.765 6.063 -18.043 1.00 86.56 371 TYR A O 1
ATOM 2921 N N . PRO A 1 372 ? -7.975 5.474 -16.793 1.00 89.75 372 PRO A N 1
ATOM 2922 C CA . PRO A 1 372 ? -8.461 4.130 -16.507 1.00 89.75 372 PRO A CA 1
ATOM 2923 C C . PRO A 1 372 ? -9.850 4.140 -15.846 1.00 89.75 372 PRO A C 1
ATOM 2925 O O . PRO A 1 372 ? -10.070 4.872 -14.877 1.00 89.75 372 PRO A O 1
ATOM 2928 N N . PRO A 1 373 ? -10.820 3.342 -16.335 1.00 90.25 373 PRO A N 1
ATOM 2929 C CA . PRO A 1 373 ? -12.141 3.288 -15.721 1.00 90.25 373 PRO A CA 1
ATOM 2930 C C . PRO A 1 373 ? -12.057 2.755 -14.285 1.00 90.25 373 PRO A C 1
ATOM 2932 O O . PRO A 1 373 ? -11.237 1.895 -13.979 1.00 90.25 373 PRO A O 1
ATOM 2935 N N . LEU A 1 374 ? -12.957 3.194 -13.394 1.00 87.00 374 LEU A N 1
ATOM 2936 C CA . LEU A 1 374 ? -12.940 2.735 -11.994 1.00 87.00 374 LEU A CA 1
ATOM 2937 C C . LEU A 1 374 ? -12.950 1.204 -11.876 1.00 87.00 374 LEU A C 1
ATOM 2939 O O . LEU A 1 374 ? -12.334 0.661 -10.967 1.00 87.00 374 LEU A O 1
ATOM 2943 N N . SER A 1 375 ? -13.618 0.512 -12.799 1.00 90.88 375 SER A N 1
ATOM 2944 C CA . SER A 1 375 ? -13.691 -0.946 -12.804 1.00 90.88 375 SER A CA 1
ATOM 2945 C C . SER A 1 375 ? -12.318 -1.627 -12.860 1.00 90.88 375 SER A C 1
ATOM 2947 O O . SER A 1 375 ? -12.175 -2.701 -12.294 1.00 90.88 375 SER A O 1
ATOM 2949 N N . VAL A 1 376 ? -11.305 -1.004 -13.483 1.00 92.25 376 VAL A N 1
ATOM 2950 C CA . VAL A 1 376 ? -9.932 -1.546 -13.523 1.00 92.25 376 VAL A CA 1
ATOM 2951 C C . VAL A 1 376 ? -9.061 -1.077 -12.352 1.00 92.25 376 VAL A C 1
ATOM 2953 O O . VAL A 1 376 ? -7.999 -1.649 -12.108 1.00 92.25 376 VAL A O 1
ATOM 2956 N N . LEU A 1 377 ? -9.504 -0.056 -11.613 1.00 94.31 377 LEU A N 1
ATOM 2957 C CA . LEU A 1 377 ? -8.838 0.448 -10.405 1.00 94.31 377 LEU A CA 1
ATOM 2958 C C . LEU A 1 377 ? -9.298 -0.276 -9.135 1.00 94.31 377 LEU A C 1
ATOM 2960 O O . LEU A 1 377 ? -8.525 -0.407 -8.184 1.00 94.31 377 LEU A O 1
ATOM 2964 N N . ALA A 1 378 ? -10.552 -0.733 -9.148 1.00 92.94 378 ALA A N 1
ATOM 2965 C CA . ALA A 1 378 ? -11.227 -1.404 -8.051 1.00 92.94 378 ALA A CA 1
ATOM 2966 C C . ALA A 1 378 ? -10.451 -2.635 -7.532 1.00 92.94 378 ALA A C 1
ATOM 2968 O O . ALA A 1 378 ? -9.706 -3.269 -8.290 1.00 92.94 378 ALA A O 1
ATOM 2969 N N . PRO A 1 379 ? -10.627 -2.991 -6.248 1.00 93.88 379 PRO A N 1
ATOM 2970 C CA . PRO A 1 379 ? -10.041 -4.195 -5.679 1.00 93.88 379 PRO A CA 1
ATOM 2971 C C . PRO A 1 379 ? -10.612 -5.446 -6.347 1.00 93.88 379 PRO A C 1
ATOM 2973 O O . PRO A 1 379 ? -11.771 -5.470 -6.774 1.00 93.88 379 PRO A O 1
ATOM 2976 N N . LEU A 1 380 ? -9.797 -6.498 -6.414 1.00 94.50 380 LEU A N 1
ATOM 2977 C CA . LEU A 1 380 ? -10.143 -7.759 -7.069 1.00 94.50 380 LEU A CA 1
ATOM 2978 C C . LEU A 1 380 ? -11.061 -8.615 -6.189 1.00 94.50 380 LEU A C 1
ATOM 2980 O O . LEU A 1 380 ? -10.670 -9.642 -5.649 1.00 94.50 380 LEU A O 1
ATOM 2984 N N . VAL A 1 381 ? -12.305 -8.161 -6.040 1.00 92.56 381 VAL A N 1
ATOM 2985 C CA . VAL A 1 381 ? -13.378 -8.879 -5.343 1.00 92.56 381 VAL A CA 1
ATOM 2986 C C . VAL A 1 381 ? -14.546 -9.147 -6.296 1.00 92.56 381 VAL A C 1
ATOM 2988 O O . VAL A 1 381 ? -14.779 -8.330 -7.197 1.00 92.56 381 VAL A O 1
ATOM 2991 N N . PRO A 1 382 ? -15.328 -10.233 -6.102 1.00 91.25 382 PRO A N 1
ATOM 2992 C CA . PRO A 1 382 ? -16.370 -10.666 -7.047 1.00 91.25 382 PRO A CA 1
ATOM 2993 C C . PRO A 1 382 ? -17.379 -9.583 -7.455 1.00 91.25 382 PRO A C 1
ATOM 2995 O O . PRO A 1 382 ? -17.842 -9.537 -8.591 1.00 91.25 382 PRO A O 1
ATOM 2998 N N . MET A 1 383 ? -17.718 -8.678 -6.534 1.00 88.12 383 MET A N 1
ATOM 2999 C CA . MET A 1 383 ? -18.721 -7.633 -6.767 1.00 88.12 383 MET A CA 1
ATOM 3000 C C . MET A 1 383 ? -18.142 -6.310 -7.292 1.00 88.12 383 MET A C 1
ATOM 3002 O O . MET A 1 383 ? -18.912 -5.388 -7.557 1.00 88.12 383 MET A O 1
ATOM 3006 N N . GLU A 1 384 ? -16.818 -6.203 -7.445 1.00 91.56 384 GLU A N 1
ATOM 3007 C CA . GLU A 1 384 ? -16.135 -4.979 -7.882 1.00 91.56 384 GLU A CA 1
ATOM 3008 C C . GLU A 1 384 ? -15.167 -5.261 -9.039 1.00 91.56 384 GLU A C 1
ATOM 3010 O O . GLU A 1 384 ? -15.622 -5.413 -10.174 1.00 91.56 384 GLU A O 1
ATOM 3015 N N . GLY A 1 385 ? -13.855 -5.345 -8.785 1.00 92.88 385 GLY A N 1
ATOM 3016 C CA . GLY A 1 385 ? -12.826 -5.541 -9.812 1.00 92.88 385 GLY A CA 1
ATOM 3017 C C . GLY A 1 385 ? -12.876 -6.899 -10.517 1.00 92.88 385 GLY A C 1
ATOM 3018 O O . GLY A 1 385 ? -12.302 -7.031 -11.591 1.00 92.88 385 GLY A O 1
ATOM 3019 N N . LEU A 1 386 ? -13.601 -7.880 -9.965 1.00 95.44 386 LEU A N 1
ATOM 3020 C CA . LEU A 1 386 ? -13.884 -9.172 -10.611 1.00 95.44 386 LEU A CA 1
ATOM 3021 C C . LEU A 1 386 ? -15.343 -9.304 -11.069 1.00 95.44 386 LEU A C 1
ATOM 3023 O O . LEU A 1 386 ? -15.788 -10.385 -11.449 1.00 95.44 386 LEU A O 1
ATOM 3027 N N . SER A 1 387 ? -16.114 -8.215 -11.045 1.00 94.44 387 SER A N 1
ATOM 3028 C CA . SER A 1 387 ? -17.452 -8.232 -11.632 1.00 94.44 387 SER A CA 1
ATOM 3029 C C . SER A 1 387 ? -17.367 -8.468 -13.143 1.00 94.44 387 SER A C 1
ATOM 3031 O O . SER A 1 387 ? -16.412 -8.051 -13.797 1.00 94.44 387 SER A O 1
ATOM 3033 N N . ALA A 1 388 ? -18.402 -9.073 -13.732 1.00 95.50 388 ALA A N 1
ATOM 3034 C CA . ALA A 1 388 ? -18.445 -9.316 -15.178 1.00 95.50 388 ALA A CA 1
ATOM 3035 C C . ALA A 1 388 ? -18.247 -8.032 -16.014 1.00 95.50 388 ALA A C 1
ATOM 3037 O O . ALA A 1 388 ? -17.652 -8.076 -17.086 1.00 95.50 388 ALA A O 1
ATOM 3038 N N . GLU A 1 389 ? -18.717 -6.882 -15.515 1.00 94.94 389 GLU A N 1
ATOM 3039 C CA . GLU A 1 389 ? -18.489 -5.575 -16.146 1.00 94.94 389 GLU A CA 1
ATOM 3040 C C . GLU A 1 389 ? -17.012 -5.161 -16.083 1.00 94.94 389 GLU A C 1
ATOM 3042 O O . GLU A 1 389 ? -16.471 -4.672 -17.074 1.00 94.94 389 GLU A O 1
ATOM 3047 N N . ALA A 1 390 ? -16.349 -5.369 -14.942 1.00 94.81 390 ALA A N 1
ATOM 3048 C CA . ALA A 1 390 ? -14.936 -5.050 -14.777 1.00 94.81 390 ALA A CA 1
ATOM 3049 C C . ALA A 1 390 ? -14.032 -5.934 -15.636 1.00 94.81 390 ALA A C 1
ATOM 3051 O O . ALA A 1 390 ? -13.149 -5.398 -16.305 1.00 94.81 390 ALA A O 1
ATOM 3052 N N . ILE A 1 391 ? -14.310 -7.240 -15.683 1.00 97.19 391 ILE A N 1
ATOM 3053 C CA . ILE A 1 391 ? -13.601 -8.201 -16.536 1.00 97.19 391 ILE A CA 1
ATOM 3054 C C . ILE A 1 391 ? -13.739 -7.788 -18.005 1.00 97.19 391 ILE A C 1
ATOM 3056 O O . ILE A 1 391 ? -12.740 -7.521 -18.662 1.00 97.19 391 ILE A O 1
ATOM 3060 N N . ALA A 1 392 ? -14.970 -7.594 -18.494 1.00 96.62 392 ALA A N 1
ATOM 3061 C CA . ALA A 1 392 ? -15.201 -7.193 -19.883 1.00 96.62 392 ALA A CA 1
ATOM 3062 C C . ALA A 1 392 ? -14.533 -5.849 -20.238 1.00 96.62 392 ALA A C 1
ATOM 3064 O O . ALA A 1 392 ? -14.040 -5.667 -21.353 1.00 96.62 392 ALA A O 1
ATOM 3065 N N . SER A 1 393 ? -14.514 -4.903 -19.295 1.00 95.31 393 SER A N 1
ATOM 3066 C CA . SER A 1 393 ? -13.834 -3.613 -19.447 1.00 95.31 393 SER A CA 1
ATOM 3067 C C . SER A 1 393 ? -12.314 -3.784 -19.572 1.00 95.31 393 SER A C 1
ATOM 3069 O O . SER A 1 393 ? -11.710 -3.225 -20.489 1.00 95.31 393 SER A O 1
ATOM 3071 N N . ALA A 1 394 ? -11.698 -4.590 -18.702 1.00 95.88 394 ALA A N 1
ATOM 3072 C CA . ALA A 1 394 ? -10.266 -4.873 -18.740 1.00 95.88 394 ALA A CA 1
ATOM 3073 C C . ALA A 1 394 ? -9.861 -5.647 -20.005 1.00 95.88 394 ALA A C 1
ATOM 3075 O O . ALA A 1 394 ? -8.894 -5.262 -20.659 1.00 95.88 394 ALA A O 1
ATOM 3076 N N . ASP A 1 395 ? -10.633 -6.663 -20.392 1.00 96.62 395 ASP A N 1
ATOM 3077 C CA . ASP A 1 395 ? -10.384 -7.472 -21.591 1.00 96.62 395 ASP A CA 1
ATOM 3078 C C . ASP A 1 395 ? -10.498 -6.637 -22.864 1.00 96.62 395 ASP A C 1
ATOM 3080 O O . ASP A 1 395 ? -9.648 -6.724 -23.744 1.00 96.62 395 ASP A O 1
ATOM 3084 N N . THR A 1 396 ? -11.480 -5.730 -22.929 1.00 96.06 396 THR A N 1
ATOM 3085 C CA . THR A 1 396 ? -11.584 -4.782 -24.047 1.00 96.06 396 THR A CA 1
ATOM 3086 C C . THR A 1 396 ? -10.314 -3.936 -24.170 1.00 96.06 396 THR A C 1
ATOM 3088 O O . THR A 1 396 ? -9.808 -3.735 -25.273 1.00 96.06 396 THR A O 1
ATOM 3091 N N . LEU A 1 397 ? -9.775 -3.430 -23.055 1.00 95.56 397 LEU A N 1
ATOM 3092 C CA . LEU A 1 397 ? -8.526 -2.663 -23.076 1.00 95.56 397 LEU A CA 1
ATOM 3093 C C . LEU A 1 397 ? -7.329 -3.549 -23.457 1.00 95.56 397 LEU A C 1
ATOM 3095 O O . LEU A 1 397 ? -6.495 -3.121 -24.253 1.00 95.56 397 LEU A O 1
ATOM 3099 N N . ALA A 1 398 ? -7.267 -4.785 -22.961 1.00 96.19 398 ALA A N 1
ATOM 3100 C CA . ALA A 1 398 ? -6.220 -5.739 -23.309 1.00 96.19 398 ALA A CA 1
ATOM 3101 C C . ALA A 1 398 ? -6.219 -6.075 -24.812 1.00 96.19 398 ALA A C 1
ATOM 3103 O O . ALA A 1 398 ? -5.174 -5.992 -25.459 1.00 96.19 398 ALA A O 1
ATOM 3104 N N . ASP A 1 399 ? -7.387 -6.340 -25.399 1.00 96.19 399 ASP A N 1
ATOM 3105 C CA . ASP A 1 399 ? -7.551 -6.603 -26.832 1.00 96.19 399 ASP A CA 1
ATOM 3106 C C . ASP A 1 399 ? -7.105 -5.411 -27.689 1.00 96.19 399 ASP A C 1
ATOM 3108 O O . ASP A 1 399 ? -6.416 -5.570 -28.706 1.00 96.19 399 ASP A O 1
ATOM 3112 N N . LEU A 1 400 ? -7.475 -4.191 -27.278 1.00 95.44 400 LEU A N 1
ATOM 3113 C CA . LEU A 1 400 ? -7.042 -2.962 -27.944 1.00 95.44 400 LEU A CA 1
ATOM 3114 C C . LEU A 1 400 ? -5.522 -2.795 -27.876 1.00 95.44 400 LEU A C 1
ATOM 3116 O O . LEU A 1 400 ? -4.910 -2.394 -28.873 1.00 95.44 400 LEU A O 1
ATOM 3120 N N . TYR A 1 401 ? -4.916 -3.114 -26.732 1.00 95.44 401 TYR A N 1
ATOM 3121 C CA . TYR A 1 401 ? -3.472 -3.057 -26.544 1.00 95.44 401 TYR A CA 1
ATOM 3122 C C . TYR A 1 401 ? -2.763 -4.045 -27.471 1.00 95.44 401 TYR A C 1
ATOM 3124 O O . TYR A 1 401 ? -1.932 -3.643 -28.286 1.00 95.44 401 TYR A O 1
ATOM 3132 N N . GLU A 1 402 ? -3.157 -5.319 -27.441 1.00 94.81 402 GLU A N 1
ATOM 3133 C CA . GLU A 1 402 ? -2.560 -6.356 -28.283 1.00 94.81 402 GLU A CA 1
ATOM 3134 C C . GLU A 1 402 ? -2.725 -6.073 -29.778 1.00 94.81 402 GLU A C 1
ATOM 3136 O O . GLU A 1 402 ? -1.809 -6.306 -30.572 1.00 94.81 402 GLU A O 1
ATOM 3141 N N . ALA A 1 403 ? -3.891 -5.572 -30.194 1.00 94.00 403 ALA A N 1
ATOM 3142 C CA . ALA A 1 403 ? -4.115 -5.171 -31.575 1.00 94.00 403 ALA A CA 1
ATOM 3143 C C . ALA A 1 403 ? -3.151 -4.048 -31.987 1.00 94.00 403 ALA A C 1
ATOM 3145 O O . ALA A 1 403 ? -2.566 -4.117 -33.070 1.00 94.00 403 ALA A O 1
ATOM 3146 N N . THR A 1 404 ? -2.963 -3.053 -31.116 1.00 92.88 404 THR A N 1
ATOM 3147 C CA . THR A 1 404 ? -2.075 -1.907 -31.357 1.00 92.88 404 THR A CA 1
ATOM 3148 C C . THR A 1 404 ? -0.612 -2.345 -31.443 1.00 92.88 404 THR A C 1
ATOM 3150 O O . THR A 1 404 ? 0.067 -1.993 -32.406 1.00 92.88 404 THR A O 1
ATOM 3153 N N . VAL A 1 405 ? -0.149 -3.197 -30.522 1.00 90.56 405 VAL A N 1
ATOM 3154 C CA . VAL A 1 405 ? 1.213 -3.766 -30.536 1.00 90.56 405 VAL A CA 1
ATOM 3155 C C . VAL A 1 405 ? 1.477 -4.584 -31.806 1.00 90.56 405 VAL A C 1
ATOM 3157 O O . VAL A 1 405 ? 2.575 -4.553 -32.354 1.00 90.56 405 VAL A O 1
ATOM 3160 N N . ARG A 1 406 ? 0.456 -5.255 -32.356 1.00 91.88 406 ARG A N 1
ATOM 3161 C CA . ARG A 1 406 ? 0.531 -5.969 -33.647 1.00 91.88 406 ARG A CA 1
ATOM 3162 C C . ARG A 1 406 ? 0.440 -5.043 -34.875 1.00 91.88 406 ARG A C 1
ATOM 3164 O O . ARG A 1 406 ? 0.233 -5.527 -35.988 1.00 91.88 406 ARG A O 1
ATOM 3171 N N . GLY A 1 407 ? 0.540 -3.725 -34.694 1.00 90.56 407 GLY A N 1
ATOM 3172 C CA . GLY A 1 407 ? 0.497 -2.726 -35.765 1.00 90.56 407 GLY A CA 1
ATOM 3173 C C . GLY A 1 407 ? -0.898 -2.469 -36.345 1.00 90.56 407 GLY A C 1
ATOM 3174 O O . GLY A 1 407 ? -1.020 -1.848 -37.404 1.00 90.56 407 GLY A O 1
ATOM 3175 N N . ARG A 1 408 ? -1.968 -2.945 -35.694 1.00 92.75 408 ARG A N 1
ATOM 3176 C CA . ARG A 1 408 ? -3.346 -2.667 -36.124 1.00 92.75 408 ARG A CA 1
ATOM 3177 C C . ARG A 1 408 ? -3.800 -1.311 -35.585 1.00 92.75 408 ARG A C 1
ATOM 3179 O O . ARG A 1 408 ? -3.346 -0.852 -34.545 1.00 92.75 408 ARG A O 1
ATOM 3186 N N . LYS A 1 409 ? -4.753 -0.690 -36.283 1.00 92.00 409 LYS A N 1
ATOM 3187 C CA . LYS A 1 409 ? -5.402 0.567 -35.878 1.00 92.00 409 LYS A CA 1
ATOM 3188 C C . LYS A 1 409 ? -6.849 0.279 -35.472 1.00 92.00 409 LYS A C 1
ATOM 3190 O O . LYS A 1 409 ? -7.741 0.478 -36.296 1.00 92.00 409 LYS A O 1
ATOM 3195 N N . PRO A 1 410 ? -7.109 -0.237 -34.256 1.00 83.00 410 PRO A N 1
ATOM 3196 C CA . PRO A 1 410 ? -8.446 -0.696 -33.872 1.00 83.00 410 PRO A CA 1
ATOM 3197 C C . PRO A 1 410 ? -9.504 0.420 -33.913 1.00 83.00 410 PRO A C 1
ATOM 3199 O O . PRO A 1 410 ? -10.652 0.159 -34.246 1.00 83.00 410 PRO A O 1
ATOM 3202 N N . ALA A 1 411 ? -9.111 1.675 -33.675 1.00 86.00 411 ALA A N 1
ATOM 3203 C CA . ALA A 1 411 ? -9.985 2.844 -33.803 1.00 86.00 411 ALA A CA 1
ATOM 3204 C C . ALA A 1 411 ? -9.999 3.472 -35.216 1.00 86.00 411 ALA A C 1
ATOM 3206 O O . ALA A 1 411 ? -10.472 4.592 -35.388 1.00 86.00 411 ALA A O 1
ATOM 3207 N N . GLY A 1 412 ? -9.393 2.826 -36.221 1.00 88.81 412 GLY A N 1
ATOM 3208 C CA . GLY A 1 412 ? -9.165 3.409 -37.554 1.00 88.81 412 GLY A CA 1
ATOM 3209 C C . GLY A 1 412 ? -8.110 4.527 -37.588 1.00 88.81 412 GLY A C 1
ATOM 3210 O O . GLY A 1 412 ? -7.791 5.047 -38.655 1.00 88.81 412 GLY A O 1
ATOM 3211 N N . ARG A 1 413 ? -7.528 4.872 -36.435 1.00 87.75 413 ARG A N 1
ATOM 3212 C CA . ARG A 1 413 ? -6.489 5.892 -36.243 1.00 87.75 413 ARG A CA 1
ATOM 3213 C C . ARG A 1 413 ? -5.418 5.412 -35.262 1.00 87.75 413 ARG A C 1
ATOM 3215 O O . ARG A 1 413 ? -5.593 4.381 -34.618 1.00 87.75 413 ARG A O 1
ATOM 3222 N N . MET A 1 414 ? -4.334 6.177 -35.149 1.00 84.56 414 MET A N 1
ATOM 3223 C CA . MET A 1 414 ? -3.384 6.032 -34.041 1.00 84.56 414 MET A CA 1
ATOM 3224 C C . MET A 1 414 ? -4.017 6.551 -32.742 1.00 84.56 414 MET A C 1
ATOM 3226 O O . MET A 1 414 ? -4.850 7.466 -32.773 1.00 84.56 414 MET A O 1
ATOM 3230 N N . TRP A 1 415 ? -3.638 5.953 -31.616 1.00 85.62 415 TRP A N 1
ATOM 3231 C CA . TRP A 1 415 ? -4.010 6.431 -30.286 1.00 85.62 415 TRP A CA 1
ATOM 3232 C C . TRP A 1 415 ? -3.192 7.667 -29.916 1.00 85.62 415 TRP A C 1
ATOM 3234 O O . TRP A 1 415 ? -2.043 7.788 -30.334 1.00 85.62 415 TRP A O 1
ATOM 3244 N N . ARG A 1 416 ? -3.792 8.583 -29.152 1.00 87.12 416 ARG A N 1
ATOM 3245 C CA . ARG A 1 416 ? -3.034 9.626 -28.447 1.00 87.12 416 ARG A CA 1
ATOM 3246 C C . ARG A 1 416 ? -2.261 8.978 -27.301 1.00 87.12 416 ARG A C 1
ATOM 3248 O O . ARG A 1 416 ? -2.715 7.957 -26.787 1.00 87.12 416 ARG A O 1
ATOM 3255 N N . ASP A 1 417 ? -1.161 9.579 -26.866 1.00 85.06 417 ASP A N 1
ATOM 3256 C CA . ASP A 1 417 ? -0.285 8.977 -25.851 1.00 85.06 417 ASP A CA 1
ATOM 3257 C C . ASP A 1 417 ? -1.040 8.619 -24.563 1.00 85.06 417 ASP A C 1
ATOM 3259 O O . ASP A 1 417 ? -0.910 7.509 -24.056 1.00 85.06 417 ASP A O 1
ATOM 3263 N N . ASN A 1 418 ? -1.926 9.500 -24.090 1.00 85.38 418 ASN A N 1
ATOM 3264 C CA . ASN A 1 418 ? -2.745 9.250 -22.900 1.00 85.38 418 ASN A CA 1
ATOM 3265 C C . ASN A 1 418 ? -3.802 8.144 -23.083 1.00 85.38 418 ASN A C 1
ATOM 3267 O O . ASN A 1 418 ? -4.089 7.386 -22.154 1.00 85.38 418 ASN A O 1
ATOM 3271 N N . GLU A 1 419 ? -4.378 8.021 -24.282 1.00 89.94 419 GLU A N 1
ATOM 3272 C CA . GLU A 1 419 ? -5.285 6.919 -24.618 1.00 89.94 419 GLU A CA 1
ATOM 3273 C C . GLU A 1 419 ? -4.514 5.601 -24.679 1.00 89.94 419 GLU A C 1
ATOM 3275 O O . GLU A 1 419 ? -4.968 4.593 -24.139 1.00 89.94 419 GLU A O 1
ATOM 3280 N N . TYR A 1 420 ? -3.339 5.607 -25.315 1.00 91.69 420 TYR A N 1
ATOM 3281 C CA . TYR A 1 420 ? -2.520 4.410 -25.447 1.00 91.69 420 TYR A CA 1
ATOM 3282 C C . TYR A 1 420 ? -1.994 3.945 -24.092 1.00 91.69 420 TYR A C 1
ATOM 3284 O O . TYR A 1 420 ? -2.018 2.750 -23.802 1.00 91.69 420 TYR A O 1
ATOM 3292 N N . LEU A 1 421 ? -1.621 4.888 -23.228 1.00 93.06 421 LEU A N 1
ATOM 3293 C CA . LEU A 1 421 ? -1.256 4.602 -21.854 1.00 93.06 421 LEU A CA 1
ATOM 3294 C C . LEU A 1 421 ? -2.415 3.978 -21.071 1.00 93.06 421 LEU A C 1
ATOM 3296 O O . LEU A 1 421 ? -2.219 2.983 -20.382 1.00 93.06 421 LEU A O 1
ATOM 3300 N N . THR A 1 422 ? -3.628 4.522 -21.191 1.00 93.81 422 THR A N 1
ATOM 3301 C CA . THR A 1 422 ? -4.814 3.960 -20.522 1.00 93.81 422 THR A CA 1
ATOM 3302 C C . THR A 1 422 ? -5.102 2.532 -20.993 1.00 93.81 422 THR A C 1
ATOM 3304 O O . THR A 1 422 ? -5.441 1.661 -20.192 1.00 93.81 422 THR A O 1
ATOM 3307 N N . ILE A 1 423 ? -4.925 2.274 -22.289 1.00 95.50 423 ILE A N 1
ATOM 3308 C CA . ILE A 1 423 ? -5.054 0.945 -22.890 1.00 95.50 423 ILE A CA 1
ATOM 3309 C C . ILE A 1 423 ? -3.971 -0.007 -22.348 1.00 95.50 423 ILE A C 1
ATOM 3311 O O . ILE A 1 423 ? -4.296 -1.118 -21.929 1.00 95.50 423 ILE A O 1
ATOM 3315 N N . ALA A 1 424 ? -2.711 0.436 -22.274 1.00 96.25 424 ALA A N 1
ATOM 3316 C CA . ALA A 1 424 ? -1.614 -0.338 -21.691 1.00 96.25 424 ALA A CA 1
ATOM 3317 C C . ALA A 1 424 ? -1.857 -0.643 -20.203 1.00 96.25 424 ALA A C 1
ATOM 3319 O O . ALA A 1 424 ? -1.745 -1.792 -19.780 1.00 96.25 424 ALA A O 1
ATOM 3320 N N . PHE A 1 425 ? -2.277 0.352 -19.417 1.00 96.94 425 PHE A N 1
ATOM 3321 C CA . PHE A 1 425 ? -2.674 0.179 -18.019 1.00 96.94 425 PHE A CA 1
ATOM 3322 C C . PHE A 1 425 ? -3.769 -0.891 -17.882 1.00 96.94 425 PHE A C 1
ATOM 3324 O O . PHE A 1 425 ? -3.666 -1.786 -17.043 1.00 96.94 425 PHE A O 1
ATOM 3331 N N . GLY A 1 426 ? -4.798 -0.833 -18.735 1.00 96.62 426 GLY A N 1
ATOM 3332 C CA . GLY A 1 426 ? -5.870 -1.828 -18.778 1.00 96.62 426 GLY A CA 1
ATOM 3333 C C . GLY A 1 426 ? -5.373 -3.246 -19.067 1.00 96.62 426 GLY A C 1
ATOM 3334 O O . GLY A 1 426 ? -5.816 -4.180 -18.404 1.00 96.62 426 GLY A O 1
ATOM 3335 N N . TRP A 1 427 ? -4.403 -3.407 -19.973 1.00 97.44 427 TRP A N 1
ATOM 3336 C CA . TRP A 1 427 ? -3.769 -4.701 -20.251 1.00 97.44 427 TRP A CA 1
ATOM 3337 C C . TRP A 1 427 ? -3.054 -5.277 -19.019 1.00 97.44 427 TRP A C 1
ATOM 3339 O O . TRP A 1 427 ? -3.274 -6.434 -18.658 1.00 97.44 427 TRP A O 1
ATOM 3349 N N . HIS A 1 428 ? -2.267 -4.461 -18.310 1.00 97.44 428 HIS A N 1
ATOM 3350 C CA . HIS A 1 428 ? -1.621 -4.885 -17.061 1.00 97.44 428 HIS A CA 1
ATOM 3351 C C . HIS A 1 428 ? -2.652 -5.273 -15.987 1.00 97.44 428 HIS A C 1
ATOM 3353 O O . HIS A 1 428 ? -2.459 -6.251 -15.263 1.00 97.44 428 HIS A O 1
ATOM 3359 N N . ARG A 1 429 ? -3.786 -4.563 -15.912 1.00 96.69 429 ARG A N 1
ATOM 3360 C CA . ARG A 1 429 ? -4.884 -4.916 -14.998 1.00 96.69 429 ARG A CA 1
ATOM 3361 C C . ARG A 1 429 ? -5.629 -6.189 -15.384 1.00 96.69 429 ARG A C 1
ATOM 3363 O O . ARG A 1 429 ? -5.961 -6.955 -14.483 1.00 96.69 429 ARG A O 1
ATOM 3370 N N . SER A 1 430 ? -5.850 -6.455 -16.672 1.00 97.56 430 SER A N 1
ATOM 3371 C CA . SER A 1 430 ? -6.445 -7.721 -17.136 1.00 97.56 430 SER A CA 1
ATOM 3372 C C . SER A 1 430 ? -5.587 -8.926 -16.719 1.00 97.56 430 SER A C 1
ATOM 3374 O O . SER A 1 430 ? -6.128 -9.942 -16.278 1.00 97.56 430 SER A O 1
ATOM 3376 N N . ARG A 1 431 ? -4.251 -8.788 -16.705 1.00 96.88 431 ARG A N 1
ATOM 3377 C CA . ARG A 1 431 ? -3.353 -9.818 -16.149 1.00 96.88 431 ARG A CA 1
ATOM 3378 C C . ARG A 1 431 ? -3.588 -10.058 -14.657 1.00 96.88 431 ARG A C 1
ATOM 3380 O O . ARG A 1 431 ? -3.698 -11.208 -14.252 1.00 96.88 431 ARG A O 1
ATOM 3387 N N . SER A 1 432 ? -3.713 -9.005 -13.844 1.00 96.25 432 SER A N 1
ATOM 3388 C CA . SER A 1 432 ? -4.020 -9.158 -12.411 1.00 96.25 432 SER A CA 1
ATOM 3389 C C . SER A 1 432 ? -5.378 -9.830 -12.182 1.00 96.25 432 SER A C 1
ATOM 3391 O O . SER A 1 432 ? -5.493 -10.692 -11.317 1.00 96.25 432 SER A O 1
ATOM 3393 N N . ILE A 1 433 ? -6.394 -9.455 -12.969 1.00 96.81 433 ILE A N 1
ATOM 3394 C CA . ILE A 1 433 ? -7.734 -10.059 -12.924 1.00 96.81 433 ILE A CA 1
ATOM 3395 C C . ILE A 1 433 ? -7.662 -11.550 -13.259 1.00 96.81 433 ILE A C 1
ATOM 3397 O O . ILE A 1 433 ? -8.202 -12.361 -12.514 1.00 96.81 433 ILE A O 1
ATOM 3401 N N . SER A 1 434 ? -6.963 -11.909 -14.338 1.00 96.19 434 SER A N 1
ATOM 3402 C CA . SER A 1 434 ? -6.803 -13.303 -14.768 1.00 96.19 434 SER A CA 1
ATOM 3403 C C . SER A 1 434 ? -6.140 -14.145 -13.677 1.00 96.19 434 SER A C 1
ATOM 3405 O O . SER A 1 434 ? -6.690 -15.165 -13.277 1.00 96.19 434 SER A O 1
ATOM 3407 N N . THR A 1 435 ? -5.033 -13.661 -13.102 1.00 95.06 435 THR A N 1
ATOM 3408 C CA . THR A 1 435 ? -4.362 -14.325 -11.975 1.00 95.06 435 THR A CA 1
ATOM 3409 C C . THR A 1 435 ? -5.290 -14.527 -10.779 1.00 95.06 435 THR A C 1
ATOM 3411 O O . THR A 1 435 ? -5.284 -15.595 -10.176 1.00 95.06 435 THR A O 1
ATOM 3414 N N . ALA A 1 436 ? -6.078 -13.514 -10.410 1.00 94.25 436 ALA A N 1
ATOM 3415 C CA . ALA A 1 436 ? -6.987 -13.621 -9.273 1.00 94.25 436 ALA A CA 1
ATOM 3416 C C . ALA A 1 436 ? -8.098 -14.654 -9.522 1.00 94.25 436 ALA A C 1
ATOM 3418 O O . ALA A 1 436 ? -8.449 -15.403 -8.613 1.00 94.25 436 ALA A O 1
ATOM 3419 N N . LEU A 1 437 ? -8.621 -14.735 -10.750 1.00 94.50 437 LEU A N 1
ATOM 3420 C CA . LEU A 1 437 ? -9.597 -15.758 -11.132 1.00 94.50 437 LEU A CA 1
ATOM 3421 C C . LEU A 1 437 ? -8.989 -17.166 -11.080 1.00 94.50 437 LEU A C 1
ATOM 3423 O O . LEU A 1 437 ? -9.612 -18.069 -10.523 1.00 94.50 437 LEU A O 1
ATOM 3427 N N . ASP A 1 438 ? -7.763 -17.337 -11.581 1.00 93.88 438 ASP A N 1
ATOM 3428 C CA . ASP A 1 438 ? -7.041 -18.612 -11.515 1.00 93.88 438 ASP A CA 1
ATOM 3429 C C . ASP A 1 438 ? -6.769 -19.030 -10.061 1.00 93.88 438 ASP A C 1
ATOM 3431 O O . ASP A 1 438 ? -6.965 -20.191 -9.698 1.00 93.88 438 ASP A O 1
ATOM 3435 N N . ALA A 1 439 ? -6.377 -18.083 -9.203 1.00 90.38 439 ALA A N 1
ATOM 3436 C CA . ALA A 1 439 ? -6.171 -18.325 -7.777 1.00 90.38 439 ALA A CA 1
ATOM 3437 C C . ALA A 1 439 ? -7.475 -18.726 -7.070 1.00 90.38 439 ALA A C 1
ATOM 3439 O O . ALA A 1 439 ? -7.481 -19.683 -6.299 1.00 90.38 439 ALA A O 1
ATOM 3440 N N . MET A 1 440 ? -8.594 -18.057 -7.371 1.00 90.19 440 MET A N 1
ATOM 3441 C CA . MET A 1 440 ? -9.908 -18.421 -6.830 1.00 90.19 440 MET A CA 1
ATOM 3442 C C . MET A 1 440 ? -10.349 -19.820 -7.270 1.00 90.19 440 MET A C 1
ATOM 3444 O O . MET A 1 440 ? -10.928 -20.559 -6.473 1.00 90.19 440 MET A O 1
ATOM 3448 N N . GLU A 1 441 ? -10.097 -20.199 -8.523 1.00 92.38 441 GLU A N 1
ATOM 3449 C CA . GLU A 1 441 ? -10.425 -21.540 -9.011 1.00 92.38 441 GLU A CA 1
ATOM 3450 C C . GLU A 1 441 ? -9.522 -22.605 -8.378 1.00 92.38 441 GLU A C 1
ATOM 3452 O O . GLU A 1 441 ? -9.998 -23.668 -7.975 1.00 92.38 441 GLU A O 1
ATOM 3457 N N . TYR A 1 442 ? -8.235 -22.299 -8.195 1.00 90.62 442 TYR A N 1
ATOM 3458 C CA . TYR A 1 442 ? -7.321 -23.166 -7.460 1.00 90.62 442 TYR A CA 1
ATOM 3459 C C . TYR A 1 442 ? -7.770 -23.356 -6.005 1.00 90.62 442 TYR A C 1
ATOM 3461 O O . TYR A 1 442 ? -7.903 -24.493 -5.552 1.00 90.62 442 TYR A O 1
ATOM 3469 N N . GLU A 1 443 ? -8.087 -22.278 -5.283 1.00 87.19 443 GLU A N 1
ATOM 3470 C CA . GLU A 1 443 ? -8.609 -22.357 -3.914 1.00 87.19 443 GLU A CA 1
ATOM 3471 C C . GLU A 1 443 ? -9.911 -23.161 -3.844 1.00 87.19 443 GLU A C 1
ATOM 3473 O O . GLU A 1 443 ? -10.066 -23.998 -2.954 1.00 87.19 443 GLU A O 1
ATOM 3478 N N . ARG A 1 444 ? -10.821 -22.978 -4.808 1.00 89.81 444 ARG A N 1
ATOM 3479 C CA . ARG A 1 444 ? -12.043 -23.785 -4.931 1.00 89.81 444 ARG A CA 1
ATOM 3480 C C . ARG A 1 444 ? -11.724 -25.270 -5.096 1.00 89.81 444 ARG A C 1
ATOM 3482 O O . ARG A 1 444 ? -12.390 -26.099 -4.481 1.00 89.81 444 ARG A O 1
ATOM 3489 N N . SER A 1 445 ? -10.702 -25.608 -5.881 1.00 90.94 445 SER A N 1
ATOM 3490 C CA . SER A 1 445 ? -10.282 -26.997 -6.094 1.00 90.94 445 SER A CA 1
ATOM 3491 C C . SER A 1 445 ? -9.666 -27.644 -4.847 1.00 90.94 445 SER A C 1
ATOM 3493 O O . SER A 1 445 ? -9.868 -28.836 -4.624 1.00 90.94 445 SER A O 1
ATOM 3495 N N . VAL A 1 446 ? -8.962 -26.864 -4.017 1.00 86.19 446 VAL A N 1
ATOM 3496 C CA . VAL A 1 446 ? -8.300 -27.342 -2.791 1.00 86.19 446 VAL A CA 1
ATOM 3497 C C . VAL A 1 446 ? -9.278 -27.423 -1.616 1.00 86.19 446 VAL A C 1
ATOM 3499 O O . VAL A 1 446 ? -9.290 -28.409 -0.888 1.00 86.19 446 VAL A O 1
ATOM 3502 N N . ILE A 1 447 ? -10.113 -26.398 -1.431 1.00 82.69 447 ILE A N 1
ATOM 3503 C CA . ILE A 1 447 ? -11.032 -26.279 -0.286 1.00 82.69 447 ILE A CA 1
ATOM 3504 C C . ILE A 1 447 ? -12.354 -27.033 -0.546 1.00 82.69 447 ILE A C 1
ATOM 3506 O O . ILE A 1 447 ? -13.049 -27.432 0.393 1.00 82.69 447 ILE A O 1
ATOM 3510 N N . GLY A 1 448 ? -12.722 -27.258 -1.811 1.00 88.31 448 GLY A N 1
ATOM 3511 C CA . GLY A 1 448 ? -13.933 -27.983 -2.195 1.00 88.31 448 GLY A CA 1
ATOM 3512 C C . GLY A 1 448 ? -15.216 -27.243 -1.803 1.00 88.31 448 GLY A C 1
ATOM 3513 O O . GLY A 1 448 ? -15.338 -26.034 -1.992 1.00 88.31 448 GLY A O 1
ATOM 3514 N N . GLU A 1 449 ? -16.190 -27.961 -1.234 1.00 86.81 449 GLU A N 1
ATOM 3515 C CA . GLU A 1 449 ? -17.498 -27.399 -0.843 1.00 86.81 449 GLU A CA 1
ATOM 3516 C C . GLU A 1 449 ? -17.408 -26.307 0.239 1.00 86.81 449 GLU A C 1
ATOM 3518 O O . GLU A 1 449 ? -18.349 -25.531 0.410 1.00 86.81 449 GLU A O 1
ATOM 3523 N N . GLY A 1 450 ? -16.284 -26.220 0.961 1.00 81.69 450 GLY A N 1
ATOM 3524 C CA . GLY A 1 450 ? -16.032 -25.159 1.938 1.00 81.69 450 GLY A CA 1
ATOM 3525 C C . GLY A 1 450 ? -15.680 -23.805 1.310 1.00 81.69 450 GLY A C 1
ATOM 3526 O O . GLY A 1 450 ? -15.736 -22.781 1.998 1.00 81.69 450 GLY A O 1
ATOM 3527 N N . PHE A 1 451 ? -15.326 -23.771 0.019 1.00 86.00 451 PHE A N 1
ATOM 3528 C CA . PHE A 1 451 ? -15.032 -22.527 -0.679 1.00 86.00 451 PHE A CA 1
ATOM 3529 C C . PHE A 1 451 ? -16.322 -21.736 -0.898 1.00 86.00 451 PHE A C 1
ATOM 3531 O O . PHE A 1 451 ? -17.285 -22.212 -1.497 1.00 86.00 451 PHE A O 1
ATOM 3538 N N . SER A 1 452 ? -16.338 -20.490 -0.436 1.00 84.50 452 SER A N 1
ATOM 3539 C CA . SER A 1 452 ? -17.489 -19.609 -0.578 1.00 84.50 452 SER A CA 1
ATOM 3540 C C . SER A 1 452 ? -17.021 -18.214 -0.941 1.00 84.50 452 SER A C 1
ATOM 3542 O O . SER A 1 452 ? -16.356 -17.539 -0.155 1.00 84.50 452 SER A O 1
ATOM 3544 N N . GLU A 1 453 ? -17.447 -17.739 -2.110 1.00 83.06 453 GLU A N 1
ATOM 3545 C CA . GLU A 1 453 ? -17.221 -16.355 -2.538 1.00 83.06 453 GLU A CA 1
ATOM 3546 C C . GLU A 1 453 ? -17.824 -15.345 -1.543 1.00 83.06 453 GLU A C 1
ATOM 3548 O O . GLU A 1 453 ? -17.341 -14.222 -1.400 1.00 83.06 453 GLU A O 1
ATOM 3553 N N . LEU A 1 454 ? -18.854 -15.757 -0.791 1.00 78.88 454 LEU A N 1
ATOM 3554 C CA . LEU A 1 454 ? -19.472 -14.933 0.248 1.00 78.88 454 LEU A CA 1
ATOM 3555 C C . LEU A 1 454 ? -18.553 -14.727 1.459 1.00 78.88 454 LEU A C 1
ATOM 3557 O O . LEU A 1 454 ? -18.707 -13.720 2.152 1.00 78.88 454 LEU A O 1
ATOM 3561 N N . ASN A 1 455 ? -17.583 -15.618 1.696 1.00 80.19 455 ASN A N 1
ATOM 3562 C CA . ASN A 1 455 ? -16.618 -15.455 2.786 1.00 80.19 455 ASN A CA 1
ATOM 3563 C C . ASN A 1 455 ? -15.717 -14.233 2.546 1.00 80.19 455 ASN A C 1
ATOM 3565 O O . ASN A 1 455 ? -15.378 -13.534 3.502 1.00 80.19 455 ASN A O 1
ATOM 3569 N N . PHE A 1 456 ? -15.420 -13.899 1.281 1.00 77.81 456 PHE A N 1
ATOM 3570 C CA . PHE A 1 456 ? -14.760 -12.632 0.948 1.00 77.81 456 PHE A CA 1
ATOM 3571 C C . PHE A 1 456 ? -15.625 -11.443 1.352 1.00 77.81 456 PHE A C 1
ATOM 3573 O O . PHE A 1 456 ? -15.109 -10.487 1.915 1.00 77.81 456 PHE A O 1
ATOM 3580 N N . GLY A 1 457 ? -16.943 -11.516 1.141 1.00 79.75 457 GLY A N 1
ATOM 3581 C CA . GLY A 1 457 ? -17.882 -10.465 1.543 1.00 79.75 457 GLY A CA 1
ATOM 3582 C C . GLY A 1 457 ? -17.817 -10.133 3.038 1.00 79.75 457 GLY A C 1
ATOM 3583 O O . GLY A 1 457 ? -17.820 -8.957 3.400 1.00 79.75 457 GLY A O 1
ATOM 3584 N N . GLY A 1 458 ? -17.702 -11.155 3.894 1.00 85.25 458 GLY A N 1
ATOM 3585 C CA . GLY A 1 458 ? -17.536 -10.976 5.340 1.00 85.25 458 GLY A CA 1
ATOM 3586 C C . GLY A 1 458 ? -16.240 -10.245 5.696 1.00 85.25 458 GLY A C 1
ATOM 3587 O O . GLY A 1 458 ? -16.273 -9.240 6.407 1.00 85.25 458 GLY A O 1
ATOM 3588 N N . ARG A 1 459 ? -15.109 -10.683 5.131 1.00 88.25 459 ARG A N 1
ATOM 3589 C CA . ARG A 1 459 ? -13.815 -10.030 5.378 1.00 88.25 459 ARG A CA 1
ATOM 3590 C C . ARG A 1 459 ? -13.735 -8.620 4.778 1.00 88.25 459 ARG A C 1
ATOM 3592 O O . ARG A 1 459 ? -13.212 -7.707 5.405 1.00 88.25 459 ARG A O 1
ATOM 3599 N N . ILE A 1 460 ? -14.335 -8.389 3.608 1.00 90.06 460 ILE A N 1
ATOM 3600 C CA . ILE A 1 460 ? -14.448 -7.050 3.004 1.00 90.06 460 ILE A CA 1
ATOM 3601 C C . ILE A 1 460 ? -15.158 -6.093 3.955 1.00 90.06 460 ILE A C 1
ATOM 3603 O O . ILE A 1 460 ? -14.669 -4.987 4.185 1.00 90.06 460 ILE A O 1
ATOM 3607 N N . ALA A 1 461 ? -16.280 -6.518 4.543 1.00 92.31 461 ALA A N 1
ATOM 3608 C CA . ALA A 1 461 ? -16.981 -5.711 5.531 1.00 92.31 461 ALA A CA 1
ATOM 3609 C C . ALA A 1 461 ? -16.084 -5.408 6.741 1.00 92.31 461 ALA A C 1
ATOM 3611 O O . ALA A 1 461 ? -15.997 -4.251 7.148 1.00 92.31 461 ALA A O 1
ATOM 3612 N N . GLN A 1 462 ? -15.360 -6.406 7.255 1.00 94.62 462 GLN A N 1
ATOM 3613 C CA . GLN A 1 462 ? -14.396 -6.239 8.345 1.00 94.62 462 GLN A CA 1
ATOM 3614 C C . GLN A 1 462 ? -13.352 -5.154 8.034 1.00 94.62 462 GLN A C 1
ATOM 3616 O O . GLN A 1 462 ? -13.186 -4.220 8.820 1.00 94.62 462 GLN A O 1
ATOM 3621 N N . TRP A 1 463 ? -12.686 -5.219 6.878 1.00 94.06 463 TRP A N 1
ATOM 3622 C CA . TRP A 1 463 ? -11.643 -4.254 6.513 1.00 94.06 463 TRP A CA 1
ATOM 3623 C C . TRP A 1 463 ? -12.194 -2.864 6.192 1.00 94.06 463 TRP A C 1
ATOM 3625 O O . TRP A 1 463 ? -11.556 -1.868 6.533 1.00 94.06 463 TRP A O 1
ATOM 3635 N N . ILE A 1 464 ? -13.380 -2.774 5.580 1.00 96.00 464 ILE A N 1
ATOM 3636 C CA . ILE A 1 464 ? -14.063 -1.494 5.350 1.00 96.00 464 ILE A CA 1
ATOM 3637 C C . ILE A 1 464 ? -14.382 -0.826 6.687 1.00 96.00 464 ILE A C 1
ATOM 3639 O O . ILE A 1 464 ? -14.028 0.334 6.896 1.00 96.00 464 ILE A O 1
ATOM 3643 N N . LEU A 1 465 ? -15.032 -1.552 7.600 1.00 97.81 465 LEU A N 1
ATOM 3644 C CA . LEU A 1 465 ? -15.435 -1.015 8.897 1.00 97.81 465 LEU A CA 1
ATOM 3645 C C . LEU A 1 465 ? -14.215 -0.607 9.724 1.00 97.81 465 LEU A C 1
ATOM 3647 O O . LEU A 1 465 ? -14.193 0.502 10.256 1.00 97.81 465 LEU A O 1
ATOM 3651 N N . LEU A 1 466 ? -13.183 -1.454 9.774 1.00 98.06 466 LEU A N 1
ATOM 3652 C CA . LEU A 1 466 ? -11.951 -1.159 10.497 1.00 98.06 466 LEU A CA 1
ATOM 3653 C C . LEU A 1 466 ? -11.198 0.026 9.882 1.00 98.06 466 LEU A C 1
ATOM 3655 O O . LEU A 1 466 ? -10.809 0.942 10.605 1.00 98.06 466 LEU A O 1
ATOM 3659 N N . GLY A 1 467 ? -11.016 0.039 8.561 1.00 97.50 467 GLY A N 1
ATOM 3660 C CA . GLY A 1 467 ? -10.313 1.110 7.857 1.00 97.50 467 GLY A CA 1
ATOM 3661 C C . GLY A 1 467 ? -10.994 2.466 8.038 1.00 97.50 467 GLY A C 1
ATOM 3662 O O . GLY A 1 467 ? -10.329 3.443 8.382 1.00 97.50 467 GLY A O 1
ATOM 3663 N N . GLU A 1 468 ? -12.320 2.533 7.882 1.00 98.19 468 GLU A N 1
ATOM 3664 C CA . GLU A 1 468 ? -13.057 3.790 8.047 1.00 98.19 468 GLU A CA 1
ATOM 3665 C C . GLU A 1 468 ? -13.144 4.235 9.513 1.00 98.19 468 GLU A C 1
ATOM 3667 O O . GLU A 1 468 ? -12.986 5.426 9.777 1.00 98.19 468 GLU A O 1
ATOM 3672 N N . ALA A 1 469 ? -13.321 3.318 10.472 1.00 98.31 469 ALA A N 1
ATOM 3673 C CA . ALA A 1 469 ? -13.292 3.658 11.898 1.00 98.31 469 ALA A CA 1
ATOM 3674 C C . ALA A 1 469 ? -11.919 4.204 12.321 1.00 98.31 469 ALA A C 1
ATOM 3676 O O . ALA A 1 469 ? -11.832 5.207 13.029 1.00 98.31 469 ALA A O 1
ATOM 3677 N N . THR A 1 470 ? -10.845 3.592 11.824 1.00 98.12 470 THR A N 1
ATOM 3678 C CA . THR A 1 470 ? -9.472 4.030 12.088 1.00 98.12 470 THR A CA 1
ATOM 3679 C C . THR A 1 470 ? -9.192 5.406 11.480 1.00 98.12 470 THR A C 1
ATOM 3681 O O . THR A 1 470 ? -8.617 6.272 12.137 1.00 98.12 470 THR A O 1
ATOM 3684 N N . SER A 1 471 ? -9.681 5.666 10.263 1.00 97.38 471 SER A N 1
ATOM 3685 C CA . SER A 1 471 ? -9.614 7.001 9.661 1.00 97.38 471 SER A CA 1
ATOM 3686 C C . SER A 1 471 ? -10.403 8.058 10.446 1.00 97.38 471 SER A C 1
ATOM 3688 O O . SER A 1 471 ? -9.974 9.208 10.481 1.00 97.38 471 SER A O 1
ATOM 3690 N N . LEU A 1 472 ? -11.525 7.711 11.090 1.00 97.81 472 LEU A N 1
ATOM 3691 C CA . LEU A 1 472 ? -12.234 8.647 11.974 1.00 97.81 472 LEU A CA 1
ATOM 3692 C C . LEU A 1 472 ? -11.418 8.973 13.228 1.00 97.81 472 LEU A C 1
ATOM 3694 O O . LEU A 1 472 ? -11.335 10.141 13.588 1.00 97.81 472 LEU A O 1
ATOM 3698 N N . VAL A 1 473 ? -10.764 7.979 13.844 1.00 98.06 473 VAL A N 1
ATOM 3699 C CA . VAL A 1 473 ? -9.819 8.238 14.945 1.00 98.06 473 VAL A CA 1
ATOM 3700 C C . VAL A 1 473 ? -8.713 9.176 14.477 1.00 98.06 473 VAL A C 1
ATOM 3702 O O . VAL A 1 473 ? -8.483 10.189 15.125 1.00 98.06 473 VAL A O 1
ATOM 3705 N N . GLY A 1 474 ? -8.092 8.911 13.323 1.00 97.06 474 GLY A N 1
ATOM 3706 C CA . GLY A 1 474 ? -7.075 9.800 12.752 1.00 97.06 474 GLY A CA 1
ATOM 3707 C C . GLY A 1 474 ? -7.564 11.240 12.582 1.00 97.06 474 GLY A C 1
ATOM 3708 O O . GLY A 1 474 ? -6.870 12.170 12.975 1.00 97.06 474 GLY A O 1
ATOM 3709 N N . ALA A 1 475 ? -8.787 11.430 12.085 1.00 96.69 475 ALA A N 1
ATOM 3710 C CA . ALA A 1 475 ? -9.370 12.754 11.876 1.00 96.69 475 ALA A CA 1
ATOM 3711 C C . ALA A 1 475 ? -9.797 13.479 13.168 1.00 96.69 475 ALA A C 1
ATOM 3713 O O . ALA A 1 475 ? -9.947 14.699 13.151 1.00 96.69 475 ALA A O 1
ATOM 3714 N N . TRP A 1 476 ? -10.052 12.756 14.261 1.00 97.69 476 TRP A N 1
ATOM 3715 C CA . TRP A 1 476 ? -10.587 13.326 15.505 1.00 97.69 476 TRP A CA 1
ATOM 3716 C C . TRP A 1 476 ? -9.580 13.377 16.654 1.00 97.69 476 TRP A C 1
ATOM 3718 O O . TRP A 1 476 ? -9.860 13.999 17.676 1.00 97.69 476 TRP A O 1
ATOM 3728 N N . HIS A 1 477 ? -8.427 12.725 16.517 1.00 97.19 477 HIS A N 1
ATOM 3729 C CA . HIS A 1 477 ? -7.419 12.686 17.566 1.00 97.19 477 HIS A CA 1
ATOM 3730 C C . HIS A 1 477 ? -6.696 14.038 17.694 1.00 97.19 477 HIS A C 1
ATOM 3732 O O . HIS A 1 477 ? -6.161 14.557 16.719 1.00 97.19 477 HIS A O 1
ATOM 3738 N N . GLU A 1 478 ? -6.622 14.590 18.909 1.00 96.31 478 GLU A N 1
ATOM 3739 C CA . GLU A 1 478 ? -6.004 15.905 19.158 1.00 96.31 478 GLU A CA 1
ATOM 3740 C C . GLU A 1 478 ? -4.466 15.865 19.130 1.00 96.31 478 GLU A C 1
ATOM 3742 O O . GLU A 1 478 ? -3.814 16.785 18.641 1.00 96.31 478 GLU A O 1
ATOM 3747 N N . ASN A 1 479 ? -3.860 14.792 19.652 1.00 96.38 479 ASN A N 1
ATOM 3748 C CA . ASN A 1 479 ? -2.414 14.582 19.546 1.00 96.38 479 ASN A CA 1
ATOM 3749 C C . ASN A 1 479 ? -2.027 14.276 18.091 1.00 96.38 479 ASN A C 1
ATOM 3751 O O . ASN A 1 479 ? -2.485 13.282 17.524 1.00 96.38 479 ASN A O 1
ATOM 3755 N N . VAL A 1 480 ? -1.159 15.115 17.527 1.00 96.25 480 VAL A N 1
ATOM 3756 C CA . VAL A 1 480 ? -0.741 15.059 16.122 1.00 96.25 480 VAL A CA 1
ATOM 3757 C C . VAL A 1 480 ? -0.030 13.740 15.760 1.00 96.25 480 VAL A C 1
ATOM 3759 O O . VAL A 1 480 ? -0.465 13.106 14.798 1.00 96.25 480 VAL A O 1
ATOM 3762 N N . PRO A 1 481 ? 0.985 13.256 16.510 1.00 96.75 481 PRO A N 1
ATOM 3763 C CA . PRO A 1 481 ? 1.574 11.932 16.277 1.00 96.75 481 PRO A CA 1
ATOM 3764 C C . PRO A 1 481 ? 0.557 10.783 16.246 1.00 96.75 481 PRO A C 1
ATOM 3766 O O . PRO A 1 481 ? 0.578 9.961 15.328 1.00 96.75 481 PRO A O 1
ATOM 3769 N N . SER A 1 482 ? -0.375 10.742 17.202 1.00 97.31 482 SER A N 1
ATOM 3770 C CA . SER A 1 482 ? -1.436 9.730 17.219 1.00 97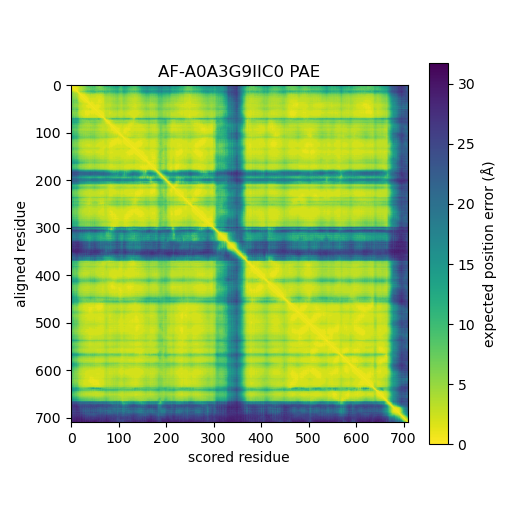.31 482 SER A CA 1
ATOM 3771 C C . SER A 1 482 ? -2.401 9.875 16.040 1.00 97.31 482 SER A C 1
ATOM 3773 O O . SER A 1 482 ? -2.778 8.879 15.425 1.00 97.31 482 SER A O 1
ATOM 3775 N N . SER A 1 483 ? -2.777 11.104 15.679 1.00 97.31 483 SER A N 1
ATOM 3776 C CA . SER A 1 483 ? -3.603 11.385 14.499 1.00 97.31 483 SER A CA 1
ATOM 3777 C C . SER A 1 483 ? -2.938 10.876 13.214 1.00 97.31 483 SER A C 1
ATOM 3779 O O . SER A 1 483 ? -3.584 10.188 12.416 1.00 97.31 483 SER A O 1
ATOM 3781 N N . ALA A 1 484 ? -1.638 11.132 13.039 1.00 97.06 484 ALA A N 1
ATOM 3782 C CA . ALA A 1 484 ? -0.859 10.663 11.897 1.00 97.06 484 ALA A CA 1
ATOM 3783 C C . ALA A 1 484 ? -0.770 9.129 11.860 1.00 97.06 484 ALA A C 1
ATOM 3785 O O . ALA A 1 484 ? -1.045 8.522 10.822 1.00 97.06 484 ALA A O 1
ATOM 3786 N N . ALA A 1 485 ? -0.462 8.494 12.997 1.00 98.00 485 ALA A N 1
ATOM 3787 C CA . ALA A 1 485 ? -0.400 7.040 13.115 1.00 98.00 485 ALA A CA 1
ATOM 3788 C C . ALA A 1 485 ? -1.748 6.385 12.762 1.00 98.00 485 ALA A C 1
ATOM 3790 O O . ALA A 1 485 ? -1.796 5.488 11.922 1.00 98.00 485 ALA A O 1
ATOM 3791 N N . ALA A 1 486 ? -2.861 6.869 13.324 1.00 98.12 486 ALA A N 1
ATOM 3792 C CA . ALA A 1 486 ? -4.200 6.365 13.011 1.00 98.12 486 ALA A CA 1
ATOM 3793 C C . ALA A 1 486 ? -4.613 6.643 11.553 1.00 98.12 486 ALA A C 1
ATOM 3795 O O . ALA A 1 486 ? -5.218 5.788 10.906 1.00 98.12 486 ALA A O 1
ATOM 3796 N N . SER A 1 487 ? -4.245 7.792 10.987 1.00 97.06 487 SER A N 1
ATOM 3797 C CA . SER A 1 487 ? -4.502 8.087 9.571 1.00 97.06 487 SER A CA 1
ATOM 3798 C C . SER A 1 487 ? -3.760 7.114 8.648 1.00 97.06 487 SER A C 1
ATOM 3800 O O . SER A 1 487 ? -4.369 6.556 7.728 1.00 97.06 487 SER A O 1
ATOM 3802 N N . LEU A 1 488 ? -2.484 6.825 8.944 1.00 97.81 488 LEU A N 1
ATOM 3803 C CA . LEU A 1 488 ? -1.711 5.810 8.229 1.00 97.81 488 LEU A CA 1
ATOM 3804 C C . LEU A 1 488 ? -2.355 4.433 8.359 1.00 97.81 488 LEU A C 1
ATOM 3806 O O . LEU A 1 488 ? -2.505 3.758 7.345 1.00 97.81 488 LEU A O 1
ATOM 3810 N N . LEU A 1 489 ? -2.793 4.031 9.557 1.00 98.25 489 LEU A N 1
ATOM 3811 C CA . LEU A 1 489 ? -3.481 2.753 9.751 1.00 98.25 489 LEU A CA 1
ATOM 3812 C C . LEU A 1 489 ? -4.718 2.627 8.848 1.00 98.25 489 LEU A C 1
ATOM 3814 O O . LEU A 1 489 ? -4.897 1.606 8.187 1.00 98.25 489 LEU A O 1
ATOM 3818 N N . GLY A 1 490 ? -5.542 3.674 8.751 1.00 97.00 490 GLY A N 1
ATOM 3819 C CA . GLY A 1 490 ? -6.754 3.650 7.929 1.00 97.00 490 GLY A CA 1
ATOM 3820 C C . GLY A 1 490 ? -6.471 3.519 6.427 1.00 97.00 490 GLY A C 1
ATOM 3821 O O . GLY A 1 490 ? -7.194 2.810 5.719 1.00 97.00 490 GLY A O 1
ATOM 3822 N N . SER A 1 491 ? -5.419 4.176 5.927 1.00 96.25 491 SER A N 1
ATOM 3823 C CA . SER A 1 491 ? -4.977 4.055 4.526 1.00 96.25 491 SER A CA 1
ATOM 3824 C C . SER A 1 491 ? -4.253 2.725 4.263 1.00 96.25 491 SER A C 1
ATOM 3826 O O . SER A 1 491 ? -4.475 2.056 3.247 1.00 96.25 491 SER A O 1
ATOM 3828 N N . GLY A 1 492 ? -3.429 2.287 5.213 1.00 97.56 492 GLY A N 1
ATOM 3829 C CA . GLY A 1 492 ? -2.628 1.074 5.129 1.00 97.56 492 GLY A CA 1
ATOM 3830 C C . GLY A 1 492 ? -3.455 -0.208 5.226 1.00 97.56 492 GLY A C 1
ATOM 3831 O O . GLY A 1 492 ? -3.174 -1.133 4.476 1.00 97.56 492 GLY A O 1
ATOM 3832 N N . VAL A 1 493 ? -4.515 -0.271 6.047 1.00 97.94 493 VAL A N 1
ATOM 3833 C CA . VAL A 1 493 ? -5.426 -1.438 6.097 1.00 97.94 493 VAL A CA 1
ATOM 3834 C C . VAL A 1 493 ? -6.052 -1.687 4.723 1.00 97.94 493 VAL A C 1
ATOM 3836 O O . VAL A 1 493 ? -6.043 -2.814 4.231 1.00 97.94 493 VAL A O 1
ATOM 3839 N N . ARG A 1 494 ? -6.525 -0.623 4.059 1.00 95.75 494 ARG A N 1
ATOM 3840 C CA . ARG A 1 494 ? -7.060 -0.704 2.691 1.00 95.75 494 ARG A CA 1
ATOM 3841 C C . ARG A 1 494 ? -5.992 -1.168 1.700 1.00 95.75 494 ARG A C 1
ATOM 3843 O O . ARG A 1 494 ? -6.241 -2.092 0.932 1.00 95.75 494 ARG A O 1
ATOM 3850 N N . SER A 1 495 ? -4.802 -0.575 1.778 1.00 97.25 495 SER A N 1
ATOM 3851 C CA . SER A 1 495 ? -3.669 -0.891 0.899 1.00 97.25 495 SER A CA 1
ATOM 3852 C C . SER A 1 495 ? -3.202 -2.343 1.025 1.00 97.25 495 SER A C 1
ATOM 3854 O O . SER A 1 495 ? -3.071 -3.040 0.022 1.00 97.25 495 SER A O 1
ATOM 3856 N N . ALA A 1 496 ? -2.972 -2.814 2.255 1.00 97.50 496 ALA A N 1
ATOM 3857 C CA . ALA A 1 496 ? -2.508 -4.169 2.537 1.00 97.50 496 ALA A CA 1
ATOM 3858 C C . ALA A 1 496 ? -3.507 -5.204 2.020 1.00 97.50 496 ALA A C 1
ATOM 3860 O O . ALA A 1 496 ? -3.120 -6.169 1.366 1.00 97.50 496 ALA A O 1
ATOM 3861 N N . TYR A 1 497 ? -4.798 -4.965 2.255 1.00 95.44 497 TYR A N 1
ATOM 3862 C CA . TYR A 1 497 ? -5.840 -5.850 1.765 1.00 95.44 497 TYR A CA 1
ATOM 3863 C C . TYR A 1 497 ? -5.908 -5.882 0.230 1.00 95.44 497 TYR A C 1
ATOM 3865 O O . TYR A 1 497 ? -5.980 -6.952 -0.372 1.00 95.44 497 TYR A O 1
ATOM 3873 N N . TRP A 1 498 ? -5.850 -4.720 -0.421 1.00 95.94 498 TRP A N 1
ATOM 3874 C CA . TRP A 1 498 ? -5.925 -4.639 -1.880 1.00 95.94 498 TRP A CA 1
ATOM 3875 C C . TRP A 1 498 ? -4.743 -5.313 -2.571 1.00 95.94 498 TRP A C 1
ATOM 3877 O O . TRP A 1 498 ? -4.937 -5.929 -3.613 1.00 95.94 498 TRP A O 1
ATOM 3887 N N . LEU A 1 499 ? -3.545 -5.202 -2.000 1.00 96.62 499 LEU A N 1
ATOM 3888 C CA . LEU A 1 499 ? -2.361 -5.912 -2.479 1.00 96.62 499 LEU A CA 1
ATOM 3889 C C . LEU A 1 499 ? -2.474 -7.421 -2.226 1.00 96.62 499 LEU A C 1
ATOM 3891 O O . LEU A 1 499 ? -2.148 -8.214 -3.102 1.00 96.62 499 LEU A O 1
ATOM 3895 N N . TRP A 1 500 ? -3.012 -7.835 -1.075 1.00 95.56 500 TRP A N 1
ATOM 3896 C CA . TRP A 1 500 ? -3.218 -9.253 -0.766 1.00 95.56 500 TRP A CA 1
ATOM 3897 C C . TRP A 1 500 ? -4.181 -9.940 -1.744 1.00 95.56 500 TRP A C 1
ATOM 3899 O O . TRP A 1 500 ? -3.901 -11.048 -2.188 1.00 95.56 500 TRP A O 1
ATOM 3909 N N . LEU A 1 501 ? -5.266 -9.266 -2.141 1.00 93.12 501 LEU A N 1
ATOM 3910 C CA . LEU A 1 501 ? -6.175 -9.752 -3.191 1.00 93.12 501 LEU A CA 1
ATOM 3911 C C . LEU A 1 501 ? -5.506 -9.927 -4.559 1.00 93.12 501 LEU A C 1
ATOM 3913 O O . LEU A 1 501 ? -6.017 -10.648 -5.409 1.00 93.12 501 LEU A O 1
ATOM 3917 N N . GLU A 1 502 ? -4.399 -9.228 -4.789 1.00 93.56 502 GLU A N 1
ATOM 3918 C CA . GLU A 1 502 ? -3.601 -9.312 -6.013 1.00 93.56 502 GLU A CA 1
ATOM 3919 C C . GLU A 1 502 ? -2.467 -10.334 -5.885 1.00 93.56 502 GLU A C 1
ATOM 3921 O O . GLU A 1 502 ? -1.570 -10.363 -6.726 1.00 93.56 502 GLU A O 1
ATOM 3926 N N . ASP A 1 503 ? -2.502 -11.160 -4.834 1.00 92.81 503 ASP A N 1
ATOM 3927 C CA . ASP A 1 503 ? -1.460 -12.120 -4.473 1.00 92.81 503 ASP A CA 1
ATOM 3928 C C . ASP A 1 503 ? -0.086 -11.462 -4.217 1.00 92.81 503 ASP A C 1
ATOM 3930 O O . ASP A 1 503 ? 0.960 -12.107 -4.265 1.00 92.81 503 ASP A O 1
ATOM 3934 N N . ASP A 1 504 ? -0.069 -10.158 -3.921 1.00 94.69 504 ASP A N 1
ATOM 3935 C CA . ASP A 1 504 ? 1.151 -9.365 -3.816 1.00 94.69 504 ASP A CA 1
ATOM 3936 C C . ASP A 1 504 ? 1.758 -9.416 -2.410 1.00 94.69 504 ASP A C 1
ATOM 3938 O O . ASP A 1 504 ? 1.195 -8.925 -1.426 1.00 94.69 504 ASP A O 1
ATOM 3942 N N . ASP A 1 505 ? 2.966 -9.975 -2.323 1.00 94.12 505 ASP A N 1
ATOM 3943 C CA . ASP A 1 505 ? 3.720 -10.113 -1.076 1.00 94.12 505 ASP A CA 1
ATOM 3944 C C . ASP A 1 505 ? 4.031 -8.777 -0.390 1.00 94.12 505 ASP A C 1
ATOM 3946 O O . ASP A 1 505 ? 4.189 -8.732 0.833 1.00 94.12 505 ASP A O 1
ATOM 3950 N N . ARG A 1 506 ? 4.028 -7.663 -1.131 1.00 95.38 506 ARG A N 1
ATOM 3951 C CA . ARG A 1 506 ? 4.229 -6.319 -0.566 1.00 95.38 506 ARG A CA 1
ATOM 3952 C C . ARG A 1 506 ? 3.085 -5.878 0.344 1.00 95.38 506 ARG A C 1
ATOM 3954 O O . ARG A 1 506 ? 3.252 -4.930 1.112 1.00 95.38 506 ARG A O 1
ATOM 3961 N N . ALA A 1 507 ? 1.960 -6.598 0.356 1.00 97.38 507 ALA A N 1
ATOM 3962 C CA . ALA A 1 507 ? 0.960 -6.476 1.413 1.00 97.38 507 ALA A CA 1
ATOM 3963 C C . ALA A 1 507 ? 1.575 -6.661 2.815 1.00 97.38 507 ALA A C 1
ATOM 3965 O O . ALA A 1 507 ? 1.204 -5.950 3.749 1.00 97.38 507 ALA A O 1
ATOM 3966 N N . MET A 1 508 ? 2.550 -7.566 2.967 1.00 97.69 508 MET A N 1
ATOM 3967 C CA . MET A 1 508 ? 3.244 -7.806 4.240 1.00 97.69 508 MET A CA 1
ATOM 3968 C C . MET A 1 508 ? 4.168 -6.645 4.628 1.00 97.69 508 MET A C 1
ATOM 3970 O O . MET A 1 508 ? 4.327 -6.352 5.814 1.00 97.69 508 MET A O 1
ATOM 3974 N N . SER A 1 509 ? 4.725 -5.938 3.644 1.00 96.19 509 SER A N 1
ATOM 3975 C CA . SER A 1 509 ? 5.504 -4.712 3.852 1.00 96.19 509 SER A CA 1
ATOM 3976 C C . SER A 1 509 ? 4.630 -3.607 4.443 1.00 96.19 509 SER A C 1
ATOM 3978 O O . SER A 1 509 ? 5.007 -2.996 5.440 1.00 96.19 509 SER A O 1
ATOM 3980 N N . VAL A 1 510 ? 3.422 -3.411 3.894 1.00 98.12 510 VAL A N 1
ATOM 3981 C CA . VAL A 1 510 ? 2.428 -2.486 4.467 1.00 98.12 510 VAL A CA 1
ATOM 3982 C C . VAL A 1 510 ? 2.038 -2.939 5.875 1.00 98.12 510 VAL A C 1
ATOM 3984 O O . VAL A 1 510 ? 1.942 -2.125 6.792 1.00 98.12 510 VAL A O 1
ATOM 3987 N N . LEU A 1 511 ? 1.871 -4.248 6.079 1.00 98.06 511 LEU A N 1
ATOM 3988 C CA . LEU A 1 511 ? 1.509 -4.818 7.374 1.00 98.06 511 LEU A CA 1
ATOM 3989 C C . LEU A 1 511 ? 2.561 -4.560 8.466 1.00 98.06 511 LEU A C 1
ATOM 3991 O O . LEU A 1 511 ? 2.191 -4.358 9.623 1.00 98.06 511 LEU A O 1
ATOM 3995 N N . ARG A 1 512 ? 3.857 -4.505 8.117 1.00 97.75 512 ARG A N 1
ATOM 3996 C CA . ARG A 1 512 ? 4.931 -4.090 9.041 1.00 97.75 512 ARG A CA 1
ATOM 3997 C C . ARG A 1 512 ? 4.688 -2.670 9.557 1.00 97.75 512 ARG A C 1
ATOM 3999 O O . ARG A 1 512 ? 4.724 -2.458 10.767 1.00 97.75 512 ARG A O 1
ATOM 4006 N N . CYS A 1 513 ? 4.396 -1.729 8.656 1.00 97.56 513 CYS A N 1
ATOM 4007 C CA . CYS A 1 513 ? 4.079 -0.344 9.011 1.00 97.56 513 CYS A CA 1
ATOM 4008 C C . CYS A 1 513 ? 2.822 -0.274 9.887 1.00 97.56 513 CYS A C 1
ATOM 4010 O O . CYS A 1 513 ? 2.802 0.436 10.888 1.00 97.56 513 CYS A O 1
ATOM 4012 N N . LEU A 1 514 ? 1.791 -1.061 9.565 1.00 98.56 514 LEU A N 1
ATOM 4013 C CA . LEU A 1 514 ? 0.577 -1.137 10.379 1.00 98.56 514 LEU A CA 1
ATOM 4014 C C . LEU A 1 514 ? 0.862 -1.624 11.806 1.00 98.56 514 LEU A C 1
ATOM 4016 O O . LEU A 1 514 ? 0.387 -1.032 12.775 1.00 98.56 514 LEU A O 1
ATOM 4020 N N . LEU A 1 515 ? 1.667 -2.676 11.952 1.00 98.56 515 LEU A N 1
ATOM 4021 C CA . LEU A 1 515 ? 2.045 -3.209 13.257 1.00 98.56 515 LEU A CA 1
ATOM 4022 C C . LEU A 1 515 ? 2.818 -2.173 14.093 1.00 98.56 515 LEU A C 1
ATOM 4024 O O . LEU A 1 515 ? 2.527 -1.993 15.277 1.00 98.56 515 LEU A O 1
ATOM 4028 N N . GLU A 1 516 ? 3.760 -1.465 13.470 1.00 98.38 516 GLU A N 1
ATOM 4029 C CA . GLU A 1 516 ? 4.500 -0.364 14.091 1.00 98.38 516 GLU A CA 1
ATOM 4030 C C . GLU A 1 516 ? 3.568 0.761 14.555 1.00 98.38 516 GLU A C 1
ATOM 4032 O O . GLU A 1 516 ? 3.600 1.127 15.729 1.00 98.38 516 GLU A O 1
ATOM 4037 N N . GLN A 1 517 ? 2.707 1.282 13.673 1.00 98.50 517 GLN A N 1
ATOM 4038 C CA . GLN A 1 517 ? 1.831 2.408 14.012 1.00 98.50 517 GLN A CA 1
ATOM 4039 C C . GLN A 1 517 ? 0.785 2.034 15.070 1.00 98.50 517 GLN A C 1
ATOM 4041 O O . GLN A 1 517 ? 0.427 2.859 15.910 1.00 98.50 517 GLN A O 1
ATOM 4046 N N . THR A 1 518 ? 0.349 0.772 15.104 1.00 98.75 518 THR A N 1
ATOM 4047 C CA . THR A 1 518 ? -0.520 0.269 16.179 1.00 98.75 518 THR A CA 1
ATOM 4048 C C . THR A 1 518 ? 0.213 0.266 17.521 1.00 98.75 518 THR A C 1
ATOM 4050 O O . THR A 1 518 ? -0.331 0.709 18.534 1.00 98.75 518 THR A O 1
ATOM 4053 N N . ALA A 1 519 ? 1.469 -0.195 17.541 1.00 98.69 519 ALA A N 1
ATOM 4054 C CA . ALA A 1 519 ? 2.298 -0.158 18.741 1.00 98.69 519 ALA A CA 1
ATOM 4055 C C . ALA A 1 519 ? 2.558 1.289 19.191 1.00 98.69 519 ALA A C 1
ATOM 4057 O O . ALA A 1 519 ? 2.401 1.595 20.371 1.00 98.69 519 ALA A O 1
ATOM 4058 N N . ARG A 1 520 ? 2.864 2.195 18.255 1.00 98.44 520 ARG A N 1
ATOM 4059 C CA . ARG A 1 520 ? 3.044 3.633 18.504 1.00 98.44 520 ARG A CA 1
ATOM 4060 C C . ARG A 1 520 ? 1.814 4.270 19.155 1.00 98.44 520 ARG A C 1
ATOM 4062 O O . ARG A 1 520 ? 1.954 4.887 20.211 1.00 98.44 520 ARG A O 1
ATOM 4069 N N . LEU A 1 521 ? 0.613 4.057 18.603 1.00 98.38 521 LEU A N 1
ATOM 4070 C CA . LEU A 1 521 ? -0.652 4.526 19.197 1.00 98.38 521 LEU A CA 1
ATOM 4071 C C . LEU A 1 521 ? -0.837 4.029 20.631 1.00 98.38 521 LEU A C 1
ATOM 4073 O O . LEU A 1 521 ? -1.175 4.796 21.538 1.00 98.38 521 LEU A O 1
ATOM 4077 N N . ARG A 1 522 ? -0.561 2.743 20.849 1.00 98.56 522 ARG A N 1
ATOM 4078 C CA . ARG A 1 522 ? -0.656 2.126 22.168 1.00 98.56 522 ARG A CA 1
ATOM 4079 C C . ARG A 1 522 ? 0.319 2.743 23.169 1.00 98.56 522 ARG A C 1
ATOM 4081 O O . ARG A 1 522 ? -0.055 2.963 24.321 1.00 98.56 522 ARG A O 1
ATOM 4088 N N . VAL A 1 523 ? 1.557 3.036 22.764 1.00 98.69 523 VAL A N 1
ATOM 4089 C CA . VAL A 1 523 ? 2.537 3.702 23.638 1.00 98.69 523 VAL A CA 1
ATOM 4090 C C . VAL A 1 523 ? 2.098 5.129 23.951 1.00 98.69 523 VAL A C 1
ATOM 4092 O O . VAL A 1 523 ? 2.165 5.511 25.114 1.00 98.69 523 VAL A O 1
ATOM 4095 N N . TRP A 1 524 ? 1.577 5.885 22.982 1.00 98.31 524 TRP A N 1
ATOM 4096 C CA . TRP A 1 524 ? 1.021 7.219 23.238 1.00 98.31 524 TRP A CA 1
ATOM 4097 C C . TRP A 1 524 ? -0.112 7.199 24.267 1.00 98.31 524 TRP A C 1
ATOM 4099 O O . TRP A 1 524 ? -0.133 8.035 25.169 1.00 98.31 524 TRP A O 1
ATOM 4109 N N . ARG A 1 525 ? -1.008 6.208 24.197 1.00 98.00 525 ARG A N 1
ATOM 4110 C CA . ARG A 1 525 ? -2.110 6.061 25.158 1.00 98.00 525 ARG A CA 1
ATOM 4111 C C . ARG A 1 525 ? -1.655 5.631 26.548 1.00 98.00 525 ARG A C 1
ATOM 4113 O O . ARG A 1 525 ? -2.153 6.150 27.541 1.00 98.00 525 ARG A O 1
ATOM 4120 N N . LEU A 1 526 ? -0.745 4.661 26.638 1.00 98.25 526 LEU A N 1
ATOM 4121 C CA . LEU A 1 526 ? -0.348 4.070 27.922 1.00 98.25 526 LEU A CA 1
ATOM 4122 C C . LEU A 1 526 ? 0.818 4.804 28.600 1.00 98.25 526 LEU A C 1
ATOM 4124 O O . LEU A 1 526 ? 0.957 4.738 29.820 1.00 98.25 526 LEU A O 1
ATOM 4128 N N . LYS A 1 527 ? 1.713 5.415 27.817 1.00 98.38 527 LYS A N 1
ATOM 4129 C CA . LYS A 1 527 ? 3.021 5.944 28.243 1.00 98.38 527 LYS A CA 1
ATOM 4130 C C . LYS A 1 527 ? 3.423 7.188 27.413 1.00 98.38 527 LYS A C 1
ATOM 4132 O O . LYS A 1 527 ? 4.479 7.159 26.772 1.00 98.38 527 LYS A O 1
ATOM 4137 N N . PRO A 1 528 ? 2.649 8.290 27.433 1.00 97.94 528 PRO A N 1
ATOM 4138 C CA . PRO A 1 528 ? 2.861 9.448 26.552 1.00 97.94 528 PRO A CA 1
ATOM 4139 C C . PRO A 1 528 ? 4.256 10.083 26.673 1.00 97.94 528 PRO A C 1
ATOM 4141 O O . PRO A 1 528 ? 4.872 10.404 25.664 1.00 97.94 528 PRO A O 1
ATOM 4144 N N . GLU A 1 529 ? 4.821 10.185 27.882 1.00 98.25 529 GLU A N 1
ATOM 4145 C CA . GLU A 1 529 ? 6.190 10.703 28.072 1.00 98.25 529 GLU A CA 1
ATOM 4146 C C . GLU A 1 529 ? 7.253 9.829 27.396 1.00 98.25 529 GLU A C 1
ATOM 4148 O O . GLU A 1 529 ? 8.277 10.314 26.919 1.00 98.25 529 GLU A O 1
ATOM 4153 N N . LYS A 1 530 ? 7.033 8.509 27.376 1.00 98.38 530 LYS A N 1
ATOM 4154 C CA . LYS A 1 530 ? 7.943 7.584 26.705 1.00 98.38 530 LYS A CA 1
ATOM 4155 C C . LYS A 1 530 ? 7.780 7.666 25.194 1.00 98.38 530 LYS A C 1
ATOM 4157 O O . LYS A 1 530 ? 8.792 7.648 24.505 1.00 98.38 530 LYS A O 1
ATOM 4162 N N . ALA A 1 531 ? 6.544 7.802 24.715 1.00 98.12 531 ALA A N 1
ATOM 4163 C CA . ALA A 1 531 ? 6.263 8.037 23.306 1.00 98.12 531 ALA A CA 1
ATOM 4164 C C . ALA A 1 531 ? 6.982 9.295 22.804 1.00 98.12 531 ALA A C 1
ATOM 4166 O O . ALA A 1 531 ? 7.722 9.202 21.836 1.00 98.12 531 ALA A O 1
ATOM 4167 N N . ALA A 1 532 ? 6.876 10.420 23.521 1.00 97.62 532 ALA A N 1
ATOM 4168 C CA . ALA A 1 532 ? 7.560 11.666 23.165 1.00 97.62 532 ALA A CA 1
ATOM 4169 C C . ALA A 1 532 ? 9.080 11.477 22.996 1.00 97.62 532 ALA A C 1
ATOM 4171 O O . ALA A 1 532 ? 9.638 11.861 21.973 1.00 97.62 532 ALA A O 1
ATOM 4172 N N . ARG A 1 533 ? 9.737 10.774 23.931 1.00 97.88 533 ARG A N 1
ATOM 4173 C CA . ARG A 1 533 ? 11.172 10.450 23.811 1.00 97.88 533 ARG A CA 1
ATOM 4174 C C . ARG A 1 533 ? 11.506 9.561 22.611 1.00 97.88 533 ARG A C 1
ATOM 4176 O O . ARG A 1 533 ? 12.612 9.644 22.087 1.00 97.88 533 ARG A O 1
ATOM 4183 N N . LEU A 1 534 ? 10.601 8.662 22.224 1.00 97.12 534 LEU A N 1
ATOM 4184 C CA . LEU A 1 534 ? 10.783 7.826 21.038 1.00 97.12 534 LEU A CA 1
ATOM 4185 C C . LEU A 1 534 ? 10.618 8.641 19.746 1.00 97.12 534 LEU A C 1
ATOM 4187 O O . LEU A 1 534 ? 11.384 8.415 18.816 1.00 97.12 534 LEU A O 1
ATOM 4191 N N . GLU A 1 535 ? 9.687 9.599 19.693 1.00 95.31 535 GLU A N 1
ATOM 4192 C CA . GLU A 1 535 ? 9.538 10.511 18.542 1.00 95.31 535 GLU A CA 1
ATOM 4193 C C . GLU A 1 535 ? 10.771 11.403 18.345 1.00 95.31 535 GLU A C 1
ATOM 4195 O O . GLU A 1 535 ? 11.199 11.625 17.219 1.00 95.31 535 GLU A O 1
ATOM 4200 N N . GLU A 1 536 ? 11.362 11.896 19.438 1.00 94.19 536 GLU A N 1
ATOM 4201 C CA . GLU A 1 536 ? 12.550 12.764 19.404 1.00 94.19 536 GLU A CA 1
ATOM 4202 C C . GLU A 1 536 ? 13.809 12.048 18.888 1.00 94.19 536 GLU A C 1
ATOM 4204 O O . GLU A 1 536 ? 14.777 12.690 18.477 1.00 94.19 536 GLU A O 1
ATOM 4209 N N . ARG A 1 537 ? 13.827 10.712 18.918 1.00 93.56 537 ARG A N 1
ATOM 4210 C CA . ARG A 1 537 ? 14.987 9.912 18.534 1.00 93.56 537 ARG A CA 1
ATOM 4211 C C . ARG A 1 537 ? 14.862 9.436 17.086 1.00 93.56 537 ARG A C 1
ATOM 4213 O O . ARG A 1 537 ? 14.123 8.502 16.791 1.00 93.56 537 ARG A O 1
ATOM 4220 N N . GLU A 1 538 ? 15.702 9.973 16.202 1.00 85.44 538 GLU A N 1
ATOM 4221 C CA . GLU A 1 538 ? 15.748 9.578 14.781 1.00 85.44 538 GLU A CA 1
ATOM 4222 C C . GLU A 1 538 ? 16.024 8.079 14.561 1.00 85.44 538 GLU A C 1
ATOM 4224 O O . GLU A 1 538 ? 15.575 7.494 13.577 1.00 85.44 538 GLU A O 1
ATOM 4229 N N . GLN A 1 539 ? 16.754 7.435 15.482 1.00 87.44 539 GLN A N 1
ATOM 4230 C CA . GLN A 1 539 ? 17.090 6.007 15.402 1.00 87.44 539 GLN A CA 1
ATOM 4231 C C . GLN A 1 539 ? 16.023 5.094 16.024 1.00 87.44 539 GLN A C 1
ATOM 4233 O O . GLN A 1 539 ? 16.301 3.917 16.255 1.00 87.44 539 GLN A O 1
ATOM 4238 N N . THR A 1 540 ? 14.841 5.616 16.358 1.00 93.62 540 THR A N 1
ATOM 4239 C CA . THR A 1 540 ? 13.727 4.787 16.823 1.00 93.62 540 THR A CA 1
ATOM 4240 C C . THR A 1 540 ? 13.290 3.842 15.711 1.00 93.62 540 THR A C 1
ATOM 4242 O O . THR A 1 540 ? 12.981 4.254 14.594 1.00 93.62 540 THR A O 1
ATOM 4245 N N . THR A 1 541 ? 13.253 2.555 16.037 1.00 93.25 541 THR A N 1
ATOM 4246 C CA . THR A 1 541 ? 12.887 1.475 15.122 1.00 93.25 541 THR A CA 1
ATOM 4247 C C . THR A 1 541 ? 11.505 0.910 15.470 1.00 93.25 541 THR A C 1
ATOM 4249 O O . THR A 1 541 ? 11.037 1.060 16.605 1.00 93.25 541 THR A O 1
ATOM 4252 N N . PRO A 1 542 ? 10.864 0.143 14.565 1.00 94.88 542 PRO A N 1
ATOM 4253 C CA . PRO A 1 542 ? 9.616 -0.561 14.879 1.00 94.88 542 PRO A CA 1
ATOM 4254 C C . PRO A 1 542 ? 9.711 -1.455 16.123 1.00 94.88 542 PRO A C 1
ATOM 4256 O O . PRO A 1 542 ? 8.732 -1.675 16.838 1.00 94.88 542 PRO A O 1
ATOM 4259 N N . ARG A 1 543 ? 10.912 -1.976 16.402 1.00 96.00 543 ARG A N 1
ATOM 4260 C CA . ARG A 1 543 ? 11.171 -2.819 17.566 1.00 96.00 543 ARG A CA 1
ATOM 4261 C C . ARG A 1 543 ? 11.023 -2.047 18.876 1.00 96.00 543 ARG A C 1
ATOM 4263 O O . ARG A 1 543 ? 10.480 -2.614 19.821 1.00 96.00 543 ARG A O 1
ATOM 4270 N N . ASP A 1 544 ? 11.482 -0.801 18.932 1.00 97.31 544 ASP A N 1
ATOM 4271 C CA . ASP A 1 544 ? 11.411 0.023 20.143 1.00 97.31 544 ASP A CA 1
ATOM 4272 C C . ASP A 1 544 ? 9.946 0.289 20.522 1.00 97.31 544 ASP A C 1
ATOM 4274 O O . ASP A 1 544 ? 9.543 0.061 21.665 1.00 97.31 544 ASP A O 1
ATOM 4278 N N . TRP A 1 545 ? 9.110 0.629 19.532 1.00 98.19 545 TRP A N 1
ATOM 4279 C CA . TRP A 1 545 ? 7.664 0.777 19.717 1.00 98.19 545 TRP A CA 1
ATOM 4280 C C . TRP A 1 545 ? 6.997 -0.515 20.198 1.00 98.19 545 TRP A C 1
ATOM 4282 O O . TRP A 1 545 ? 6.203 -0.486 21.138 1.00 98.19 545 TRP A O 1
ATOM 4292 N N . LEU A 1 546 ? 7.337 -1.664 19.604 1.00 98.12 546 LEU A N 1
ATOM 4293 C CA . LEU A 1 546 ? 6.801 -2.965 20.021 1.00 98.12 546 LEU A CA 1
ATOM 4294 C C . LEU A 1 546 ? 7.202 -3.336 21.451 1.00 98.12 546 LEU A C 1
ATOM 4296 O O . LEU A 1 546 ? 6.378 -3.854 22.208 1.00 98.12 546 LEU A O 1
ATOM 4300 N N . GLU A 1 547 ? 8.455 -3.102 21.837 1.00 97.88 547 GLU A N 1
ATOM 4301 C CA . GLU A 1 547 ? 8.918 -3.363 23.200 1.00 97.88 547 GLU A CA 1
ATOM 4302 C C . GLU A 1 547 ? 8.158 -2.483 24.206 1.00 97.88 547 GLU A C 1
ATOM 4304 O O . GLU A 1 547 ? 7.640 -2.994 25.207 1.00 97.88 547 GLU A O 1
ATOM 4309 N N . ASP A 1 548 ? 7.972 -1.202 23.894 1.00 98.19 548 ASP A N 1
ATOM 4310 C CA . ASP A 1 548 ? 7.315 -0.244 24.784 1.00 98.19 548 ASP A CA 1
ATOM 4311 C C . ASP A 1 548 ? 5.799 -0.381 24.853 1.00 98.19 548 ASP A C 1
ATOM 4313 O O . ASP A 1 548 ? 5.211 -0.135 25.916 1.00 98.19 548 ASP A O 1
ATOM 4317 N N . ALA A 1 549 ? 5.181 -0.882 23.786 1.00 98.12 549 ALA A N 1
ATOM 4318 C CA . ALA A 1 549 ? 3.781 -1.290 23.745 1.00 98.12 549 ALA A CA 1
ATOM 4319 C C . ALA A 1 549 ? 3.493 -2.534 24.614 1.00 98.12 549 ALA A C 1
ATOM 4321 O O . ALA A 1 549 ? 2.329 -2.862 24.866 1.00 98.12 549 ALA A O 1
ATOM 4322 N N . GLY A 1 550 ? 4.537 -3.231 25.090 1.00 97.69 550 GLY A N 1
ATOM 4323 C CA . GLY A 1 550 ? 4.420 -4.520 25.782 1.00 97.69 550 GLY A CA 1
ATOM 4324 C C . GLY A 1 550 ? 4.267 -5.709 24.826 1.00 97.69 550 GLY A C 1
ATOM 4325 O O . GLY A 1 550 ? 3.859 -6.796 25.232 1.00 97.69 550 GLY A O 1
ATOM 4326 N N . TRP A 1 551 ? 4.609 -5.523 23.552 1.00 97.94 551 TRP A N 1
ATOM 4327 C CA . TRP A 1 551 ? 4.444 -6.481 22.460 1.00 97.94 551 TRP A CA 1
ATOM 4328 C C . TRP A 1 551 ? 5.765 -7.063 21.960 1.00 97.94 551 TRP A C 1
ATOM 4330 O O . TRP A 1 551 ? 5.853 -7.565 20.843 1.00 97.94 551 TRP A O 1
ATOM 4340 N N . ARG A 1 552 ? 6.789 -7.123 22.820 1.00 97.50 552 ARG A N 1
ATOM 4341 C CA . ARG A 1 552 ? 8.060 -7.818 22.531 1.00 97.50 552 ARG A CA 1
ATOM 4342 C C . ARG A 1 552 ? 7.857 -9.241 21.980 1.00 97.50 552 ARG A C 1
ATOM 4344 O O . ARG A 1 552 ? 8.662 -9.713 21.178 1.00 97.50 552 ARG A O 1
ATOM 4351 N N . ARG A 1 553 ? 6.771 -9.915 22.388 1.00 97.94 553 ARG A N 1
ATOM 4352 C CA . ARG A 1 553 ? 6.382 -11.253 21.911 1.00 97.94 553 ARG A CA 1
ATOM 4353 C C . ARG A 1 553 ? 6.123 -11.326 20.400 1.00 97.94 553 ARG A C 1
ATOM 4355 O O . ARG A 1 553 ? 6.290 -12.395 19.829 1.00 97.94 553 ARG A O 1
ATOM 4362 N N . LEU A 1 554 ? 5.823 -10.202 19.748 1.00 98.12 554 LEU A N 1
ATOM 4363 C CA . LEU A 1 554 ? 5.613 -10.094 18.300 1.00 98.12 554 LEU A CA 1
ATOM 4364 C C . LEU A 1 554 ? 6.906 -10.025 17.481 1.00 98.12 554 LEU A C 1
ATOM 4366 O O . LEU A 1 554 ? 6.840 -9.886 16.263 1.00 98.12 554 LEU A O 1
ATOM 4370 N N . ARG A 1 555 ? 8.088 -10.150 18.101 1.00 97.19 555 ARG A N 1
ATOM 4371 C CA . ARG A 1 555 ? 9.367 -10.130 17.374 1.00 97.19 555 ARG A CA 1
ATOM 4372 C C . ARG A 1 555 ? 9.410 -11.101 16.177 1.00 97.19 555 ARG A C 1
ATOM 4374 O O . ARG A 1 555 ? 9.845 -10.646 15.128 1.00 97.19 555 ARG A O 1
ATOM 4381 N N . PRO A 1 556 ? 8.958 -12.369 16.269 1.00 98.06 556 PRO A N 1
ATOM 4382 C CA . PRO A 1 556 ? 8.977 -13.288 15.124 1.00 98.06 556 PRO A CA 1
ATOM 4383 C C . PRO A 1 556 ? 8.093 -12.820 13.965 1.00 98.06 556 PRO A C 1
ATOM 4385 O O . PRO A 1 556 ? 8.527 -12.868 12.818 1.00 98.06 556 PRO A O 1
ATOM 4388 N N . LEU A 1 557 ? 6.902 -12.290 14.267 1.00 98.19 557 LEU A N 1
ATOM 4389 C CA . LEU A 1 557 ? 6.028 -11.673 13.267 1.00 98.19 557 LEU A CA 1
ATOM 4390 C C . LEU A 1 557 ? 6.720 -10.474 12.613 1.00 98.19 557 LEU A C 1
ATOM 4392 O O . LEU A 1 557 ? 6.841 -10.432 11.396 1.00 98.19 557 LEU A O 1
ATOM 4396 N N . ASN A 1 558 ? 7.248 -9.540 13.408 1.00 97.62 558 ASN A N 1
ATOM 4397 C CA . ASN A 1 558 ? 7.959 -8.371 12.889 1.00 97.62 558 ASN A CA 1
ATOM 4398 C C . ASN A 1 558 ? 9.184 -8.756 12.038 1.00 97.62 558 ASN A C 1
ATOM 4400 O O . ASN A 1 558 ? 9.457 -8.111 11.034 1.00 97.62 558 ASN A O 1
ATOM 4404 N N . THR A 1 559 ? 9.903 -9.822 12.407 1.00 96.50 559 THR A N 1
ATOM 4405 C CA . THR A 1 559 ? 11.003 -10.368 11.602 1.00 96.50 559 THR A CA 1
ATOM 4406 C C . THR A 1 559 ? 10.504 -10.902 10.260 1.00 96.50 559 THR A C 1
ATOM 4408 O O . THR A 1 559 ? 11.075 -10.540 9.240 1.00 96.50 559 THR A O 1
ATOM 4411 N N . ALA A 1 560 ? 9.426 -11.693 10.237 1.00 97.12 560 ALA A N 1
ATOM 4412 C CA . ALA A 1 560 ? 8.851 -12.191 8.987 1.00 97.12 560 ALA A CA 1
ATOM 4413 C C . ALA A 1 560 ? 8.378 -11.046 8.075 1.00 97.12 560 ALA A C 1
ATOM 4415 O O . ALA A 1 560 ? 8.715 -11.022 6.897 1.00 97.12 560 ALA A O 1
ATOM 4416 N N . LEU A 1 561 ? 7.651 -10.065 8.623 1.00 97.25 561 LEU A N 1
ATOM 4417 C CA . LEU A 1 561 ? 7.183 -8.893 7.871 1.00 97.25 561 LEU A CA 1
ATOM 4418 C C . LEU A 1 561 ? 8.350 -8.013 7.380 1.00 97.25 561 LEU A C 1
ATOM 4420 O O . LEU A 1 561 ? 8.278 -7.421 6.304 1.00 97.25 561 LEU A O 1
ATOM 4424 N N . GLY A 1 562 ? 9.446 -7.961 8.143 1.00 94.69 562 GLY A N 1
ATOM 4425 C CA . GLY A 1 562 ? 10.680 -7.257 7.792 1.00 94.69 562 GLY A CA 1
ATOM 4426 C C . GLY A 1 562 ? 11.333 -7.736 6.498 1.00 94.69 562 GLY A C 1
ATOM 4427 O O . GLY A 1 562 ? 11.849 -6.907 5.751 1.00 94.69 562 GLY A O 1
ATOM 4428 N N . GLU A 1 563 ? 11.257 -9.034 6.191 1.00 94.50 563 GLU A N 1
ATOM 4429 C CA . GLU A 1 563 ? 11.829 -9.590 4.955 1.00 94.50 563 GLU A CA 1
ATOM 4430 C C . GLU A 1 563 ? 11.118 -9.089 3.697 1.00 94.50 563 GLU A C 1
ATOM 4432 O O . GLU A 1 563 ? 11.761 -8.898 2.669 1.00 94.50 563 GLU A O 1
ATOM 4437 N N . TYR A 1 564 ? 9.809 -8.841 3.777 1.00 93.44 564 TYR A N 1
ATOM 4438 C CA . TYR A 1 564 ? 9.024 -8.308 2.661 1.00 93.44 564 TYR A CA 1
ATOM 4439 C C . TYR A 1 564 ? 9.209 -6.799 2.490 1.00 93.44 564 TYR A C 1
ATOM 4441 O O . TYR A 1 564 ? 9.066 -6.265 1.390 1.00 93.44 564 TYR A O 1
ATOM 4449 N N . ALA A 1 565 ? 9.530 -6.081 3.570 1.00 88.69 565 ALA A N 1
ATOM 4450 C CA . ALA A 1 565 ? 9.694 -4.629 3.535 1.00 88.69 565 ALA A CA 1
ATOM 4451 C C . ALA A 1 565 ? 10.826 -4.176 2.600 1.00 88.69 565 ALA A C 1
ATOM 4453 O O . ALA A 1 565 ? 10.738 -3.088 2.036 1.00 88.69 565 ALA A O 1
ATOM 4454 N N . HIS A 1 566 ? 11.832 -5.027 2.391 1.00 85.88 566 HIS A N 1
ATOM 4455 C CA . HIS A 1 566 ? 12.992 -4.727 1.563 1.00 85.88 566 HIS A CA 1
ATOM 4456 C C . HIS A 1 566 ? 13.216 -5.802 0.501 1.00 85.88 566 HIS A C 1
ATOM 4458 O O . HIS A 1 566 ? 13.157 -7.000 0.787 1.00 85.88 566 HIS A O 1
ATOM 4464 N N . THR A 1 567 ? 13.554 -5.380 -0.714 1.00 81.25 567 THR A N 1
ATOM 4465 C CA . THR A 1 567 ? 13.957 -6.294 -1.792 1.00 81.25 567 THR A CA 1
ATOM 4466 C C . THR A 1 567 ? 15.475 -6.274 -1.912 1.00 81.25 567 THR A C 1
ATOM 4468 O O . THR A 1 567 ? 16.049 -5.414 -2.578 1.00 81.25 567 THR A O 1
ATOM 4471 N N . LYS A 1 568 ? 16.127 -7.212 -1.223 1.00 81.62 568 LYS A N 1
ATOM 4472 C CA . LYS A 1 568 ? 17.584 -7.389 -1.168 1.00 81.62 568 LYS A CA 1
ATOM 4473 C C . LYS A 1 568 ? 17.937 -8.761 -1.741 1.00 81.62 568 LYS A C 1
ATOM 4475 O O . LYS A 1 568 ? 17.113 -9.671 -1.715 1.00 81.62 568 LYS A O 1
ATOM 4480 N N . ALA A 1 569 ? 19.175 -8.955 -2.192 1.00 74.44 569 ALA A N 1
ATOM 4481 C CA . ALA A 1 569 ? 19.614 -10.284 -2.634 1.00 74.44 569 ALA A CA 1
ATOM 4482 C C . ALA A 1 569 ? 19.593 -11.328 -1.502 1.00 74.44 569 ALA A C 1
ATOM 4484 O O . ALA A 1 569 ? 19.389 -12.516 -1.737 1.00 74.44 569 ALA A O 1
ATOM 4485 N N . SER A 1 570 ? 19.740 -10.871 -0.258 1.00 81.81 570 SER A N 1
ATOM 4486 C CA . SER A 1 570 ? 19.634 -11.685 0.951 1.00 81.81 570 SER A CA 1
ATOM 4487 C C . SER A 1 570 ? 18.210 -11.806 1.506 1.00 81.81 570 SER A C 1
ATOM 4489 O O . SER A 1 570 ? 18.043 -12.406 2.567 1.00 81.81 570 SER A O 1
ATOM 4491 N N . SER A 1 571 ? 17.187 -11.254 0.839 1.00 87.00 571 SER A N 1
ATOM 4492 C CA . SER A 1 571 ? 15.795 -11.365 1.294 1.00 87.00 571 SER A CA 1
ATOM 4493 C C . SER A 1 571 ? 15.307 -12.818 1.239 1.00 87.00 571 SER A C 1
ATOM 4495 O O . SER A 1 571 ? 15.592 -13.550 0.288 1.00 87.00 571 SER A O 1
ATOM 4497 N N . ARG A 1 572 ? 14.563 -13.234 2.272 1.00 92.38 572 ARG A N 1
ATOM 4498 C CA . ARG A 1 572 ? 14.128 -14.627 2.501 1.00 92.38 572 ARG A CA 1
ATOM 4499 C C . ARG A 1 572 ? 12.608 -14.731 2.555 1.00 92.38 572 ARG A C 1
ATOM 4501 O O . ARG A 1 572 ? 12.042 -15.112 3.579 1.00 92.38 572 ARG A O 1
ATOM 4508 N N . TRP A 1 573 ? 11.931 -14.339 1.485 1.00 92.88 573 TRP A N 1
ATOM 4509 C CA . TRP A 1 573 ? 10.469 -14.309 1.407 1.00 92.88 573 TRP A CA 1
ATOM 4510 C C . TRP A 1 573 ? 9.847 -15.702 1.576 1.00 92.88 573 TRP A C 1
ATOM 4512 O O . TRP A 1 573 ? 8.892 -15.838 2.338 1.00 92.88 573 TRP A O 1
ATOM 4522 N N . SER A 1 574 ? 10.413 -16.757 0.985 1.00 92.69 574 SER A N 1
ATOM 4523 C CA . SER A 1 574 ? 9.933 -18.138 1.131 1.00 92.69 574 SER A CA 1
ATOM 4524 C C . SER A 1 574 ? 9.983 -18.581 2.592 1.00 92.69 574 SER A C 1
ATOM 4526 O O . SER A 1 574 ? 8.990 -19.060 3.141 1.00 92.69 574 SER A O 1
ATOM 4528 N N . SER A 1 575 ? 11.114 -18.361 3.264 1.00 95.56 575 SER A N 1
ATOM 4529 C CA . SER A 1 575 ? 11.274 -18.697 4.682 1.00 95.56 575 SER A CA 1
ATOM 4530 C C . SER A 1 575 ? 10.450 -17.794 5.594 1.00 95.56 575 SER A C 1
ATOM 4532 O O . SER A 1 575 ? 9.929 -18.252 6.609 1.00 95.56 575 SER A O 1
ATOM 4534 N N . ALA A 1 576 ? 10.284 -16.516 5.245 1.00 96.69 576 ALA A N 1
ATOM 4535 C CA . ALA A 1 576 ? 9.384 -15.616 5.953 1.00 96.69 576 ALA A CA 1
ATOM 4536 C C . ALA A 1 576 ? 7.936 -16.101 5.838 1.00 96.69 576 ALA A C 1
ATOM 4538 O O . ALA A 1 576 ? 7.212 -16.087 6.829 1.00 96.69 576 ALA A O 1
ATOM 4539 N N . ARG A 1 577 ? 7.519 -16.596 4.666 1.00 96.00 577 ARG A N 1
ATOM 4540 C CA . ARG A 1 577 ? 6.204 -17.213 4.452 1.00 96.00 577 ARG A CA 1
ATOM 4541 C C . ARG A 1 577 ? 6.036 -18.482 5.283 1.00 96.00 577 ARG A C 1
ATOM 4543 O O . ARG A 1 577 ? 4.997 -18.650 5.914 1.00 96.00 577 ARG A O 1
ATOM 4550 N N . GLN A 1 578 ? 7.062 -19.331 5.359 1.00 97.00 578 GLN A N 1
ATOM 4551 C CA . GLN A 1 578 ? 7.062 -20.499 6.248 1.00 97.00 578 GLN A CA 1
ATOM 4552 C C . GLN A 1 578 ? 6.965 -20.100 7.725 1.00 97.00 578 GLN A C 1
ATOM 4554 O O . GLN A 1 578 ? 6.217 -20.721 8.478 1.00 97.00 578 GLN A O 1
ATOM 4559 N N . LEU A 1 579 ? 7.666 -19.041 8.141 1.00 97.94 579 LEU A N 1
ATOM 4560 C CA . LEU A 1 579 ? 7.541 -18.510 9.495 1.00 97.94 579 LEU A CA 1
ATOM 4561 C C . LEU A 1 579 ? 6.114 -18.013 9.744 1.00 97.94 579 LEU A C 1
ATOM 4563 O O . LEU A 1 579 ? 5.508 -18.447 10.713 1.00 97.94 579 LEU A O 1
ATOM 4567 N N . LEU A 1 580 ? 5.533 -17.194 8.858 1.00 98.00 580 LEU A N 1
ATOM 4568 C CA . LEU A 1 580 ? 4.126 -16.777 8.971 1.00 98.00 580 LEU A CA 1
ATOM 4569 C C . LEU A 1 580 ? 3.181 -17.982 9.062 1.00 98.00 580 LEU A C 1
ATOM 4571 O O . LEU A 1 580 ? 2.246 -17.964 9.859 1.00 98.00 580 LEU A O 1
ATOM 4575 N N . SER A 1 581 ? 3.458 -19.047 8.306 1.00 97.31 581 SER A N 1
ATOM 4576 C CA . SER A 1 581 ? 2.702 -20.294 8.375 1.00 97.31 581 SER A CA 1
ATOM 4577 C C . SER A 1 581 ? 2.743 -20.906 9.776 1.00 97.31 581 SER A C 1
ATOM 4579 O O . SER A 1 581 ? 1.695 -21.299 10.285 1.00 97.31 581 SER A O 1
ATOM 4581 N N . SER A 1 582 ? 3.915 -20.938 10.424 1.00 97.56 582 SER A N 1
ATOM 4582 C CA . SER A 1 582 ? 4.075 -21.477 11.782 1.00 97.56 582 SER A CA 1
ATOM 4583 C C . SER A 1 582 ? 3.524 -20.567 12.885 1.00 97.56 582 SER A C 1
ATOM 4585 O O . SER A 1 582 ? 3.279 -21.037 13.997 1.00 97.56 582 SER A O 1
ATOM 4587 N N . LEU A 1 583 ? 3.292 -19.280 12.597 1.00 97.25 583 LEU A N 1
ATOM 4588 C CA . LEU A 1 583 ? 2.650 -18.343 13.528 1.00 97.25 583 LEU A CA 1
ATOM 4589 C C . LEU A 1 583 ? 1.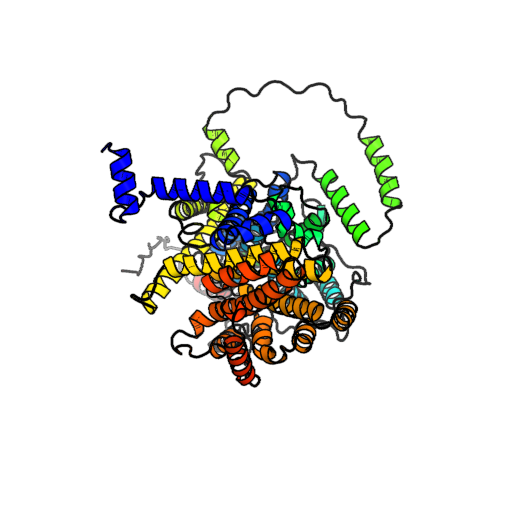135 -18.554 13.651 1.00 97.25 583 LEU A C 1
ATOM 4591 O O . LEU A 1 583 ? 0.526 -17.998 14.565 1.00 97.25 583 LEU A O 1
ATOM 4595 N N . GLN A 1 584 ? 0.517 -19.327 12.756 1.00 96.75 584 GLN A N 1
ATOM 4596 C CA . GLN A 1 584 ? -0.907 -19.634 12.847 1.00 96.75 584 GLN A CA 1
ATOM 4597 C C . GLN A 1 584 ? -1.169 -20.619 13.989 1.00 96.75 584 GLN A C 1
ATOM 4599 O O . GLN A 1 584 ? -0.433 -21.589 14.177 1.00 96.75 584 GLN A O 1
ATOM 4604 N N . VAL A 1 585 ? -2.223 -20.357 14.759 1.00 94.31 585 VAL A N 1
ATOM 4605 C CA . VAL A 1 585 ? -2.687 -21.249 15.828 1.00 94.31 585 VAL A CA 1
ATOM 4606 C C . VAL A 1 585 ? -3.615 -22.287 15.208 1.00 94.31 585 VAL A C 1
ATOM 4608 O O . VAL A 1 585 ? -4.526 -21.913 14.476 1.00 94.31 585 VAL A O 1
ATOM 4611 N N . ASP A 1 586 ? -3.371 -23.566 15.496 1.00 93.31 586 ASP A N 1
ATOM 4612 C CA . ASP A 1 586 ? -4.203 -24.701 15.068 1.00 93.31 586 ASP A CA 1
ATOM 4613 C C . ASP A 1 586 ? -4.460 -24.781 13.546 1.00 93.31 586 ASP A C 1
ATOM 4615 O O . ASP A 1 586 ? -5.485 -25.302 13.108 1.00 93.31 586 ASP A O 1
ATOM 4619 N N . ALA A 1 587 ? -3.538 -24.264 12.722 1.00 93.25 587 ALA A N 1
ATOM 4620 C CA . ALA A 1 587 ? -3.668 -24.331 11.268 1.00 93.25 587 ALA A CA 1
ATOM 4621 C C . ALA A 1 587 ? -3.418 -25.746 10.735 1.00 93.25 587 ALA A C 1
ATOM 4623 O O . ALA A 1 587 ? -2.493 -26.432 11.174 1.00 93.25 587 ALA A O 1
ATOM 4624 N N . ASP A 1 588 ? -4.211 -26.137 9.737 1.00 92.06 588 ASP A N 1
ATOM 4625 C CA . ASP A 1 588 ? -3.987 -27.352 8.959 1.00 92.06 588 ASP A CA 1
ATOM 4626 C C . ASP A 1 588 ? -2.635 -27.260 8.226 1.00 92.06 588 ASP A C 1
ATOM 4628 O O . ASP A 1 588 ? -2.464 -26.356 7.402 1.00 92.06 588 ASP A O 1
ATOM 4632 N N . PRO A 1 589 ? -1.672 -28.164 8.497 1.00 92.56 589 PRO A N 1
ATOM 4633 C CA . PRO A 1 589 ? -0.362 -28.150 7.855 1.00 92.56 589 PRO A CA 1
ATOM 4634 C C . PRO A 1 589 ? -0.402 -28.137 6.323 1.00 92.56 589 PRO A C 1
ATOM 4636 O O . PRO A 1 589 ? 0.508 -27.571 5.717 1.00 92.56 589 PRO A O 1
ATOM 4639 N N . GLU A 1 590 ? -1.425 -28.731 5.697 1.00 89.19 590 GLU A N 1
ATOM 4640 C CA . GLU A 1 590 ? -1.528 -28.804 4.233 1.00 89.19 590 GLU A CA 1
ATOM 4641 C C . GLU A 1 590 ? -1.888 -27.450 3.607 1.00 89.19 590 GLU A C 1
ATOM 4643 O O . GLU A 1 590 ? -1.374 -27.095 2.545 1.00 89.19 590 GLU A O 1
ATOM 4648 N N . THR A 1 591 ? -2.718 -26.653 4.284 1.00 88.62 591 THR A N 1
ATOM 4649 C CA . THR A 1 591 ? -3.178 -25.351 3.776 1.00 88.62 591 THR A CA 1
ATOM 4650 C C . THR A 1 591 ? -2.493 -24.159 4.439 1.00 88.62 591 THR A C 1
ATOM 4652 O O . THR A 1 591 ? -2.620 -23.036 3.948 1.00 88.62 591 THR A O 1
ATOM 4655 N N . ALA A 1 592 ? -1.764 -24.372 5.540 1.00 93.12 592 ALA A N 1
ATOM 4656 C CA . ALA A 1 592 ? -1.215 -23.308 6.377 1.00 93.12 592 ALA A CA 1
ATOM 4657 C C . ALA A 1 592 ? -0.347 -22.321 5.585 1.00 93.12 592 ALA A C 1
ATOM 4659 O O . ALA A 1 592 ? -0.455 -21.112 5.786 1.00 93.12 592 ALA A O 1
ATOM 4660 N N . ILE A 1 593 ? 0.475 -22.802 4.649 1.00 92.56 593 ILE A N 1
ATOM 4661 C CA . ILE A 1 593 ? 1.343 -21.927 3.852 1.00 92.56 593 ILE A CA 1
ATOM 4662 C C . ILE A 1 593 ? 0.541 -20.971 2.956 1.00 92.56 593 ILE A C 1
ATOM 4664 O O . ILE A 1 593 ? 0.935 -19.817 2.778 1.00 92.56 593 ILE A O 1
ATOM 4668 N N . SER A 1 594 ? -0.604 -21.429 2.446 1.00 88.25 594 SER A N 1
ATOM 4669 C CA . SER A 1 594 ? -1.497 -20.656 1.581 1.00 88.25 594 SER A CA 1
ATOM 4670 C C . SER A 1 594 ? -2.293 -19.622 2.379 1.00 88.25 594 SER A C 1
ATOM 4672 O O . SER A 1 594 ? -2.493 -18.500 1.917 1.00 88.25 594 SER A O 1
ATOM 4674 N N . THR A 1 595 ? -2.689 -19.948 3.614 1.00 91.06 595 THR A N 1
ATOM 4675 C CA . THR A 1 595 ? -3.469 -19.049 4.482 1.00 91.06 595 THR A CA 1
ATOM 4676 C C . THR A 1 595 ? -2.612 -18.090 5.313 1.00 91.06 595 THR A C 1
ATOM 4678 O O . THR A 1 595 ? -3.137 -17.106 5.836 1.00 91.06 595 THR A O 1
ATOM 4681 N N . ALA A 1 596 ? -1.297 -18.320 5.398 1.00 95.00 596 ALA A N 1
ATOM 4682 C CA . ALA A 1 596 ? -0.369 -17.611 6.282 1.00 95.00 596 ALA A CA 1
ATOM 4683 C C . ALA A 1 596 ? -0.440 -16.076 6.190 1.00 95.00 596 ALA A C 1
ATOM 4685 O O . ALA A 1 596 ? -0.501 -15.393 7.213 1.00 95.00 596 ALA A O 1
ATOM 4686 N N . ARG A 1 597 ? -0.450 -15.515 4.971 1.00 95.12 597 ARG A N 1
ATOM 4687 C CA . ARG A 1 597 ? -0.505 -14.052 4.764 1.00 95.12 597 ARG A CA 1
ATOM 4688 C C . ARG A 1 597 ? -1.854 -13.467 5.176 1.00 95.12 597 ARG A C 1
ATOM 4690 O O . ARG A 1 597 ? -1.886 -12.435 5.838 1.00 95.12 597 ARG A O 1
ATOM 4697 N N . GLY A 1 598 ? -2.950 -14.150 4.836 1.00 94.25 598 GLY A N 1
ATOM 4698 C CA . GLY A 1 598 ? -4.295 -13.748 5.255 1.00 94.25 598 GLY A CA 1
ATOM 4699 C C . GLY A 1 598 ? -4.431 -13.763 6.778 1.00 94.25 598 GLY A C 1
ATOM 4700 O O . GLY A 1 598 ? -4.848 -12.772 7.365 1.00 94.25 598 GLY A O 1
ATOM 4701 N N . ALA A 1 599 ? -3.960 -14.829 7.432 1.00 94.88 599 ALA A N 1
ATOM 4702 C CA . ALA A 1 599 ? -3.968 -14.939 8.889 1.00 94.88 599 ALA A CA 1
ATOM 4703 C C . ALA A 1 599 ? -3.101 -13.868 9.579 1.00 94.88 599 ALA A C 1
ATOM 4705 O O . ALA A 1 599 ? -3.474 -13.354 10.634 1.00 94.88 599 ALA A O 1
ATOM 4706 N N . ALA A 1 600 ? -1.961 -13.496 8.984 1.00 97.50 600 ALA A N 1
ATOM 4707 C CA . ALA A 1 600 ? -1.140 -12.394 9.481 1.00 97.50 600 ALA A CA 1
ATOM 4708 C C . ALA A 1 600 ? -1.882 -11.049 9.397 1.00 97.50 600 ALA A C 1
ATOM 4710 O O . ALA A 1 600 ? -1.865 -10.288 10.368 1.00 97.50 600 ALA A O 1
ATOM 4711 N N . ILE A 1 601 ? -2.560 -10.772 8.273 1.00 97.06 601 ILE A N 1
ATOM 4712 C CA . ILE A 1 601 ? -3.395 -9.572 8.102 1.00 97.06 601 ILE A CA 1
ATOM 4713 C C . ILE A 1 601 ? -4.512 -9.549 9.140 1.00 97.06 601 ILE A C 1
ATOM 4715 O O . ILE A 1 601 ? -4.664 -8.542 9.832 1.00 97.06 601 ILE A O 1
ATOM 4719 N N . ASP A 1 602 ? -5.248 -10.651 9.285 1.00 95.25 602 ASP A N 1
ATOM 4720 C CA . ASP A 1 602 ? -6.363 -10.768 10.226 1.00 95.25 602 ASP A CA 1
ATOM 4721 C C . ASP A 1 602 ? -5.892 -10.506 11.665 1.00 95.25 602 ASP A C 1
ATOM 4723 O O . ASP A 1 602 ? -6.490 -9.703 12.381 1.00 95.25 602 ASP A O 1
ATOM 4727 N N . PHE A 1 603 ? -4.760 -11.087 12.073 1.00 97.00 603 PHE A N 1
ATOM 4728 C CA . PHE A 1 603 ? -4.219 -10.882 13.416 1.00 97.00 603 PHE A CA 1
ATOM 4729 C C . PHE A 1 603 ? -3.745 -9.444 13.671 1.00 97.00 603 PHE A C 1
ATOM 4731 O O . PHE A 1 603 ? -4.003 -8.892 14.740 1.00 97.00 603 PHE A O 1
ATOM 4738 N N . VAL A 1 604 ? -3.078 -8.793 12.715 1.00 97.88 604 VAL A N 1
ATOM 4739 C CA . VA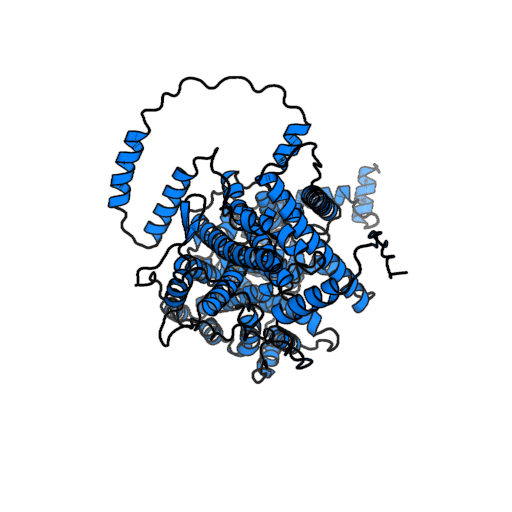L A 1 604 ? -2.708 -7.377 12.885 1.00 97.88 604 VAL A CA 1
ATOM 4740 C C . VAL A 1 604 ? -3.956 -6.488 12.879 1.00 97.88 604 VAL A C 1
ATOM 4742 O O . VAL A 1 604 ? -4.029 -5.554 13.674 1.00 97.88 604 VAL A O 1
ATOM 4745 N N . CYS A 1 605 ? -4.976 -6.808 12.077 1.00 97.31 605 CYS A N 1
ATOM 4746 C CA . CYS A 1 605 ? -6.269 -6.123 12.116 1.00 97.31 605 CYS A CA 1
ATOM 4747 C C . CYS A 1 605 ? -6.973 -6.282 13.471 1.00 97.31 605 CYS A C 1
ATOM 4749 O O . CYS A 1 605 ? -7.561 -5.319 13.951 1.00 97.31 605 CYS A O 1
ATOM 4751 N N . GLU A 1 606 ? -6.874 -7.440 14.129 1.00 96.50 606 GLU A N 1
ATOM 4752 C CA . GLU A 1 606 ? -7.358 -7.632 15.503 1.00 96.50 606 GLU A CA 1
ATOM 4753 C C . GLU A 1 606 ? -6.632 -6.728 16.512 1.00 96.50 606 GLU A C 1
ATOM 4755 O O . GLU A 1 606 ? -7.273 -6.189 17.420 1.00 96.50 606 GLU A O 1
ATOM 4760 N N . LEU A 1 607 ? -5.315 -6.534 16.370 1.00 97.75 607 LEU A N 1
ATOM 4761 C CA . LEU A 1 607 ? -4.551 -5.612 17.221 1.00 97.75 607 LEU A CA 1
ATOM 4762 C C . LEU A 1 607 ? -4.956 -4.153 16.973 1.00 97.75 607 LEU A C 1
ATOM 4764 O O . LEU A 1 607 ? -5.141 -3.404 17.934 1.00 97.75 607 LEU A O 1
ATOM 4768 N N . ILE A 1 608 ? -5.133 -3.766 15.703 1.00 98.25 608 ILE A N 1
ATOM 4769 C CA . ILE A 1 608 ? -5.624 -2.435 15.320 1.00 98.25 608 ILE A CA 1
ATOM 4770 C C . ILE A 1 608 ? -7.016 -2.217 15.901 1.00 98.25 608 ILE A C 1
ATOM 4772 O O . ILE A 1 608 ? -7.238 -1.216 16.564 1.00 98.25 608 ILE A O 1
ATOM 4776 N N . ALA A 1 609 ? -7.945 -3.150 15.700 1.00 97.94 609 ALA A N 1
ATOM 4777 C CA . ALA A 1 609 ? -9.320 -3.040 16.172 1.00 97.94 609 ALA A CA 1
ATOM 4778 C C . ALA A 1 609 ? -9.388 -2.826 17.689 1.00 97.94 609 ALA A C 1
ATOM 4780 O O . ALA A 1 609 ? -10.087 -1.923 18.153 1.00 97.94 609 ALA A O 1
ATOM 4781 N N . ALA A 1 610 ? -8.619 -3.613 18.450 1.00 97.00 610 ALA A N 1
ATOM 4782 C CA . ALA A 1 610 ? -8.538 -3.475 19.899 1.00 97.00 610 ALA A CA 1
ATOM 4783 C C . ALA A 1 610 ? -7.993 -2.099 20.307 1.00 97.00 610 ALA A C 1
ATOM 4785 O O . ALA A 1 610 ? -8.560 -1.445 21.178 1.00 97.00 610 ALA A O 1
ATOM 4786 N N . GLU A 1 611 ? -6.922 -1.628 19.666 1.00 98.31 611 GLU A N 1
ATOM 4787 C CA . GLU A 1 611 ? -6.348 -0.324 19.994 1.00 98.31 611 GLU A CA 1
ATOM 4788 C C . GLU A 1 611 ? -7.262 0.832 19.557 1.00 98.31 611 GLU A C 1
ATOM 4790 O O . GLU A 1 611 ? -7.461 1.768 20.319 1.00 98.31 611 GLU A O 1
ATOM 4795 N N . ILE A 1 612 ? -7.903 0.755 18.392 1.00 98.19 612 ILE A N 1
ATOM 4796 C CA . ILE A 1 612 ? -8.815 1.786 17.876 1.00 98.19 612 ILE A CA 1
ATOM 4797 C C . ILE A 1 612 ? -10.077 1.913 18.726 1.00 98.19 612 ILE A C 1
ATOM 4799 O O . ILE A 1 612 ? -10.546 3.030 18.937 1.00 98.19 612 ILE A O 1
ATOM 4803 N N . ALA A 1 613 ? -10.600 0.816 19.274 1.00 97.75 613 ALA A N 1
ATOM 4804 C CA . ALA A 1 613 ? -11.699 0.879 20.233 1.00 97.75 613 ALA A CA 1
ATOM 4805 C C . ALA A 1 613 ? -11.302 1.633 21.518 1.00 97.75 613 ALA A C 1
ATOM 4807 O O . ALA A 1 613 ? -12.096 2.408 22.045 1.00 97.75 613 ALA A O 1
ATOM 4808 N N . GLU A 1 614 ? -10.068 1.449 21.992 1.00 97.81 614 GLU A N 1
ATOM 4809 C CA . GLU A 1 614 ? -9.529 2.146 23.166 1.00 97.81 614 GLU A CA 1
ATOM 4810 C C . GLU A 1 614 ? -9.232 3.627 22.886 1.00 97.81 614 GLU A C 1
ATOM 4812 O O . GLU A 1 614 ? -9.494 4.476 23.734 1.00 97.81 614 GLU A O 1
ATOM 4817 N N . GLN A 1 615 ? -8.725 3.960 21.694 1.00 98.19 615 GLN A N 1
ATOM 4818 C CA . GLN A 1 615 ? -8.556 5.353 21.260 1.00 98.19 615 GLN A CA 1
ATOM 4819 C C . GLN A 1 615 ? -9.911 6.045 21.074 1.00 98.19 615 GLN A C 1
ATOM 4821 O O . GLN A 1 615 ? -10.077 7.208 21.421 1.00 98.19 615 GLN A O 1
ATOM 4826 N N . MET A 1 616 ? -10.915 5.338 20.551 1.00 98.38 616 MET A N 1
ATOM 4827 C CA . MET A 1 616 ? -12.257 5.897 20.414 1.00 98.38 616 MET A CA 1
ATOM 4828 C C . MET A 1 616 ? -12.901 6.157 21.779 1.00 98.38 616 MET A C 1
ATOM 4830 O O . MET A 1 616 ? -13.673 7.098 21.897 1.00 98.38 616 MET A O 1
ATOM 4834 N N . GLU A 1 617 ? -12.582 5.377 22.816 1.00 98.12 617 GLU A N 1
ATOM 4835 C CA . GLU A 1 617 ? -13.104 5.587 24.176 1.00 98.12 617 GLU A CA 1
ATOM 4836 C C . GLU A 1 617 ? -12.696 6.956 24.740 1.00 98.12 617 GLU A C 1
ATOM 4838 O O . GLU A 1 617 ? -13.512 7.622 25.376 1.00 98.12 617 GLU A O 1
ATOM 4843 N N . SER A 1 618 ? -11.468 7.415 24.470 1.00 97.19 618 SER A N 1
ATOM 4844 C CA . SER A 1 618 ? -11.011 8.742 24.905 1.00 97.19 618 SER A CA 1
ATOM 4845 C C . SER A 1 618 ? -11.624 9.886 24.090 1.00 97.19 618 SER A C 1
ATOM 4847 O O . SER A 1 618 ? -11.794 10.980 24.623 1.00 97.19 618 SER A O 1
ATOM 4849 N N . ILE A 1 619 ? -11.985 9.638 22.826 1.00 98.25 619 ILE A N 1
ATOM 4850 C CA . ILE A 1 619 ? -12.609 10.625 21.929 1.00 98.25 619 ILE A CA 1
ATOM 4851 C C . ILE A 1 619 ? -14.123 10.724 22.180 1.00 98.25 619 ILE A C 1
ATOM 4853 O O . ILE A 1 619 ? -14.674 11.814 22.317 1.00 98.25 619 ILE A O 1
ATOM 4857 N N . SER A 1 620 ? -14.817 9.585 22.209 1.00 98.56 620 SER A N 1
ATOM 4858 C CA . SER A 1 620 ? -16.252 9.469 22.468 1.00 98.56 620 SER A CA 1
ATOM 4859 C C . SER A 1 620 ? -16.613 8.064 22.983 1.00 98.56 620 SER A C 1
ATOM 4861 O O . SER A 1 620 ? -16.773 7.129 22.185 1.00 98.56 620 SER A O 1
ATOM 4863 N N . PRO A 1 621 ? -16.871 7.913 24.298 1.00 98.38 621 PRO A N 1
ATOM 4864 C CA . PRO A 1 621 ? -17.305 6.647 24.898 1.00 98.38 621 PRO A CA 1
ATOM 4865 C C . PRO A 1 621 ? -18.553 6.050 24.233 1.00 98.38 621 PRO A C 1
ATOM 4867 O O . PRO A 1 621 ? -18.667 4.842 24.052 1.00 98.38 621 PRO A O 1
ATOM 4870 N N . THR A 1 622 ? -19.482 6.912 23.795 1.00 98.44 622 THR A N 1
ATOM 4871 C CA . THR A 1 622 ? -20.714 6.484 23.111 1.00 98.44 622 THR A CA 1
ATOM 4872 C C . THR A 1 622 ? -20.417 5.784 21.786 1.00 98.44 622 THR A C 1
ATOM 4874 O O . THR A 1 622 ? -21.071 4.799 21.446 1.00 98.44 622 THR A O 1
ATOM 4877 N N . ILE A 1 623 ? -19.473 6.309 20.999 1.00 98.56 623 ILE A N 1
ATOM 4878 C CA . ILE A 1 623 ? -19.089 5.675 19.735 1.00 98.56 623 ILE A CA 1
ATOM 4879 C C . ILE A 1 623 ? -18.299 4.404 20.033 1.00 98.56 623 ILE A C 1
ATOM 4881 O O . ILE A 1 623 ? -18.563 3.389 19.398 1.00 98.56 623 ILE A O 1
ATOM 4885 N N . ALA A 1 624 ? -17.378 4.446 20.999 1.00 98.25 624 ALA A N 1
ATOM 4886 C CA . ALA A 1 624 ? -16.521 3.321 21.356 1.00 98.25 624 ALA A CA 1
ATOM 4887 C C . ALA A 1 624 ? -17.316 2.073 21.757 1.00 98.25 624 ALA A C 1
ATOM 4889 O O . ALA A 1 624 ? -17.061 1.002 21.213 1.00 98.25 624 ALA A O 1
ATOM 4890 N N . GLU A 1 625 ? -18.316 2.206 22.633 1.00 97.56 625 GLU A N 1
ATOM 4891 C CA . GLU A 1 625 ? -19.188 1.097 23.051 1.00 97.56 625 GLU A CA 1
ATOM 4892 C C . GLU A 1 625 ? -19.852 0.413 21.846 1.00 97.56 625 GLU A C 1
ATOM 4894 O O . GLU A 1 625 ? -19.736 -0.795 21.655 1.00 97.56 625 GLU A O 1
ATOM 4899 N N . VAL A 1 626 ? -20.480 1.198 20.969 1.00 98.25 626 VAL A N 1
ATOM 4900 C CA . VAL A 1 626 ? -21.185 0.668 19.793 1.00 98.25 626 VAL A CA 1
ATOM 4901 C C . VAL A 1 626 ? -20.211 0.147 18.733 1.00 98.25 626 VAL A C 1
ATOM 4903 O O . VAL A 1 626 ? -20.521 -0.802 18.015 1.00 98.25 626 VAL A O 1
ATOM 4906 N N . LEU A 1 627 ? -19.029 0.753 18.617 1.00 98.00 627 LEU A N 1
ATOM 4907 C CA . LEU A 1 627 ? -17.979 0.314 17.704 1.00 98.00 627 LEU A CA 1
ATOM 4908 C C . LEU A 1 627 ? -17.425 -1.053 18.118 1.00 98.00 627 LEU A C 1
ATOM 4910 O O . LEU A 1 627 ? -17.189 -1.882 17.242 1.00 98.00 627 LEU A O 1
ATOM 4914 N N . LYS A 1 628 ? -17.275 -1.315 19.424 1.00 97.81 628 LYS A N 1
ATOM 4915 C CA . LYS A 1 628 ? -16.862 -2.626 19.951 1.00 97.81 628 LYS A CA 1
ATOM 4916 C C . LYS A 1 628 ? -17.810 -3.735 19.483 1.00 97.81 628 LYS A C 1
ATOM 4918 O O . LYS A 1 628 ? -17.347 -4.754 18.969 1.00 97.81 628 LYS A O 1
ATOM 4923 N N . ASP A 1 629 ? -19.119 -3.487 19.547 1.00 97.12 629 ASP A N 1
ATOM 4924 C CA . ASP A 1 629 ? -20.140 -4.410 19.037 1.00 97.12 629 ASP A CA 1
ATOM 4925 C C . ASP A 1 629 ? -20.059 -4.594 17.514 1.00 97.12 629 ASP A C 1
ATOM 4927 O O . ASP A 1 629 ? -20.127 -5.717 17.020 1.00 97.12 629 ASP A O 1
ATOM 4931 N N . VAL A 1 630 ? -19.906 -3.499 16.757 1.00 97.50 630 VAL A N 1
ATOM 4932 C CA . VAL A 1 630 ? -19.810 -3.542 15.284 1.00 97.50 630 VAL A CA 1
ATOM 4933 C C . VAL A 1 630 ? -18.587 -4.338 14.827 1.00 97.50 630 VAL A C 1
ATOM 4935 O O . VAL A 1 630 ? -18.692 -5.113 13.882 1.00 97.50 630 VAL A O 1
ATOM 4938 N N . LEU A 1 631 ? -17.435 -4.157 15.478 1.00 96.69 631 LEU A N 1
ATOM 4939 C CA . LEU A 1 631 ? -16.204 -4.867 15.128 1.00 96.69 631 LEU A CA 1
ATOM 4940 C C . LEU A 1 631 ? -16.269 -6.349 15.537 1.00 96.69 631 LEU A C 1
ATOM 4942 O O . LEU A 1 631 ? -15.846 -7.208 14.763 1.00 96.69 631 LEU A O 1
ATOM 4946 N N . SER A 1 632 ? -16.862 -6.676 16.689 1.00 95.12 632 SER A N 1
ATOM 4947 C CA . SER A 1 632 ? -17.073 -8.077 17.086 1.00 95.12 632 SER A CA 1
ATOM 4948 C C . SER A 1 632 ? -18.046 -8.805 16.147 1.00 95.12 632 SER A C 1
ATOM 4950 O O . SER A 1 632 ? -17.772 -9.936 15.757 1.00 95.12 632 SER A O 1
ATOM 4952 N N . ASP A 1 633 ? -19.114 -8.147 15.671 1.00 94.81 633 ASP A N 1
ATOM 4953 C CA . ASP A 1 633 ? -20.057 -8.729 14.695 1.00 94.81 633 ASP A CA 1
ATOM 4954 C C . ASP A 1 633 ? -19.375 -9.176 13.381 1.00 94.81 633 ASP A C 1
ATOM 4956 O O . ASP A 1 633 ? -19.892 -10.054 12.686 1.00 94.81 633 ASP A O 1
ATOM 4960 N N . VAL A 1 634 ? -18.226 -8.584 13.032 1.00 93.75 634 VAL A N 1
ATOM 4961 C CA . VAL A 1 634 ? -17.433 -8.925 11.836 1.00 93.75 634 VAL A CA 1
ATOM 4962 C C . VAL A 1 634 ? -16.177 -9.746 12.149 1.00 93.75 634 VAL A C 1
ATOM 4964 O O . VAL A 1 634 ? -15.276 -9.831 11.318 1.00 93.75 634 VAL A O 1
ATOM 4967 N N . GLY A 1 635 ? -16.119 -10.375 13.327 1.00 91.50 635 GLY A N 1
ATOM 4968 C CA . GLY A 1 635 ? -15.074 -11.333 13.698 1.00 91.50 635 GLY A CA 1
ATOM 4969 C C . GLY A 1 635 ? -13.803 -10.723 14.294 1.00 91.50 635 GLY A C 1
ATOM 4970 O O . GLY A 1 635 ? -12.799 -11.419 14.423 1.00 91.50 635 GLY A O 1
ATOM 4971 N N . LEU A 1 636 ? -13.814 -9.443 14.682 1.00 91.75 636 LEU A N 1
ATOM 4972 C CA . LEU A 1 636 ? -12.710 -8.801 15.410 1.00 91.75 636 LEU A CA 1
ATOM 4973 C C . LEU A 1 636 ? -12.940 -8.901 16.929 1.00 91.75 636 LEU A C 1
ATOM 4975 O O . LEU A 1 636 ? -13.067 -7.899 17.633 1.00 91.75 636 LEU A O 1
ATOM 4979 N N . ASP A 1 637 ? -13.000 -10.129 17.444 1.00 86.00 637 ASP A N 1
ATOM 4980 C CA . ASP A 1 637 ? -13.379 -10.426 18.838 1.00 86.00 637 ASP A CA 1
ATOM 4981 C C . ASP A 1 637 ? -12.350 -9.978 19.889 1.00 86.00 637 ASP A C 1
ATOM 4983 O O . ASP A 1 637 ? -12.661 -9.892 21.081 1.00 86.00 637 ASP A O 1
ATOM 4987 N N . SER A 1 638 ? -11.125 -9.643 19.469 1.00 78.38 638 SER A N 1
ATOM 4988 C CA . SER A 1 638 ? -10.088 -9.068 20.344 1.00 78.38 638 SER A CA 1
ATOM 4989 C C . SER A 1 638 ? -10.558 -7.804 21.068 1.00 78.38 638 SER A C 1
ATOM 4991 O O . SER A 1 638 ? -10.049 -7.466 22.137 1.00 78.38 638 SER A O 1
ATOM 4993 N N . VAL A 1 639 ? -11.550 -7.126 20.494 1.00 71.50 639 VAL A N 1
ATOM 4994 C CA . VAL A 1 639 ? -12.151 -5.903 21.012 1.00 71.50 639 VAL A CA 1
ATOM 4995 C C . VAL A 1 639 ? -12.993 -6.156 22.272 1.00 71.50 639 VAL A C 1
ATOM 4997 O O . VAL A 1 639 ? -13.110 -5.272 23.120 1.00 71.50 639 VAL A O 1
ATOM 5000 N N . THR A 1 640 ? -13.547 -7.362 22.436 1.00 73.06 640 THR A N 1
ATOM 5001 C CA . THR A 1 640 ? -14.374 -7.744 23.596 1.00 73.06 640 THR A CA 1
ATOM 5002 C C . THR A 1 640 ? -13.661 -8.719 24.539 1.00 73.06 640 THR A C 1
ATOM 5004 O O . THR A 1 640 ? -14.027 -8.824 25.711 1.00 73.06 640 THR A O 1
ATOM 5007 N N . SER A 1 641 ? -12.614 -9.414 24.074 1.00 79.88 641 SER A N 1
ATOM 5008 C CA . SER A 1 641 ? -11.855 -10.385 24.869 1.00 79.88 641 SER A CA 1
ATOM 5009 C C . SER A 1 641 ? -10.360 -10.372 24.552 1.00 79.88 641 SER A C 1
ATOM 5011 O O . SER A 1 641 ? -9.935 -10.634 23.432 1.00 79.88 641 SER A O 1
ATOM 5013 N N . ALA A 1 642 ? -9.527 -10.188 25.581 1.00 80.00 642 ALA A N 1
ATOM 5014 C CA . ALA A 1 642 ? -8.067 -10.226 25.444 1.00 80.00 642 ALA A CA 1
ATOM 5015 C C . ALA A 1 642 ? -7.475 -11.652 25.381 1.00 80.00 642 ALA A C 1
ATOM 5017 O O . ALA A 1 642 ? -6.323 -11.828 24.981 1.00 80.00 642 ALA A O 1
ATOM 5018 N N . LYS A 1 643 ? -8.230 -12.689 25.785 1.00 80.75 643 LYS A N 1
ATOM 5019 C CA . LYS A 1 643 ? -7.711 -14.070 25.894 1.00 80.75 643 LYS A CA 1
ATOM 5020 C C . LYS A 1 643 ? -7.181 -14.638 24.564 1.00 80.75 643 LYS A C 1
ATOM 5022 O O . LYS A 1 643 ? -6.089 -15.209 24.593 1.00 80.75 643 LYS A O 1
ATOM 5027 N N . PRO A 1 644 ? -7.877 -14.478 23.419 1.00 85.81 644 PRO A N 1
ATOM 5028 C CA . PRO A 1 644 ? -7.388 -14.983 22.135 1.00 85.81 644 PRO A CA 1
ATOM 5029 C C . PRO A 1 644 ? -6.069 -14.326 21.715 1.00 85.81 644 PRO A C 1
ATOM 5031 O O . PRO A 1 644 ? -5.152 -15.012 21.262 1.00 85.81 644 PRO A O 1
ATOM 5034 N N . VAL A 1 645 ? -5.932 -13.014 21.940 1.00 91.00 645 VAL A N 1
ATOM 5035 C CA . VAL A 1 645 ? -4.704 -12.270 21.624 1.00 91.00 645 VAL A CA 1
ATOM 5036 C C . VAL A 1 645 ? -3.539 -12.779 22.469 1.00 91.00 645 VAL A C 1
ATOM 5038 O O . VAL A 1 645 ? -2.481 -13.076 21.928 1.00 91.00 645 VAL A O 1
ATOM 5041 N N . GLU A 1 646 ? -3.725 -12.958 23.778 1.00 92.75 646 GLU A N 1
ATOM 5042 C CA . GLU A 1 646 ? -2.670 -13.464 24.666 1.00 92.75 646 GLU A CA 1
ATOM 5043 C C . GLU A 1 646 ? -2.202 -14.880 24.301 1.00 92.75 646 GLU A C 1
ATOM 5045 O O . GLU A 1 646 ? -0.997 -15.157 24.301 1.00 92.75 646 GLU A O 1
ATOM 5050 N N . GLN A 1 647 ? -3.129 -15.769 23.933 1.00 93.75 647 GLN A N 1
ATOM 5051 C CA . GLN A 1 647 ? -2.787 -17.102 23.434 1.00 93.75 647 GLN A CA 1
ATOM 5052 C C . GLN A 1 647 ? -1.945 -17.016 22.155 1.00 93.75 647 GLN A C 1
ATOM 5054 O O . GLN A 1 647 ? -0.891 -17.652 22.076 1.00 93.75 647 GLN A O 1
ATOM 5059 N N . ARG A 1 648 ? -2.352 -16.183 21.187 1.00 95.19 648 ARG A N 1
ATOM 5060 C CA . ARG A 1 648 ? -1.598 -15.963 19.942 1.00 95.19 648 ARG A CA 1
ATOM 5061 C C . ARG A 1 648 ? -0.227 -15.340 20.198 1.00 95.19 648 ARG A C 1
ATOM 5063 O O . ARG A 1 648 ? 0.757 -15.794 19.626 1.00 95.19 648 ARG A O 1
ATOM 5070 N N . LEU A 1 649 ? -0.115 -14.367 21.105 1.00 96.19 649 LEU A N 1
ATOM 5071 C CA . LEU A 1 649 ? 1.169 -13.768 21.490 1.00 96.19 649 LEU A CA 1
ATOM 5072 C C . LEU A 1 649 ? 2.138 -14.809 22.067 1.00 96.19 649 LEU A C 1
ATOM 5074 O O . LEU A 1 649 ? 3.327 -14.792 21.743 1.00 96.19 649 LEU A O 1
ATOM 5078 N N . ASN A 1 650 ? 1.646 -15.720 22.910 1.00 96.94 650 ASN A N 1
ATOM 5079 C CA . ASN A 1 650 ? 2.458 -16.806 23.461 1.00 96.94 650 ASN A CA 1
ATOM 5080 C C . ASN A 1 650 ? 2.884 -17.809 22.385 1.00 96.94 650 ASN A C 1
ATOM 5082 O O . ASN A 1 650 ? 4.050 -18.212 22.359 1.00 96.94 650 ASN A O 1
ATOM 5086 N N . HIS A 1 651 ? 1.971 -18.162 21.478 1.00 97.25 651 HIS A N 1
ATOM 5087 C CA . HIS A 1 651 ? 2.269 -19.030 20.341 1.00 97.25 651 HIS A CA 1
ATOM 5088 C C . HIS A 1 651 ? 3.334 -18.419 19.428 1.00 97.25 651 HIS A C 1
ATOM 5090 O O . HIS A 1 651 ? 4.366 -19.044 19.197 1.00 97.25 651 HIS A O 1
ATOM 5096 N N . ILE A 1 652 ? 3.172 -17.160 19.014 1.00 97.81 652 ILE A N 1
ATOM 5097 C CA . ILE A 1 652 ? 4.161 -16.442 18.198 1.00 97.81 652 ILE A CA 1
ATOM 5098 C C . ILE A 1 652 ? 5.524 -16.430 18.897 1.00 97.81 652 ILE A C 1
ATOM 5100 O O . ILE A 1 652 ? 6.546 -16.732 18.285 1.00 97.81 652 ILE A O 1
ATOM 5104 N N . TRP A 1 653 ? 5.561 -16.154 20.203 1.00 97.62 653 TRP A N 1
ATOM 5105 C CA . TRP A 1 653 ? 6.812 -16.127 20.962 1.00 97.62 653 TRP A CA 1
ATOM 5106 C C . TRP A 1 653 ? 7.525 -17.485 21.049 1.00 97.62 653 TRP A C 1
ATOM 5108 O O . TRP A 1 653 ? 8.751 -17.533 21.224 1.00 97.62 653 TRP A O 1
ATOM 5118 N N . SER A 1 654 ? 6.798 -18.597 20.905 1.00 97.88 654 SER A N 1
ATOM 5119 C CA . SER A 1 654 ? 7.403 -19.932 20.817 1.00 97.88 654 SER A CA 1
ATOM 5120 C C . SER A 1 654 ? 8.326 -20.068 19.596 1.00 97.88 654 SER A C 1
ATOM 5122 O O . SER A 1 654 ? 9.334 -20.765 19.676 1.00 97.88 654 SER A O 1
ATOM 5124 N N . GLN A 1 655 ? 8.074 -19.292 18.534 1.00 97.75 655 GLN A N 1
ATOM 5125 C CA . GLN A 1 655 ? 8.810 -19.305 17.263 1.00 97.75 655 GLN A CA 1
ATOM 5126 C C . GLN A 1 655 ? 10.036 -18.371 17.245 1.00 97.75 655 GLN A C 1
ATOM 5128 O O . GLN A 1 655 ? 10.682 -18.184 16.218 1.00 97.75 655 GLN A O 1
ATOM 5133 N N . ARG A 1 656 ? 10.417 -17.773 18.383 1.00 97.00 656 ARG A N 1
ATOM 5134 C CA . ARG A 1 656 ? 11.533 -16.801 18.469 1.00 97.00 656 ARG A CA 1
ATOM 5135 C C . ARG A 1 656 ? 12.917 -17.335 18.094 1.00 97.00 656 ARG A C 1
ATOM 5137 O O . ARG A 1 656 ? 13.833 -16.536 17.920 1.00 97.00 656 ARG A O 1
ATOM 5144 N N . ALA A 1 657 ? 13.085 -18.653 18.050 1.00 97.19 657 ALA A N 1
ATOM 5145 C CA . ALA A 1 657 ? 14.342 -19.303 17.693 1.00 97.19 657 ALA A CA 1
ATOM 5146 C C . ALA A 1 657 ? 14.418 -19.692 16.205 1.00 97.19 657 ALA A C 1
ATOM 5148 O O . ALA A 1 657 ? 15.471 -20.153 15.761 1.00 97.19 657 ALA A O 1
ATOM 5149 N N . THR A 1 658 ? 13.333 -19.515 15.442 1.00 96.62 658 THR A N 1
ATOM 5150 C CA . THR A 1 658 ? 13.275 -19.881 14.025 1.00 96.62 658 THR A CA 1
ATOM 5151 C C . THR A 1 658 ? 14.245 -19.026 13.214 1.00 96.62 658 THR A C 1
ATOM 5153 O O . THR A 1 658 ? 14.253 -17.798 13.312 1.00 96.62 658 THR A O 1
ATOM 5156 N N . ARG A 1 659 ? 15.088 -19.686 12.416 1.00 95.19 659 ARG A N 1
ATOM 5157 C CA . ARG A 1 659 ? 16.020 -19.044 11.482 1.00 95.19 659 ARG A CA 1
ATOM 5158 C C . ARG A 1 659 ? 15.423 -19.087 10.080 1.00 95.19 659 ARG A C 1
ATOM 5160 O O . ARG A 1 659 ? 14.845 -20.097 9.703 1.00 95.19 659 ARG A O 1
ATOM 5167 N N . LEU A 1 660 ? 15.609 -18.017 9.311 1.00 93.88 660 LEU A N 1
ATOM 5168 C CA . LEU A 1 660 ? 15.042 -17.874 7.966 1.00 93.88 660 LEU A CA 1
ATOM 5169 C C . LEU A 1 660 ? 15.904 -18.492 6.844 1.00 93.88 660 LEU A C 1
ATOM 5171 O O . LEU A 1 660 ? 15.566 -18.343 5.679 1.00 93.88 660 LEU A O 1
ATOM 5175 N N . GLY A 1 661 ? 17.005 -19.176 7.163 1.00 91.44 661 GLY A N 1
ATOM 5176 C CA . GLY A 1 661 ? 17.862 -19.807 6.150 1.00 91.44 661 GLY A CA 1
ATOM 5177 C C . GLY A 1 661 ? 18.519 -18.816 5.177 1.00 91.44 661 GLY A C 1
ATOM 5178 O O . GLY A 1 661 ? 18.782 -17.666 5.549 1.00 91.44 661 GLY A O 1
ATOM 5179 N N . ASP A 1 662 ? 18.791 -19.304 3.965 1.00 89.06 662 ASP A N 1
ATOM 5180 C CA . ASP A 1 662 ? 19.462 -18.590 2.871 1.00 89.06 662 ASP A CA 1
ATOM 5181 C C . ASP A 1 662 ? 18.480 -17.749 2.037 1.00 89.06 662 ASP A C 1
ATOM 5183 O O . ASP A 1 662 ? 17.279 -18.014 2.029 1.00 89.06 662 ASP A O 1
ATOM 5187 N N . GLY A 1 663 ? 18.991 -16.723 1.346 1.00 87.38 663 GLY A N 1
ATOM 5188 C CA . GLY A 1 663 ? 18.187 -15.799 0.535 1.00 87.38 663 GLY A CA 1
ATOM 5189 C C . GLY A 1 663 ? 17.543 -16.450 -0.694 1.00 87.38 663 GLY A C 1
ATOM 5190 O O . GLY A 1 663 ? 18.164 -17.272 -1.369 1.00 87.38 663 GLY A O 1
ATOM 5191 N N . ASP A 1 664 ? 16.321 -16.029 -1.031 1.00 83.94 664 ASP A N 1
ATOM 5192 C CA . ASP A 1 664 ? 15.576 -16.547 -2.193 1.00 83.94 664 ASP A CA 1
ATOM 5193 C C . ASP A 1 664 ? 16.152 -16.075 -3.523 1.00 83.94 664 ASP A C 1
ATOM 5195 O O . ASP A 1 664 ? 16.022 -16.741 -4.546 1.00 83.94 664 ASP A O 1
ATOM 5199 N N . PHE A 1 665 ? 16.778 -14.902 -3.515 1.00 75.19 665 PHE A N 1
ATOM 5200 C CA . PHE A 1 665 ? 17.348 -14.279 -4.703 1.00 75.19 665 PHE A CA 1
ATOM 5201 C C . PHE A 1 665 ? 18.773 -14.786 -4.980 1.00 75.19 665 PHE A C 1
ATOM 5203 O O . PHE A 1 665 ? 19.525 -14.166 -5.732 1.00 75.19 665 PHE A O 1
ATOM 5210 N N . THR A 1 666 ? 19.155 -15.916 -4.375 1.00 66.94 666 THR A N 1
ATOM 5211 C CA . THR A 1 666 ? 20.421 -16.595 -4.647 1.00 66.94 666 THR A CA 1
ATOM 5212 C C . THR A 1 666 ? 20.364 -17.321 -5.990 1.00 66.94 666 THR A C 1
ATOM 5214 O O . THR A 1 666 ? 19.318 -17.759 -6.469 1.00 66.94 666 THR A O 1
ATOM 5217 N N . ARG A 1 667 ? 21.515 -17.409 -6.659 1.00 58.91 667 ARG A N 1
ATOM 5218 C CA . ARG A 1 667 ? 21.627 -18.004 -7.994 1.00 58.91 667 ARG A CA 1
ATOM 5219 C C . ARG A 1 667 ? 21.159 -19.462 -7.940 1.00 58.91 667 ARG A C 1
ATOM 5221 O O . 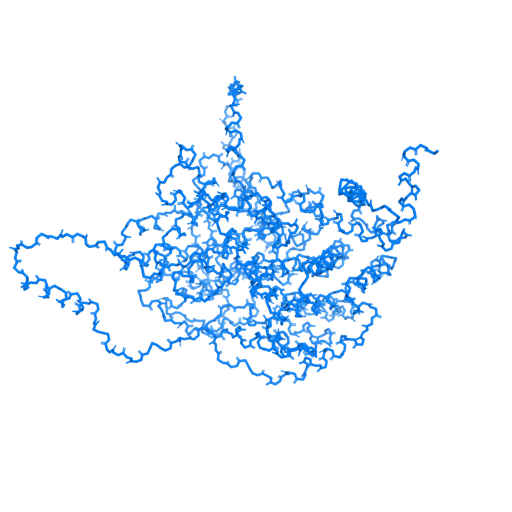ARG A 1 667 ? 21.722 -20.245 -7.177 1.00 58.91 667 ARG A O 1
ATOM 5228 N N . VAL A 1 668 ? 20.270 -19.879 -8.845 1.00 50.78 668 VAL A N 1
ATOM 5229 C CA . VAL A 1 668 ? 20.273 -21.286 -9.272 1.00 50.78 668 VAL A CA 1
ATOM 5230 C C . VAL A 1 668 ? 21.628 -21.484 -9.931 1.00 50.78 668 VAL A C 1
ATOM 5232 O O . VAL A 1 668 ? 21.855 -20.944 -11.017 1.00 50.78 668 VAL A O 1
ATOM 5235 N N . ALA A 1 669 ? 22.565 -22.138 -9.235 1.00 47.94 669 ALA A N 1
ATOM 5236 C CA . ALA A 1 669 ? 23.895 -22.413 -9.762 1.00 47.94 669 ALA A CA 1
ATOM 5237 C C . ALA A 1 669 ? 23.725 -22.865 -11.212 1.00 47.94 669 ALA A C 1
ATOM 5239 O O . ALA A 1 669 ? 23.008 -23.838 -11.460 1.00 47.94 669 ALA A O 1
ATOM 5240 N N . ARG A 1 670 ? 24.296 -22.110 -12.172 1.00 47.19 670 ARG A N 1
ATOM 5241 C CA . ARG A 1 670 ? 24.310 -22.569 -13.565 1.00 47.19 670 ARG A CA 1
ATOM 5242 C C . ARG A 1 670 ? 24.833 -23.997 -13.473 1.00 47.19 670 ARG A C 1
ATOM 5244 O O . ARG A 1 670 ? 25.918 -24.150 -12.905 1.00 47.19 670 ARG A O 1
ATOM 5251 N N . PRO A 1 671 ? 24.077 -25.015 -13.922 1.00 48.59 671 PRO A N 1
ATOM 5252 C CA . PRO A 1 671 ? 24.577 -26.372 -13.845 1.00 48.59 671 PRO A CA 1
ATOM 5253 C C . PRO A 1 671 ? 25.960 -26.345 -14.493 1.00 48.59 671 PRO A C 1
ATOM 5255 O O . PRO A 1 671 ? 26.105 -25.805 -15.591 1.00 48.59 671 PRO A O 1
ATOM 5258 N N . GLU A 1 672 ? 26.984 -26.860 -13.804 1.00 49.97 672 GLU A N 1
ATOM 5259 C CA . GLU A 1 672 ? 28.387 -26.888 -14.269 1.00 49.97 672 GLU A CA 1
ATOM 5260 C C . GLU A 1 672 ? 28.567 -27.647 -15.604 1.00 49.97 672 GLU A C 1
ATOM 5262 O O . GLU A 1 672 ? 29.671 -27.880 -16.096 1.00 49.97 672 GLU A O 1
ATOM 5267 N N . THR A 1 673 ? 27.467 -28.047 -16.228 1.00 47.09 673 THR A N 1
ATOM 5268 C CA . THR A 1 673 ? 27.396 -28.713 -17.505 1.00 47.09 673 THR A CA 1
ATOM 5269 C C . THR A 1 673 ? 27.795 -27.777 -18.640 1.00 47.09 673 THR A C 1
ATOM 5271 O O . THR A 1 673 ? 27.039 -26.908 -19.069 1.00 47.09 673 THR A O 1
ATOM 5274 N N . ALA A 1 674 ? 28.978 -28.104 -19.158 1.00 44.03 674 ALA A N 1
ATOM 5275 C CA . ALA A 1 674 ? 29.621 -27.655 -20.381 1.00 44.03 674 ALA A CA 1
ATOM 5276 C C . ALA A 1 674 ? 30.214 -26.248 -20.309 1.00 44.03 674 ALA A C 1
ATOM 5278 O O . ALA A 1 674 ? 29.508 -25.247 -20.293 1.00 44.03 674 ALA A O 1
ATOM 5279 N N . LYS A 1 675 ? 31.553 -26.198 -20.366 1.00 49.47 675 LYS A N 1
ATOM 5280 C CA . LYS A 1 675 ? 32.329 -25.058 -20.863 1.00 49.47 675 LYS A CA 1
ATOM 5281 C C . LYS A 1 675 ? 31.590 -24.464 -22.065 1.00 49.47 675 LYS A C 1
ATOM 5283 O O . LYS A 1 675 ? 31.673 -25.017 -23.163 1.00 49.47 675 LYS A O 1
ATOM 5288 N N . ALA A 1 676 ? 30.820 -23.405 -21.839 1.00 46.72 676 ALA A N 1
ATOM 5289 C CA . ALA A 1 676 ? 30.160 -22.686 -22.905 1.00 46.72 676 ALA A CA 1
ATOM 5290 C C . ALA A 1 676 ? 31.286 -22.135 -23.776 1.00 46.72 676 ALA A C 1
ATOM 5292 O O . ALA A 1 676 ? 32.070 -21.298 -23.329 1.00 46.72 676 ALA A O 1
ATOM 5293 N N . GLN A 1 677 ? 31.413 -22.689 -24.982 1.00 51.25 677 GLN A N 1
ATOM 5294 C CA . GLN A 1 677 ? 32.200 -22.067 -26.033 1.00 51.25 677 GLN A CA 1
ATOM 5295 C C . GLN A 1 677 ? 31.711 -20.626 -26.138 1.00 51.25 677 GLN A C 1
ATOM 5297 O O . GLN A 1 677 ? 30.506 -20.366 -26.083 1.00 51.25 677 GLN A O 1
ATOM 5302 N N . THR A 1 678 ? 32.647 -19.686 -26.194 1.00 61.34 678 THR A N 1
ATOM 5303 C CA . THR A 1 678 ? 32.303 -18.263 -26.231 1.00 61.34 678 THR A CA 1
ATOM 5304 C C . THR A 1 678 ? 31.318 -18.004 -27.383 1.00 61.34 678 THR A C 1
ATOM 5306 O O . THR A 1 678 ? 31.396 -18.679 -28.414 1.00 61.34 678 THR A O 1
ATOM 5309 N N . PRO A 1 679 ? 30.403 -17.022 -27.284 1.00 52.09 679 PRO A N 1
ATOM 5310 C CA . PRO A 1 679 ? 29.512 -16.665 -28.393 1.00 52.09 679 PRO A CA 1
ATOM 5311 C C . PRO A 1 679 ? 30.261 -16.438 -29.720 1.00 52.09 679 PRO A C 1
ATOM 5313 O O . PRO A 1 679 ? 29.739 -16.724 -30.797 1.00 52.09 679 PRO A O 1
ATOM 5316 N N . GLN A 1 680 ? 31.523 -15.999 -29.643 1.00 54.09 680 GLN A N 1
ATOM 5317 C CA . GLN A 1 680 ? 32.439 -15.895 -30.777 1.00 54.09 680 GLN A CA 1
ATOM 5318 C C . GLN A 1 680 ? 32.849 -17.253 -31.368 1.00 54.09 680 GLN A C 1
ATOM 5320 O O . GLN A 1 680 ? 32.894 -17.372 -32.589 1.00 54.09 680 GLN A O 1
ATOM 5325 N N . GLU A 1 681 ? 33.118 -18.281 -30.562 1.00 65.44 681 GLU A N 1
ATOM 5326 C CA . GLU A 1 681 ? 33.405 -19.646 -31.033 1.00 65.44 681 GLU A CA 1
ATOM 5327 C C . GLU A 1 681 ? 32.167 -20.324 -31.637 1.00 65.44 681 GLU A C 1
ATOM 5329 O O . GLU A 1 681 ? 32.271 -20.960 -32.687 1.00 65.44 681 GLU A O 1
ATOM 5334 N N . GLU A 1 682 ? 30.985 -20.124 -31.046 1.00 62.03 682 GLU A N 1
ATOM 5335 C CA . GLU A 1 682 ? 29.703 -20.607 -31.584 1.00 62.03 682 GLU A CA 1
ATOM 5336 C C . GLU A 1 682 ? 29.400 -19.951 -32.948 1.00 62.03 682 GLU A C 1
ATOM 5338 O O . GLU A 1 682 ? 29.040 -20.628 -33.918 1.00 62.03 682 GLU A O 1
ATOM 5343 N N . LEU A 1 683 ? 29.619 -18.635 -33.068 1.00 59.91 683 LEU A N 1
ATOM 5344 C CA . LEU A 1 683 ? 29.479 -17.897 -34.325 1.00 59.91 683 LEU A CA 1
ATOM 5345 C C . LEU A 1 683 ? 30.515 -18.348 -35.366 1.00 59.91 683 LEU A C 1
ATOM 5347 O O . LEU A 1 683 ? 30.164 -18.567 -36.527 1.00 59.91 683 LEU A O 1
ATOM 5351 N N . ARG A 1 684 ? 31.776 -18.545 -34.962 1.00 68.81 684 ARG A N 1
ATOM 5352 C CA . ARG A 1 684 ? 32.866 -19.012 -35.837 1.00 68.81 684 ARG A CA 1
ATOM 5353 C C . ARG A 1 684 ? 32.579 -20.410 -36.380 1.00 68.81 684 ARG A C 1
ATOM 5355 O O . ARG A 1 684 ? 32.689 -20.626 -37.584 1.00 68.81 684 ARG A O 1
ATOM 5362 N N . ARG A 1 685 ? 32.074 -21.311 -35.536 1.00 72.31 685 ARG A N 1
ATOM 5363 C CA . ARG A 1 685 ? 31.634 -22.654 -35.927 1.00 72.31 685 ARG A CA 1
ATOM 5364 C C . ARG A 1 685 ? 30.430 -22.625 -36.872 1.00 72.31 685 ARG A C 1
ATOM 5366 O O . ARG A 1 685 ? 30.401 -23.391 -37.835 1.00 72.31 685 ARG A O 1
ATOM 5373 N N . ARG A 1 686 ? 29.446 -21.741 -36.655 1.00 67.44 686 ARG A N 1
ATOM 5374 C CA . ARG A 1 686 ? 28.312 -21.560 -37.587 1.00 67.44 686 ARG A CA 1
ATOM 5375 C C . ARG A 1 686 ? 28.772 -21.032 -38.946 1.00 67.44 686 ARG A C 1
ATOM 5377 O O . ARG A 1 686 ? 28.313 -21.517 -39.980 1.00 67.44 686 ARG A O 1
ATOM 5384 N N . LEU A 1 687 ? 29.711 -20.088 -38.958 1.00 67.56 687 LEU A N 1
ATOM 5385 C CA . LEU A 1 687 ? 30.310 -19.561 -40.186 1.00 67.56 687 LEU A CA 1
ATOM 5386 C C . LEU A 1 687 ? 31.148 -20.622 -40.920 1.00 67.56 687 LEU A C 1
ATOM 5388 O O . LEU A 1 687 ? 31.090 -20.706 -42.148 1.00 67.56 687 LEU A O 1
ATOM 5392 N N . GLU A 1 688 ? 31.866 -21.480 -40.196 1.00 78.44 688 GLU A N 1
ATOM 5393 C CA . GLU A 1 688 ? 32.610 -22.611 -40.764 1.00 78.44 688 GLU A CA 1
ATOM 5394 C C . GLU A 1 688 ? 31.683 -23.702 -41.319 1.00 78.44 688 GLU A C 1
ATOM 5396 O O . GLU A 1 688 ? 31.905 -24.183 -42.431 1.00 78.44 688 GLU A O 1
ATOM 5401 N N . GLN A 1 689 ? 30.579 -24.018 -40.635 1.00 73.50 689 GLN A N 1
ATOM 5402 C CA . GLN A 1 689 ? 29.553 -24.937 -41.147 1.00 73.50 689 GLN A CA 1
ATOM 5403 C C . GLN A 1 689 ? 28.854 -24.408 -42.410 1.00 73.50 689 GLN A C 1
ATOM 5405 O O . GLN A 1 689 ? 28.436 -25.197 -43.260 1.00 73.50 689 GLN A O 1
ATOM 5410 N N . HIS A 1 690 ? 28.755 -23.086 -42.574 1.00 61.44 690 HIS A N 1
ATOM 5411 C CA . HIS A 1 690 ? 28.196 -22.471 -43.778 1.00 61.44 690 HIS A CA 1
ATOM 5412 C C . HIS A 1 690 ? 29.192 -22.352 -44.941 1.00 61.44 690 HIS A C 1
ATOM 5414 O O . HIS A 1 690 ? 28.758 -22.324 -46.093 1.00 61.44 690 HIS A O 1
ATOM 5420 N N . ARG A 1 691 ? 30.509 -22.362 -44.688 1.00 69.00 691 ARG A N 1
ATOM 5421 C CA . ARG A 1 691 ? 31.542 -22.348 -45.744 1.00 69.00 691 ARG A CA 1
ATOM 5422 C C . ARG A 1 691 ? 31.642 -23.657 -46.537 1.00 69.00 691 ARG A C 1
ATOM 5424 O O . ARG A 1 691 ? 32.167 -23.635 -47.644 1.00 69.00 691 ARG A O 1
ATOM 5431 N N . GLY A 1 692 ? 31.115 -24.764 -46.011 1.00 60.22 692 GLY A N 1
ATOM 5432 C CA . GLY A 1 692 ? 31.141 -26.077 -46.668 1.00 60.22 692 GLY A CA 1
ATOM 5433 C C . GLY A 1 692 ? 29.921 -26.424 -47.531 1.00 60.22 692 GLY A C 1
ATOM 5434 O O . GLY A 1 692 ? 29.899 -27.505 -48.113 1.00 60.22 692 GLY A O 1
ATOM 5435 N N . ARG A 1 693 ? 28.889 -25.569 -47.617 1.00 50.66 693 ARG A N 1
ATOM 5436 C CA . ARG A 1 693 ? 27.686 -25.891 -48.407 1.00 50.66 693 ARG A CA 1
ATOM 5437 C C . ARG A 1 693 ? 27.826 -25.426 -49.864 1.00 50.66 693 ARG A C 1
ATOM 5439 O O . ARG A 1 693 ? 28.082 -24.241 -50.088 1.00 50.66 693 ARG A O 1
ATOM 5446 N N . PRO A 1 694 ? 27.631 -26.311 -50.860 1.00 50.38 694 PRO A N 1
ATOM 5447 C CA . PRO A 1 694 ? 27.648 -25.922 -52.265 1.00 50.38 694 PRO A CA 1
ATOM 5448 C C . PRO A 1 694 ? 26.540 -24.898 -52.548 1.00 50.38 694 PRO A C 1
ATOM 5450 O O . PRO A 1 694 ? 25.389 -25.064 -52.141 1.00 50.38 694 PRO A O 1
ATOM 5453 N N . ARG A 1 695 ? 26.902 -23.809 -53.237 1.00 47.00 695 ARG A N 1
ATOM 5454 C CA . ARG A 1 695 ? 25.964 -22.781 -53.710 1.00 47.00 695 ARG A CA 1
ATOM 5455 C C . ARG A 1 695 ? 25.037 -23.413 -54.751 1.00 47.00 695 ARG A C 1
ATOM 5457 O O . ARG A 1 695 ? 25.426 -23.533 -55.907 1.00 47.00 695 ARG A O 1
ATOM 5464 N N . GLY A 1 696 ? 23.843 -23.840 -54.347 1.00 48.84 696 GLY A N 1
ATOM 5465 C CA . GLY A 1 696 ? 22.886 -24.425 -55.291 1.00 48.84 696 GLY A CA 1
ATOM 5466 C C . GLY A 1 696 ? 21.504 -24.789 -54.752 1.00 48.84 696 GLY A C 1
ATOM 5467 O O . GLY A 1 696 ? 20.590 -24.935 -55.553 1.00 48.84 696 GLY A O 1
ATOM 5468 N N . GLU A 1 697 ? 21.294 -24.893 -53.438 1.00 42.19 697 GLU A N 1
ATOM 5469 C CA . GLU A 1 697 ? 19.984 -25.301 -52.913 1.00 42.19 697 GLU A CA 1
ATOM 5470 C C . GLU A 1 697 ? 19.143 -24.106 -52.451 1.00 42.19 697 GLU A C 1
ATOM 5472 O O . GLU A 1 697 ? 19.418 -23.451 -51.445 1.00 42.19 697 GLU A O 1
ATOM 5477 N N . THR A 1 698 ? 18.088 -23.833 -53.216 1.00 44.38 698 THR A N 1
ATOM 5478 C CA . THR A 1 698 ? 17.014 -22.894 -52.889 1.00 44.38 698 THR A CA 1
ATOM 5479 C C . THR A 1 698 ? 16.318 -23.285 -51.587 1.00 44.38 698 THR A C 1
ATOM 5481 O O . THR A 1 698 ? 15.808 -24.395 -51.432 1.00 44.38 698 THR A O 1
ATOM 5484 N N . TRP A 1 699 ? 16.282 -22.343 -50.648 1.00 32.75 699 TRP A N 1
ATOM 5485 C CA . TRP A 1 699 ? 15.677 -22.490 -49.329 1.00 32.75 699 TRP A CA 1
ATOM 5486 C C . TRP A 1 699 ? 14.142 -22.462 -49.430 1.00 32.75 699 TRP A C 1
ATOM 5488 O O . TRP A 1 699 ? 13.554 -21.425 -49.728 1.00 32.75 699 TRP A O 1
ATOM 5498 N N . HIS A 1 700 ? 13.478 -23.591 -49.167 1.00 36.00 700 HIS A N 1
ATOM 5499 C CA . HIS A 1 700 ? 12.029 -23.631 -48.936 1.00 36.00 700 HIS A CA 1
ATOM 5500 C C . HIS A 1 700 ? 11.735 -23.564 -47.425 1.00 36.00 700 HIS A C 1
ATOM 5502 O O . HIS A 1 700 ? 12.230 -24.415 -46.678 1.00 36.00 700 HIS A O 1
ATOM 5508 N N . PRO A 1 701 ? 10.902 -22.619 -46.945 1.00 33.62 701 PRO A N 1
ATOM 5509 C CA . PRO A 1 701 ? 10.542 -22.555 -45.535 1.00 33.62 701 PRO A CA 1
ATOM 5510 C C . PRO A 1 701 ? 9.653 -23.746 -45.162 1.00 33.62 701 PRO A C 1
ATOM 5512 O O . PRO A 1 701 ? 8.502 -23.855 -45.590 1.00 33.62 701 PRO A O 1
ATOM 5515 N N . ARG A 1 702 ? 10.178 -24.653 -44.330 1.00 33.34 702 ARG A N 1
ATOM 5516 C CA . ARG A 1 702 ? 9.383 -25.714 -43.700 1.00 33.34 702 ARG A CA 1
ATOM 5517 C C . ARG A 1 702 ? 8.437 -25.094 -42.670 1.00 33.34 702 ARG A C 1
ATOM 5519 O O . ARG A 1 702 ? 8.880 -24.585 -41.643 1.00 33.34 702 ARG A O 1
ATOM 5526 N N . ARG A 1 703 ? 7.128 -25.204 -42.921 1.00 33.53 703 ARG A N 1
ATOM 5527 C CA . ARG A 1 703 ? 6.070 -25.016 -41.917 1.00 33.53 703 ARG A CA 1
ATOM 5528 C C . ARG A 1 703 ? 6.335 -25.952 -40.731 1.00 33.53 703 ARG A C 1
ATOM 5530 O O . ARG A 1 703 ? 6.259 -27.170 -40.888 1.00 33.53 703 ARG A O 1
ATOM 5537 N N . ARG A 1 704 ? 6.631 -25.400 -39.552 1.00 32.66 704 ARG A N 1
ATOM 5538 C CA . ARG A 1 704 ? 6.603 -26.162 -38.297 1.00 32.66 704 ARG A CA 1
ATOM 5539 C C . ARG A 1 704 ? 5.143 -26.423 -37.925 1.00 32.66 704 ARG A C 1
ATOM 5541 O O . ARG A 1 704 ? 4.359 -25.488 -37.799 1.00 32.66 704 ARG A O 1
ATOM 5548 N N . ARG A 1 705 ? 4.787 -27.704 -37.806 1.00 32.69 705 ARG A N 1
ATOM 5549 C CA . ARG A 1 705 ? 3.543 -28.154 -37.174 1.00 32.69 705 ARG A CA 1
ATOM 5550 C C . ARG A 1 705 ? 3.673 -27.985 -35.658 1.00 32.69 705 ARG A C 1
ATOM 5552 O O . ARG A 1 705 ? 4.734 -28.244 -35.099 1.00 32.69 705 ARG A O 1
ATOM 5559 N N . ASN A 1 706 ? 2.584 -27.528 -35.057 1.00 30.61 706 ASN A N 1
ATOM 5560 C CA . ASN A 1 706 ? 2.363 -27.361 -33.626 1.00 30.61 706 ASN A CA 1
ATOM 5561 C C . ASN A 1 706 ? 2.372 -28.741 -32.922 1.00 30.61 706 ASN A C 1
ATOM 5563 O O . ASN A 1 706 ? 1.633 -29.609 -33.390 1.00 30.61 706 ASN A O 1
ATOM 5567 N N . PRO A 1 707 ? 3.179 -28.988 -31.869 1.00 32.50 707 PRO A N 1
ATOM 5568 C CA . PRO A 1 707 ? 3.246 -30.285 -31.196 1.00 32.50 707 PRO A CA 1
ATOM 5569 C C . PRO A 1 707 ? 2.424 -30.331 -29.893 1.00 32.50 707 PRO A C 1
ATOM 5571 O O . PRO A 1 707 ? 2.865 -30.927 -28.918 1.00 32.50 707 PRO A O 1
ATOM 5574 N N . PHE A 1 708 ? 1.239 -29.718 -29.874 1.00 34.50 708 PHE A N 1
ATOM 5575 C CA . PHE A 1 708 ? 0.242 -29.942 -28.824 1.00 34.50 708 PHE A CA 1
ATOM 5576 C C . PHE A 1 708 ? -1.097 -30.327 -29.459 1.00 34.50 708 PHE A C 1
ATOM 5578 O O . PHE A 1 708 ? -1.983 -29.498 -29.668 1.00 34.50 708 PHE A O 1
ATOM 5585 N N . LEU A 1 709 ? -1.154 -31.606 -29.828 1.00 34.41 709 LEU A N 1
ATOM 5586 C CA . LEU A 1 709 ? -2.317 -32.489 -29.830 1.00 34.41 709 LEU A CA 1
ATOM 5587 C C . LEU A 1 709 ? -1.838 -33.844 -29.312 1.00 34.41 709 LEU A C 1
ATOM 5589 O O . LEU A 1 709 ? -0.753 -34.269 -29.778 1.00 34.41 709 LEU A O 1
#

pLDDT: mean 85.38, std 16.78, range [30.61, 98.75]

Solvent-accessible surface area (backbone atoms only — not comparable to full-atom values): 38488 Å² total; per-residue (Å²): 128,56,74,68,55,47,57,52,48,35,40,75,68,65,78,40,78,75,51,70,71,52,46,51,53,48,50,54,54,46,33,63,51,18,60,67,50,53,102,43,70,71,40,45,38,57,32,24,76,70,33,45,70,45,38,53,40,28,35,52,16,48,53,52,48,42,64,59,46,51,73,62,68,52,72,67,54,49,48,61,59,48,30,46,51,52,46,50,68,60,47,52,62,53,29,43,76,65,66,21,62,79,85,53,52,46,58,44,77,70,77,57,66,37,28,48,42,47,24,54,52,39,44,43,53,52,22,40,41,28,46,60,66,57,18,52,45,35,15,23,50,51,23,46,30,47,36,50,36,49,48,54,51,45,19,48,56,66,75,48,71,80,54,92,91,57,48,60,43,45,42,42,32,52,46,66,47,43,77,96,56,82,64,93,76,65,88,57,64,52,94,56,80,75,78,64,89,62,47,73,66,95,63,76,58,93,61,95,60,57,58,50,73,43,67,74,69,50,72,42,50,66,34,59,31,52,50,53,34,50,28,50,52,66,37,68,43,65,43,65,38,43,32,28,58,46,46,34,52,70,76,63,51,76,81,52,61,62,31,51,52,52,51,46,32,37,42,47,31,33,36,58,38,51,52,53,42,34,54,53,52,24,52,53,25,49,78,71,67,35,61,64,55,26,52,56,54,67,43,83,44,54,40,68,84,66,87,86,60,84,55,64,69,58,48,59,50,45,55,52,47,53,40,46,77,71,68,50,82,60,72,69,64,53,61,52,47,60,55,54,5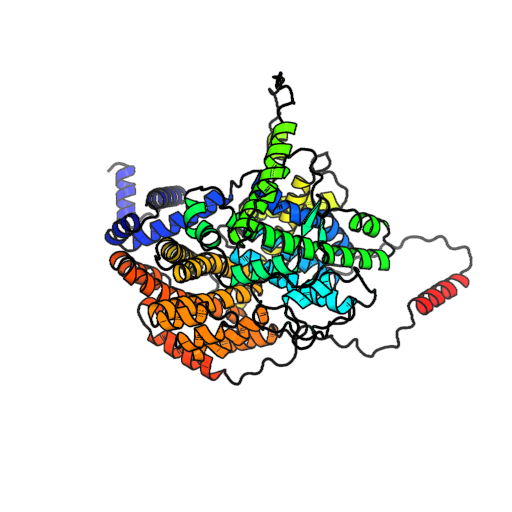6,66,66,60,77,75,71,86,90,85,80,85,82,92,79,89,86,85,81,58,76,70,58,62,58,60,64,60,37,60,50,72,56,60,41,67,59,41,52,66,38,70,90,45,19,52,17,73,67,18,46,53,51,17,45,53,23,28,52,53,35,56,40,42,77,70,73,44,49,92,80,80,46,84,72,54,71,53,36,42,40,26,23,42,53,24,31,59,39,33,37,42,48,50,43,42,53,52,50,53,52,49,48,35,70,74,54,40,92,76,51,53,80,63,57,55,55,50,52,51,50,35,51,48,47,50,19,44,52,28,11,49,46,15,70,66,43,84,54,60,68,49,13,14,24,29,10,40,38,16,35,25,50,49,26,23,52,46,30,44,49,53,71,21,64,57,19,38,24,38,45,40,37,41,52,31,32,44,20,42,45,47,20,44,74,78,37,46,74,58,37,52,58,46,70,73,36,70,70,60,47,60,63,57,34,24,48,68,48,71,41,56,43,47,49,42,58,53,53,32,23,50,32,45,50,44,58,50,40,71,25,22,53,69,39,23,42,50,49,40,24,69,52,48,80,93,55,56,81,90,52,22,64,79,44,14,65,57,54,51,50,53,52,50,48,28,53,41,48,32,49,48,39,57,55,29,39,77,77,38,51,64,38,18,60,34,46,37,53,50,41,34,77,50,71,34,46,44,47,82,37,62,65,68,54,53,53,48,40,53,54,30,39,69,48,63,79,70,76,54,80,72,35,67,52,52,72,79,70,74,69,86,76,65,87,75,68,50,74,64,53,54,49,50,51,53,53,54,63,56,71,74,58,77,94,78,77,82,87,75,86,77,81,82,78,81,91,86,126

InterPro domains:
  IPR001763 Rhodanese-like domain [PS50206] (270-313)

Secondary structure (DSSP, 8-state):
--HHHHHHHHHHTTSSPPPHHHHHHHHHHHHHHHTTS-SSHHHHHHHHTT-HHHHHHHHHHHHHHHHHHTT---HHHHHHHHHTTTTHHHHHHHHHHTT--TTS-TT---SSHHHHHHHHHHHHHHHHHHHHTT-HHHHHHHHHHHHHHHHHHHHHHTT--PPTT--HHHHHHHHHHS-----TTTTS----PPPP-----SS--SS----EE-TTS-EE-HHHHHHHHHHHHTT-S-HHHHHIIIIIHHHTPPPPHHHHHHHHHHHHHHHHHHHHHHHHHHHHHHHTT-HHHHHHHHS--SS---TT---HHHHHHHHHHHHHHTT---HHHHHHHHHHHHHHTTS-------------HHHHHHHGGGS--HHHHS-S-TTTTTSHHHHHHHHHHHHHHHHHHTT--TTSSPPPHHHHHHHHHHHHHHHHHHHHHHHHHHHHHHHGGG--HHHHHHHHHHHHHHHHHHHHHHHH-SSHHHHHHHHHHHHHHHHHHHHHTTT-THHHHHHHHHHHHHHHHHHHHH-HHHHHHHHT-TT--HHHHHHHTT-GGGHHHHHHHHHHH---TT--HHHHHHHHHHTSSS--TTTHHHHHHHHHHHHHHHHHHHHHHHHHHHH-HHHHHHHHHHHHHTT-GGGT-SHHHHHHHHHHHHTTT----S-TTS-----S------HHHHHHHHHHHHHTS-TT-------PPP---

Foldseek 3Di:
DDPVVVVVVCVVVVVDDDDVVRVVVVLVVLLVVLLPQPLDPVSLLVQLVVFLVSNLSNLVSLVVLLLVLLQDDDPVVLQLLLFQLLLLLLLVLLLVVLPADLLDQLQDCDDDVSVNLSVLSLLSLLLSLCVSSLLLLLSLLSLLQLLQVLLLLLCQQLVHAADVPHALLNSSQVSVQDPRGDDPVSQAARPHDDHPLFFPPPDHPPDDGDFDAAPVGDTHRSSVLSVLSVCLLQLNFDLLLLLCSLPVSSVVHDHDLSVVVSSNSSSSSSLSSNLSSLVVSLSSCVVVVNVVSVVVSPPRRSGDDCPDDPCVVVVLVSVVVVCVVSPHDCPVVVVVVVVVVVVPVPDDDDDDDPDDPDDDPVVVVLVVLLHAGSLLSDFQACVGVVDPVNLVSLVVLLVCSVCVSVVHDPVVDDRDSSNNSNSSSSSSSNSLNSVLVVVLVVCCVVCPPNRDSCVVVLVVSLLSLLLNLLSSLLVQPPDSLLSSLSSLLSSLSVSLVSCVSSVNLSSLLSLLSLLLSLLLLLCCVPPVVVSVVLSVDSSRDSCNSCVSSVNNLCVLSNVLSVLSSHDHLFRQVVLSLVSLLQLDDPDDPVCSSVCSSVVSSLLSSLSSLLSSLVSVCVRPVSSSVSSLVNNVVSPSPCNVDVVVVVVSSVSSSVCVPDDSDGGPSHDPPPPPPDPPDPPVRVVVVVVVVVVPDDPDDDDDDDDDDDPDD

Nearest PDB structures (foldseek):
  8y6h-assembly1_A  TM=8.685E-02  e=1.385E+00  Homo sapiens

Radius of gyration: 27.67 Å; Cα contacts (8 Å, |Δi|>4): 943; chains: 1; bounding box: 90×75×84 Å

Mean predicted aligned error: 8.58 Å